Protein AF-A0A0F9HJ48-F1 (afdb_monomer_lite)

Sequence (693 aa):
NMAGTEALFKRLNDGIEGVWGQSADIGGVGNEAVFKAYLGDASGRIAEARLMADGVAQAARDFTLLAYPAKKNMDLAFAYVYPYQFWYSRTYAHWLQRMVHQPYLVSGYSRYRSTLEKIHAGAPEWWKYNVNSGETLGLFKDNPLFFNLESVINPLNGLTGVDFNDQDKVTGWATNMLQELGKFGPSTFTGFSLAAAVASKLRGEELAASKWGGRLIPQTATLRSVAALFGADVEVDPAIHFFSGGLGPYERRRVGRTLAGMGDNGLYSEADIIDAGFRQSGPIWDEAVLRQSQTRAPGQLTSATLGVGFRPRTQTDLAIDAFDQSHRRFWAMSDAMTPAEIRNGLNALRQKYPFMDTVLLSRKGGLDRDRAFAYNVLSRIPPAQSNDFAKLVGVDPRLLNKFYDTKGHIDEWPESDREKFMAGMLDLSMVLDMPPQVTRDEWVNARNAYSSMLDEQKRLFGPDVRDQIDAYFASFDDTQEGRDRSNQMLKLNPTLEAAMDWQDQTVINSPVLASYYANLQKVQKYYDGLMYDAIEKELGEDIWDKWAIYWALEGVSKKAQRDFWKANPELDRYGDLKDAWKPIATQHAIRVGRLLPEGTGASQRQMEDELGLGAQDVAANFPDVSRGQISIEQWQQAMGGPSFNLVMDFLLNDEDMPLSVEKKLDEMAQRMGLGDASDLIAAISTSLPATGQ

Organism: NCBI:txid412755

Radius of gyration: 41.32 Å; chains: 1; bounding box: 90×48×155 Å

Foldseek 3Di:
DVVVVVVVVCCVVCVCVVCPPDDDDPPDPPCPPVVVVVVVVVVVVVVVVVVVVVVVVVVVCCLVVNDPVPQDVVNVVCCLWFVCSSVLVSVVVVVVVVCVVPVVVVVVVVVLLVVLCVVPVVFPPQQSQWDWCCVPVVPPVVKIWTFNVCVPPPSCCLVVHDDPDDCLLDDDDLSVVQVVSCSNGGRTDLVSLQVSLVVCVVVVSLLNNLVSLPFPDLCQLLVQLVVLLVVDRDRDGPSCCVRPVRAGQLLLLQLLVLLLVCCVVVVDAPLVSLVCLQVCDDDSNRVSSSVSSPVQSVLSNQCVVVHDRSRIDIVSSRLSVVLVVLVVVLVVCVVVDALLRLLVSVLVSCVVPVSNSSSLSSGSDDLSNLLSLLSQLVLLAAPPCLCVLCVLLVHDVVLVVVCSRVSSPCVPPDPVNSVSSSSSSVLSSQWFGRDDPVLSVLRSVLVVLLVVLVVVLCVVLHVCLVVLLVVLVVLDDPDPRSVVVSVVSCVVCVSNVVSLLSSLVSQLPDLSSLQHPDALVSLLVNLVVVLVVVLCVVLHVCLVVLVVVLVVCVVPDPVVSVVSCVVRVSPVVSVVSCVVCSLVSLLVSLVSNLVRHHRDGTDTDPDPDDRDPSSVSCNVPPPDVPPPAPALVSVCVVLPPVLSVLLVCSNPVVDDRPPVSQVVLQVVCVVVVHHGSSRSSSSSSVNDPSDDD

pLDDT: mean 79.99, std 12.27, range [27.23, 96.06]

Secondary structure (DSSP, 8-state):
-HHHHHHHHHHHHHHHHHHTT-------TT-HHHHHHHHHHHHHHHHHHHHHHHHHHHHHHHHHHT-GGG--HHHHHHHTT-TTHHHHHHHHHHHHHHHHH-HHHHHHHHHHHHHHHHHTTTS-GGGGGSEEHHHHS---TTS--EE--HHHH-TTHHHHS-----GGG-SSHHHHHHHHHTTSSSPPPHHHHHHHHHHHHHTT-HHHHHHHH--SSTTHHHHHHHHHHTT------HHHHHHHTTS-HHHHHHHHHHHHHHHHTTSS-HHHHHHHHHH--SHHHHHHHHHHHHHHHHHHHHHHHH-GGG-PBPHHHHHHHHHHHHHHHHHHTGGGS-HHHHHHHHHHHHHH-TTHHHHHHTSSSSHHHHHHHHHHHHTTSPTT-HHHHHHHTT--HHHHHHHHHTTT--TTS-HHHHHHHHHHHHHHHHHBPPPPHHHHHHHHHHHHHHHHHHHHHHHHH-TTHHHHHHHHHHH--SSHHHHHHHHHHHHH-HHHHHHHHHHHHHHHH-HHHHHHH--HHHHHHHHHHHHHHHHHHHH-TTHHHHHHHHHHGGGT-HHHHHHHHHH-THHHHHHHHHHHHHHHHHHHHHHHHHTSPPPP-PPBP---SPPPHHHHHHHHT---TTTT---HHHHHHHH-HHHHHHHHHHHHS-PPPPHHHHHHHHHHHHHTT-SSHHHHHHHHHHTS-----

Structure (mmCIF, N/CA/C/O backbone):
data_AF-A0A0F9HJ48-F1
#
_entry.id   AF-A0A0F9HJ48-F1
#
loop_
_atom_site.group_PDB
_atom_site.id
_atom_site.type_symbol
_atom_site.label_atom_id
_atom_site.label_alt_id
_atom_site.label_comp_id
_atom_site.label_asym_id
_atom_site.label_entity_id
_atom_site.label_seq_id
_atom_site.pdbx_PDB_ins_code
_atom_site.Cartn_x
_atom_site.Cartn_y
_atom_site.Cartn_z
_atom_site.occupancy
_atom_site.B_iso_or_equiv
_atom_site.auth_seq_id
_atom_site.auth_comp_id
_atom_site.auth_asym_id
_atom_site.auth_atom_id
_atom_site.pdbx_PDB_model_num
ATOM 1 N N . ASN A 1 1 ? 20.654 20.345 -55.809 1.00 48.84 1 ASN A N 1
ATOM 2 C CA . ASN A 1 1 ? 20.730 21.064 -57.096 1.00 48.84 1 ASN A CA 1
ATOM 3 C C . ASN A 1 1 ? 20.367 20.109 -58.241 1.00 48.84 1 ASN A C 1
ATOM 5 O O . ASN A 1 1 ? 21.171 19.895 -59.137 1.00 48.84 1 ASN A O 1
ATOM 9 N N . MET A 1 2 ? 19.175 19.487 -58.173 1.00 35.94 2 MET A N 1
ATOM 10 C CA . MET A 1 2 ? 18.768 18.406 -59.093 1.00 35.94 2 MET A CA 1
ATOM 11 C C . MET A 1 2 ? 18.650 18.881 -60.543 1.00 35.94 2 MET A C 1
ATOM 13 O O . MET A 1 2 ? 19.034 18.144 -61.434 1.00 35.94 2 MET A O 1
ATOM 17 N N . ALA A 1 3 ? 18.263 20.140 -60.768 1.00 44.81 3 ALA A N 1
ATOM 18 C CA . ALA A 1 3 ? 18.204 20.724 -62.107 1.00 44.81 3 ALA A CA 1
ATOM 19 C C . ALA A 1 3 ? 19.571 20.742 -62.819 1.00 44.81 3 ALA A C 1
ATOM 21 O O . ALA A 1 3 ? 19.636 20.549 -64.027 1.00 44.81 3 ALA A O 1
ATOM 22 N N . GLY A 1 4 ? 20.672 20.926 -62.078 1.00 57.88 4 GLY A N 1
ATOM 23 C CA . GLY A 1 4 ? 22.023 20.856 -62.640 1.00 57.88 4 GLY A CA 1
ATOM 24 C C . GLY A 1 4 ? 22.437 19.425 -62.983 1.00 57.88 4 GLY A C 1
ATOM 25 O O . GLY A 1 4 ? 23.006 19.190 -64.045 1.00 57.88 4 GLY A O 1
ATOM 26 N N . THR A 1 5 ? 22.107 18.462 -62.119 1.00 47.06 5 THR A N 1
ATOM 27 C CA . THR A 1 5 ? 22.403 17.040 -62.341 1.00 47.06 5 THR A CA 1
ATOM 28 C C . THR A 1 5 ? 21.563 16.449 -63.469 1.00 47.06 5 THR A C 1
ATOM 30 O O . THR A 1 5 ? 22.072 15.663 -64.253 1.00 47.06 5 THR A O 1
ATOM 33 N N . GLU A 1 6 ? 20.301 16.857 -63.581 1.00 54.09 6 GLU A N 1
ATOM 34 C CA . GLU A 1 6 ? 19.353 16.421 -64.607 1.00 54.09 6 GLU A CA 1
ATOM 35 C C . GLU A 1 6 ? 19.675 17.061 -65.965 1.00 54.09 6 GLU A C 1
ATOM 37 O O . GLU A 1 6 ? 19.660 16.377 -66.983 1.00 54.09 6 GLU A O 1
ATOM 42 N N . ALA A 1 7 ? 20.102 18.331 -65.987 1.00 61.03 7 ALA A N 1
ATOM 43 C CA . ALA A 1 7 ? 20.643 18.962 -67.191 1.00 61.03 7 ALA A CA 1
ATOM 44 C C . ALA A 1 7 ? 21.965 18.321 -67.647 1.00 61.03 7 ALA A C 1
ATOM 46 O O . ALA A 1 7 ? 22.195 18.197 -68.849 1.00 61.03 7 ALA A O 1
ATOM 47 N N . LEU A 1 8 ? 22.819 17.893 -66.709 1.00 55.62 8 LEU A N 1
ATOM 48 C CA . LEU A 1 8 ? 24.054 17.167 -67.014 1.00 55.62 8 LEU A CA 1
ATOM 49 C C . LEU A 1 8 ? 23.757 15.758 -67.544 1.00 55.62 8 LEU A C 1
ATOM 51 O O . LEU A 1 8 ? 24.318 15.373 -68.564 1.00 55.62 8 LEU A O 1
ATOM 55 N N . PHE A 1 9 ? 22.847 15.019 -66.898 1.00 60.53 9 PHE A N 1
ATOM 56 C CA . PHE A 1 9 ? 22.419 13.690 -67.343 1.00 60.53 9 PHE A CA 1
ATOM 57 C C . PHE A 1 9 ? 21.778 13.753 -68.720 1.00 60.53 9 PHE A C 1
ATOM 59 O O . PHE A 1 9 ? 22.105 12.942 -69.576 1.00 60.53 9 PHE A O 1
ATOM 66 N N . LYS A 1 10 ? 20.926 14.754 -68.956 1.00 71.31 10 LYS A N 1
ATOM 67 C CA . LYS A 1 10 ? 20.318 14.996 -70.258 1.00 71.31 10 LYS A CA 1
ATOM 68 C C . LYS A 1 10 ? 21.369 15.355 -71.308 1.00 71.31 10 LYS A C 1
ATOM 70 O O . LYS A 1 10 ? 21.371 14.751 -72.364 1.00 71.31 10 LYS A O 1
ATOM 75 N N . ARG A 1 11 ? 22.337 16.230 -71.008 1.00 68.31 11 ARG A N 1
ATOM 76 C CA . ARG A 1 11 ? 23.459 16.509 -71.927 1.00 68.31 11 ARG A CA 1
ATOM 77 C C . ARG A 1 11 ? 24.305 15.276 -72.241 1.00 68.31 11 ARG A C 1
ATOM 79 O O . ARG A 1 11 ? 24.757 15.140 -73.372 1.00 68.31 11 ARG A O 1
ATOM 86 N N . LEU A 1 12 ? 24.545 14.414 -71.253 1.00 58.62 12 LEU A N 1
ATOM 87 C CA . LEU A 1 12 ? 25.284 13.166 -71.440 1.00 58.62 12 LEU A CA 1
ATOM 88 C C . LEU A 1 12 ? 24.483 12.168 -72.274 1.00 58.62 12 LEU A C 1
ATOM 90 O O . LEU A 1 12 ? 25.047 11.600 -73.199 1.00 58.62 12 LEU A O 1
ATOM 94 N N . ASN A 1 13 ? 23.188 11.994 -72.002 1.00 68.75 13 ASN A N 1
ATOM 95 C CA . ASN A 1 13 ? 22.324 11.108 -72.782 1.00 68.75 13 ASN A CA 1
ATOM 96 C C . ASN A 1 13 ? 22.143 11.619 -74.211 1.00 68.75 13 ASN A C 1
ATOM 98 O O . ASN A 1 13 ? 22.381 10.862 -75.138 1.00 68.75 13 ASN A O 1
ATOM 102 N N . ASP A 1 14 ? 21.826 12.902 -74.388 1.00 74.94 14 ASP A N 1
ATOM 103 C CA . ASP A 1 14 ? 21.669 13.533 -75.702 1.00 74.94 14 ASP A CA 1
ATOM 104 C C . ASP A 1 14 ? 22.996 13.489 -76.486 1.00 74.94 14 ASP A C 1
ATOM 106 O O . ASP A 1 14 ? 23.011 13.300 -77.701 1.00 74.94 14 ASP A O 1
ATOM 110 N N . GLY A 1 15 ? 24.133 13.628 -75.793 1.00 68.25 15 GLY A N 1
ATOM 111 C CA . GLY A 1 15 ? 25.463 13.484 -76.379 1.00 68.25 15 GLY A CA 1
ATOM 112 C C . GLY A 1 15 ? 25.771 12.044 -76.784 1.00 68.25 15 GLY A C 1
ATOM 113 O O . GLY A 1 15 ? 26.255 11.815 -77.884 1.00 68.25 15 GLY A O 1
ATOM 114 N N . ILE A 1 16 ? 25.473 11.067 -75.927 1.00 62.12 16 ILE A N 1
ATOM 115 C CA . ILE A 1 16 ? 25.684 9.648 -76.217 1.00 62.12 16 ILE A CA 1
ATOM 116 C C . ILE A 1 16 ? 24.748 9.209 -77.343 1.00 62.12 16 ILE A C 1
ATOM 118 O O . ILE A 1 16 ? 25.256 8.737 -78.347 1.00 62.12 16 ILE A O 1
ATOM 122 N N . GLU A 1 17 ? 23.434 9.431 -77.258 1.00 65.25 17 GLU A N 1
ATOM 123 C CA . GLU A 1 17 ? 22.474 9.117 -78.332 1.00 65.25 17 GLU A CA 1
ATOM 124 C C . GLU A 1 17 ? 22.814 9.827 -79.647 1.00 65.25 17 GLU A C 1
ATOM 126 O O . GLU A 1 17 ? 22.669 9.239 -80.716 1.00 65.25 17 GLU A O 1
ATOM 131 N N . GLY A 1 18 ? 23.322 11.060 -79.581 1.00 66.75 18 GLY A N 1
ATOM 132 C CA . GLY A 1 18 ? 23.718 11.825 -80.759 1.00 66.75 18 GLY A CA 1
ATOM 133 C C . GLY A 1 18 ? 24.938 11.269 -81.498 1.00 66.75 18 GLY A C 1
ATOM 134 O O . GLY A 1 18 ? 25.058 11.512 -82.696 1.00 66.75 18 GLY A O 1
ATOM 135 N N . VAL A 1 19 ? 25.834 10.531 -80.826 1.00 61.00 19 VAL A N 1
ATOM 136 C CA . VAL A 1 19 ? 27.059 9.966 -81.439 1.00 61.00 19 VAL A CA 1
ATOM 137 C C . VAL A 1 19 ? 27.052 8.426 -81.458 1.00 61.00 19 VAL A C 1
ATOM 139 O O . VAL A 1 19 ? 27.885 7.800 -82.117 1.00 61.00 19 VAL A O 1
ATOM 142 N N . TRP A 1 20 ? 26.108 7.781 -80.768 1.00 50.00 20 TRP A N 1
ATOM 143 C CA . TRP A 1 20 ? 25.999 6.326 -80.685 1.00 50.00 20 TRP A CA 1
ATOM 144 C C . TRP A 1 20 ? 25.618 5.742 -82.045 1.00 50.00 20 TRP A C 1
ATOM 146 O O . TRP A 1 20 ? 24.571 6.047 -82.610 1.00 50.00 20 TRP A O 1
ATOM 156 N N . GLY A 1 21 ? 26.487 4.890 -82.585 1.00 56.59 21 GLY A N 1
ATOM 157 C CA . GLY A 1 21 ? 26.308 4.302 -83.913 1.00 56.59 21 GLY A CA 1
ATOM 158 C C . GLY A 1 21 ? 26.746 5.197 -85.078 1.00 56.59 21 GLY A C 1
ATOM 159 O O . GLY A 1 21 ? 26.657 4.755 -86.221 1.00 56.59 21 GLY A O 1
ATOM 160 N N . GLN A 1 22 ? 27.268 6.406 -84.828 1.00 59.88 22 GLN A N 1
ATOM 161 C CA . GLN A 1 22 ? 27.919 7.202 -85.870 1.00 59.88 22 GLN A CA 1
ATOM 162 C C . GLN A 1 22 ? 29.361 6.727 -86.074 1.00 59.88 22 GLN A C 1
ATOM 164 O O . GLN A 1 22 ? 30.224 6.882 -85.211 1.00 59.88 22 GLN A O 1
ATOM 169 N N . SER A 1 23 ? 29.643 6.158 -87.242 1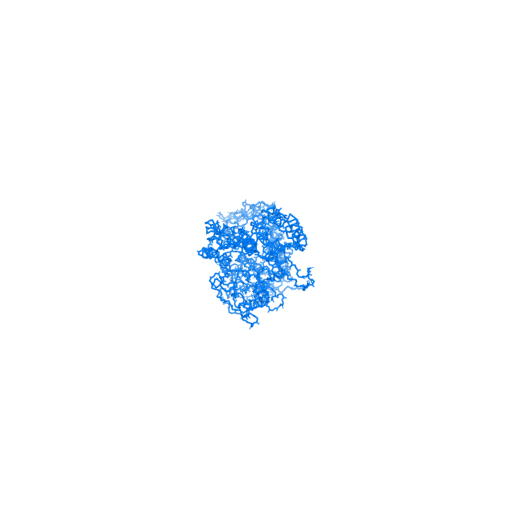.00 53.81 23 SER A N 1
ATOM 170 C CA . SER A 1 23 ? 31.009 5.948 -87.714 1.00 53.81 23 SER A CA 1
ATOM 171 C C . SER A 1 23 ? 31.562 7.274 -88.238 1.00 53.81 23 SER A C 1
ATOM 173 O O . SER A 1 23 ? 31.099 7.772 -89.264 1.00 53.81 23 SER A O 1
ATOM 175 N N . ALA A 1 24 ? 32.545 7.849 -87.545 1.00 54.56 24 ALA A N 1
ATOM 176 C CA . ALA A 1 24 ? 33.329 8.946 -88.096 1.00 54.56 24 ALA A CA 1
ATOM 177 C C . ALA A 1 24 ? 34.219 8.392 -89.214 1.00 54.56 24 ALA A C 1
ATOM 179 O O . ALA A 1 24 ? 35.034 7.500 -88.975 1.00 54.56 24 ALA A O 1
ATOM 180 N N . ASP A 1 25 ? 34.049 8.904 -90.430 1.00 47.97 25 ASP A N 1
ATOM 181 C CA . ASP A 1 25 ? 34.917 8.561 -91.547 1.00 47.97 25 ASP A CA 1
ATOM 182 C C . ASP A 1 25 ? 36.299 9.166 -91.272 1.00 47.97 25 ASP A C 1
ATOM 184 O O . ASP A 1 25 ? 36.492 10.385 -91.332 1.00 47.97 25 ASP A O 1
ATOM 188 N N . ILE A 1 26 ? 37.259 8.327 -90.876 1.00 49.41 26 ILE A N 1
ATOM 189 C CA . ILE A 1 26 ? 38.650 8.743 -90.687 1.00 49.41 26 ILE A CA 1
ATOM 190 C C . ILE A 1 26 ? 39.259 8.841 -92.087 1.00 49.41 26 ILE A C 1
ATOM 192 O O . ILE A 1 26 ? 40.009 7.972 -92.532 1.00 49.41 26 ILE A O 1
ATOM 196 N N . GLY A 1 27 ? 38.866 9.887 -92.812 1.00 42.94 27 GLY A N 1
ATOM 197 C CA . GLY A 1 27 ? 39.382 10.193 -94.133 1.00 42.94 27 GLY A CA 1
ATOM 198 C C . GLY A 1 27 ? 40.904 10.312 -94.085 1.00 42.94 27 GLY A C 1
ATOM 199 O O . GLY A 1 27 ? 41.448 11.244 -93.495 1.00 42.94 27 GLY A O 1
ATOM 200 N N . GLY A 1 28 ? 41.580 9.361 -94.728 1.00 49.16 28 GLY A N 1
ATOM 201 C CA . GLY A 1 28 ? 43.023 9.373 -94.945 1.00 49.16 28 GLY A CA 1
ATOM 202 C C . GLY A 1 28 ? 43.812 8.553 -93.927 1.00 49.16 28 GLY A C 1
ATOM 203 O O . GLY A 1 28 ? 44.256 9.054 -92.894 1.00 49.16 28 GLY A O 1
ATOM 204 N N . VAL A 1 29 ? 44.097 7.302 -94.297 1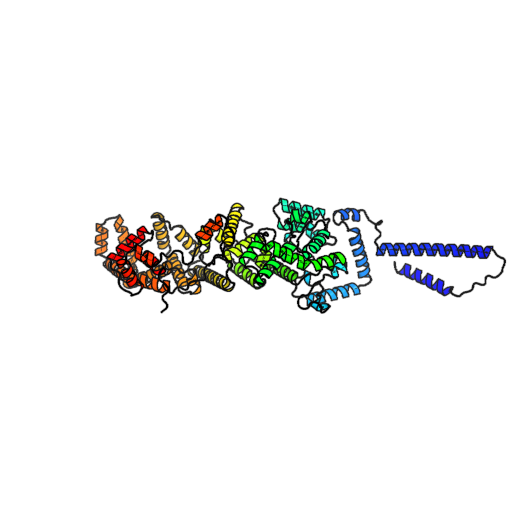.00 50.62 29 VAL A N 1
ATOM 205 C CA . VAL A 1 29 ? 45.239 6.537 -93.781 1.00 50.62 29 VAL A CA 1
ATOM 206 C C . VAL A 1 29 ? 46.500 7.372 -94.043 1.00 50.62 29 VAL A C 1
ATOM 208 O O . VAL A 1 29 ? 46.984 7.420 -95.171 1.00 50.62 29 VAL A O 1
ATOM 211 N N . GLY A 1 30 ? 46.987 8.095 -93.028 1.00 54.06 30 GLY A N 1
ATOM 212 C CA . GLY A 1 30 ? 48.225 8.875 -93.143 1.00 54.06 30 GLY A CA 1
ATOM 213 C C . GLY A 1 30 ? 48.434 10.061 -92.196 1.00 54.06 30 GLY A C 1
ATOM 214 O O . GLY A 1 30 ? 49.558 10.542 -92.131 1.00 54.06 30 GLY A O 1
ATOM 215 N N . ASN A 1 31 ? 47.436 10.538 -91.438 1.00 57.91 31 ASN A N 1
ATOM 216 C CA . ASN A 1 31 ? 47.640 11.674 -90.521 1.00 57.91 31 ASN A CA 1
ATOM 217 C C . ASN A 1 31 ? 47.616 11.253 -89.046 1.00 57.91 31 ASN A C 1
ATOM 219 O O . ASN A 1 31 ? 46.633 11.438 -88.327 1.00 57.91 31 ASN A O 1
ATOM 223 N N . GLU A 1 32 ? 48.760 10.745 -88.578 1.00 57.12 32 GLU A N 1
ATOM 224 C CA . GLU A 1 32 ? 49.060 10.463 -87.165 1.00 57.12 32 GLU A CA 1
ATOM 225 C C . GLU A 1 32 ? 48.684 11.640 -86.242 1.00 57.12 32 GLU A C 1
ATOM 227 O O . GLU A 1 32 ? 48.265 11.431 -85.107 1.00 57.12 32 GLU A O 1
ATOM 232 N N . ALA A 1 33 ? 48.758 12.877 -86.747 1.00 58.41 33 ALA A N 1
ATOM 233 C CA . ALA A 1 33 ? 48.373 14.090 -86.031 1.00 58.41 33 ALA A CA 1
ATOM 234 C C . ALA A 1 33 ? 46.876 14.153 -85.675 1.00 58.41 33 ALA A C 1
ATOM 236 O O . ALA A 1 33 ? 46.540 14.545 -84.560 1.00 58.41 33 ALA A O 1
ATOM 237 N N . VAL A 1 34 ? 45.977 13.743 -86.577 1.00 57.66 34 VAL A N 1
ATOM 238 C CA . VAL A 1 34 ? 44.521 13.782 -86.337 1.00 57.66 34 VAL A CA 1
ATOM 239 C C . VAL A 1 34 ? 44.113 12.671 -85.373 1.00 57.66 34 VAL A C 1
ATOM 241 O O . VAL A 1 34 ? 43.334 12.907 -84.452 1.00 57.66 34 VAL A O 1
ATOM 244 N N . PHE A 1 35 ? 44.704 11.482 -85.513 1.00 58.88 35 PHE A N 1
ATOM 245 C CA . PHE A 1 35 ? 44.481 10.383 -84.575 1.00 58.88 35 PHE A CA 1
ATOM 246 C C . PHE A 1 35 ? 45.052 10.692 -83.181 1.00 58.88 35 PHE A C 1
ATOM 248 O O . PHE A 1 35 ? 44.382 10.449 -82.181 1.00 58.88 35 PHE A O 1
ATOM 255 N N . LYS A 1 36 ? 46.240 11.310 -83.092 1.00 64.44 36 LYS A N 1
ATOM 256 C CA . LYS A 1 36 ? 46.793 11.816 -81.822 1.00 64.44 36 LYS A CA 1
ATOM 257 C C . LYS A 1 36 ? 45.930 12.917 -81.210 1.00 64.44 36 LYS A C 1
ATOM 259 O O . LYS A 1 36 ? 45.750 12.915 -79.997 1.00 64.44 36 LYS A O 1
ATOM 264 N N . ALA A 1 37 ? 45.378 13.826 -82.015 1.00 67.38 37 ALA A N 1
ATOM 265 C CA . ALA A 1 37 ? 44.474 14.868 -81.532 1.00 67.38 37 ALA A CA 1
ATOM 266 C C . ALA A 1 37 ? 43.160 14.278 -80.993 1.00 67.38 37 ALA A C 1
ATOM 268 O O . ALA A 1 37 ? 42.722 14.661 -79.911 1.00 67.38 37 ALA A O 1
ATOM 269 N N . TYR A 1 38 ? 42.580 13.296 -81.690 1.00 63.97 38 TYR A N 1
ATOM 270 C CA . TYR A 1 38 ? 41.393 12.577 -81.226 1.00 63.97 38 TYR A CA 1
ATOM 271 C C . TYR A 1 38 ? 41.666 11.760 -79.957 1.00 63.97 38 TYR A C 1
ATOM 273 O O . TYR A 1 38 ? 40.888 11.834 -79.015 1.00 63.97 38 TYR A O 1
ATOM 281 N N . LEU A 1 39 ? 42.784 11.025 -79.884 1.00 65.62 39 LEU A N 1
ATOM 282 C CA . LEU A 1 39 ? 43.187 10.317 -78.663 1.00 65.62 39 LEU A CA 1
ATOM 283 C C . LEU A 1 39 ? 43.436 11.284 -77.499 1.00 65.62 39 LEU A C 1
ATOM 285 O O . LEU A 1 39 ? 43.073 10.974 -76.368 1.00 65.62 39 LEU A O 1
ATOM 289 N N . GLY A 1 40 ? 44.012 12.458 -77.773 1.00 69.94 40 GLY A N 1
ATOM 290 C CA . GLY A 1 40 ? 44.171 13.538 -76.804 1.00 69.94 40 GLY A CA 1
ATOM 291 C C . GLY A 1 40 ? 42.827 14.011 -76.249 1.00 69.94 40 GLY A C 1
ATOM 292 O O . GLY A 1 40 ? 42.627 13.962 -75.036 1.00 69.94 40 GLY A O 1
ATOM 293 N N . ASP A 1 41 ? 41.889 14.381 -77.127 1.00 68.38 41 ASP A N 1
ATOM 294 C CA . ASP A 1 41 ? 40.541 14.840 -76.754 1.00 68.38 41 ASP A CA 1
ATOM 295 C C . ASP A 1 41 ? 39.726 13.742 -76.048 1.00 68.38 41 ASP A C 1
ATOM 297 O O . ASP A 1 41 ? 39.163 13.967 -74.979 1.00 68.38 41 ASP A O 1
ATOM 301 N N . ALA A 1 42 ? 39.736 12.510 -76.565 1.00 59.56 42 ALA A N 1
ATOM 302 C CA . ALA A 1 42 ? 39.078 11.364 -75.943 1.00 59.56 42 ALA A CA 1
ATOM 303 C C . ALA A 1 42 ? 39.669 11.049 -74.558 1.00 59.56 42 ALA A C 1
ATOM 305 O O . ALA A 1 42 ? 38.917 10.784 -73.620 1.00 59.56 42 ALA A O 1
ATOM 306 N N . SER A 1 43 ? 40.997 11.131 -74.392 1.00 60.53 43 SER A N 1
ATOM 307 C CA . SER A 1 43 ? 41.633 10.969 -73.076 1.00 60.53 43 SER A CA 1
ATOM 308 C C . SER A 1 43 ? 41.215 12.077 -72.102 1.00 60.53 43 SER A C 1
ATOM 310 O O . SER A 1 43 ? 40.941 11.784 -70.938 1.00 60.53 43 SER A O 1
ATOM 312 N N . GLY A 1 44 ? 41.084 13.320 -72.585 1.00 67.56 44 GLY A N 1
ATOM 313 C CA . GLY A 1 44 ? 40.607 14.467 -71.812 1.00 67.56 44 GLY A CA 1
ATOM 314 C C . GLY A 1 44 ? 39.158 14.297 -71.357 1.00 67.56 44 GLY A C 1
ATOM 315 O O . GLY A 1 44 ? 38.866 14.440 -70.171 1.00 67.56 44 GLY A O 1
ATOM 316 N N . ARG A 1 45 ? 38.265 13.882 -72.262 1.00 53.53 45 ARG A N 1
ATOM 317 C CA . ARG A 1 45 ? 36.851 13.607 -71.952 1.00 53.53 45 ARG A CA 1
ATOM 318 C C . ARG A 1 45 ? 36.673 12.421 -71.006 1.00 53.53 45 ARG A C 1
ATOM 320 O O . ARG A 1 45 ? 35.834 12.472 -70.114 1.00 53.53 45 ARG A O 1
ATOM 327 N N . ILE A 1 46 ? 37.470 11.359 -71.155 1.00 57.38 46 ILE A N 1
ATOM 328 C CA . ILE A 1 46 ? 37.463 10.222 -70.219 1.00 57.38 46 ILE A CA 1
ATOM 329 C C . ILE A 1 46 ? 37.968 10.658 -68.838 1.00 57.38 46 ILE A C 1
ATOM 331 O O . ILE A 1 46 ? 37.418 10.222 -67.826 1.00 57.38 46 ILE A O 1
ATOM 335 N N . ALA A 1 47 ? 38.988 11.517 -68.768 1.00 58.28 47 ALA A N 1
ATOM 336 C CA . ALA A 1 47 ? 39.471 12.068 -67.504 1.00 58.28 47 ALA A CA 1
ATOM 337 C C . ALA A 1 47 ? 38.411 12.956 -66.828 1.00 58.28 47 ALA A C 1
ATOM 339 O O . ALA A 1 47 ? 38.172 12.810 -65.631 1.00 58.28 47 ALA A O 1
ATOM 340 N N . GLU A 1 48 ? 37.720 13.804 -67.591 1.00 52.28 48 GLU A N 1
ATOM 341 C CA . GLU A 1 48 ? 36.613 14.632 -67.100 1.00 52.28 48 GLU A CA 1
ATOM 342 C C . GLU A 1 48 ? 35.437 13.777 -66.598 1.00 52.28 48 GLU A C 1
ATOM 344 O O . GLU A 1 48 ? 34.965 13.970 -65.477 1.00 52.28 48 GLU A O 1
ATOM 349 N N . ALA A 1 49 ? 35.019 12.764 -67.364 1.00 45.19 49 ALA A N 1
ATOM 350 C CA . ALA A 1 49 ? 33.969 11.834 -66.955 1.00 45.19 49 ALA A CA 1
ATOM 351 C C . ALA A 1 49 ? 34.347 11.052 -65.684 1.00 45.19 49 ALA A C 1
ATOM 353 O O . ALA A 1 49 ? 33.502 10.854 -64.811 1.00 45.19 49 ALA A O 1
ATOM 354 N N . ARG A 1 50 ? 35.618 10.645 -65.537 1.00 50.38 50 ARG A N 1
ATOM 355 C CA . ARG A 1 50 ? 36.128 10.010 -64.310 1.00 50.38 50 ARG A CA 1
ATOM 356 C C . ARG A 1 50 ? 36.085 10.957 -63.112 1.00 50.38 50 ARG A C 1
ATOM 358 O O . ARG A 1 50 ? 35.670 10.525 -62.044 1.00 50.38 50 ARG A O 1
ATOM 365 N N . LEU A 1 51 ? 36.460 12.226 -63.284 1.00 54.72 51 LEU A N 1
ATOM 366 C CA . LEU A 1 51 ? 36.385 13.238 -62.222 1.00 54.72 51 LEU A CA 1
ATOM 367 C C . LEU A 1 51 ? 34.937 13.520 -61.803 1.00 54.72 51 LEU A C 1
ATOM 369 O O . LEU A 1 51 ? 34.648 13.627 -60.613 1.00 54.72 51 LEU A O 1
ATOM 373 N N . MET A 1 52 ? 34.007 13.590 -62.759 1.00 49.09 52 MET A N 1
ATOM 374 C CA . MET A 1 52 ? 32.581 13.743 -62.459 1.00 49.09 52 MET A CA 1
ATOM 375 C C . MET A 1 52 ? 32.011 12.508 -61.753 1.00 49.09 52 MET A C 1
ATOM 377 O O . MET A 1 52 ? 31.293 12.651 -60.765 1.00 49.09 52 MET A O 1
ATOM 381 N N . ALA A 1 53 ? 32.346 11.301 -62.219 1.00 44.75 53 ALA A N 1
ATOM 382 C CA . ALA A 1 53 ? 31.921 10.053 -61.590 1.00 44.75 53 ALA A CA 1
ATOM 383 C C . ALA A 1 53 ? 32.483 9.904 -60.168 1.00 44.75 53 ALA A C 1
ATOM 385 O O . ALA A 1 53 ? 31.744 9.496 -59.276 1.00 44.75 53 ALA A O 1
ATOM 386 N N . ASP A 1 54 ? 33.742 10.286 -59.935 1.00 55.03 54 ASP A N 1
ATOM 387 C CA . ASP A 1 54 ? 34.346 10.337 -58.599 1.00 55.03 54 ASP A CA 1
ATOM 388 C C . ASP A 1 54 ? 33.627 11.358 -57.704 1.00 55.03 54 ASP A C 1
ATOM 390 O O . ASP A 1 54 ? 33.233 11.026 -56.590 1.00 55.03 54 ASP A O 1
ATOM 394 N N . GLY A 1 55 ? 33.319 12.557 -58.210 1.00 56.34 55 GLY A N 1
ATOM 395 C CA . GLY A 1 55 ? 32.525 13.552 -57.480 1.00 56.34 55 GLY A CA 1
ATOM 396 C C . GLY A 1 55 ? 31.111 13.069 -57.123 1.00 56.34 55 GLY A C 1
ATOM 397 O O . GLY A 1 55 ? 30.650 13.274 -55.999 1.00 56.34 55 GLY A O 1
ATOM 398 N N . VAL A 1 56 ? 30.425 12.380 -58.043 1.00 56.19 56 VAL A N 1
ATOM 399 C CA . VAL A 1 56 ? 29.105 11.772 -57.794 1.00 56.19 56 VAL A CA 1
ATOM 400 C C . VAL A 1 56 ? 29.211 10.613 -56.803 1.00 56.19 56 VAL A C 1
ATOM 402 O O . VAL A 1 56 ? 28.383 10.520 -55.900 1.00 56.19 56 VAL A O 1
ATOM 405 N N . ALA A 1 57 ? 30.228 9.758 -56.923 1.00 51.31 57 ALA A N 1
ATOM 406 C CA . ALA A 1 57 ? 30.470 8.651 -56.004 1.00 51.31 57 ALA A CA 1
ATOM 407 C C . ALA A 1 57 ? 30.802 9.152 -54.593 1.00 51.31 57 ALA A C 1
ATOM 409 O O . ALA A 1 57 ? 30.266 8.624 -53.622 1.00 51.31 57 ALA A O 1
ATOM 410 N N . GLN A 1 58 ? 31.615 10.204 -54.466 1.00 63.34 58 GLN A N 1
ATOM 411 C CA . GLN A 1 58 ? 31.902 10.865 -53.193 1.00 63.34 58 GLN A CA 1
ATOM 412 C C . GLN A 1 58 ? 30.644 11.503 -52.607 1.00 63.34 58 GLN A C 1
ATOM 414 O O . GLN A 1 58 ? 30.356 11.277 -51.439 1.00 63.34 58 GLN A O 1
ATOM 419 N N . ALA A 1 59 ? 29.836 12.208 -53.404 1.00 64.75 59 ALA A N 1
ATOM 420 C CA . ALA A 1 59 ? 28.576 12.784 -52.935 1.00 64.75 59 ALA A CA 1
ATOM 421 C C . ALA A 1 59 ? 27.558 11.710 -52.510 1.00 64.75 59 ALA A C 1
ATOM 423 O O . ALA A 1 59 ? 26.900 11.858 -51.482 1.00 64.75 59 ALA A O 1
ATOM 424 N N . ALA A 1 60 ? 27.444 10.611 -53.260 1.00 50.62 60 ALA A N 1
ATOM 425 C CA . ALA A 1 60 ? 26.585 9.478 -52.925 1.00 50.62 60 ALA A CA 1
ATOM 426 C C . ALA A 1 60 ? 27.075 8.752 -51.664 1.00 50.62 60 ALA A C 1
ATOM 428 O O . ALA A 1 60 ? 26.272 8.443 -50.780 1.00 50.62 60 ALA A O 1
ATOM 429 N N . ARG A 1 61 ? 28.390 8.531 -51.539 1.00 65.94 61 ARG A N 1
ATOM 430 C CA . ARG A 1 61 ? 29.031 7.986 -50.337 1.00 65.94 61 ARG A CA 1
ATOM 431 C C . ARG A 1 61 ? 28.778 8.888 -49.138 1.00 65.94 61 ARG A C 1
ATOM 433 O O . ARG A 1 61 ? 28.348 8.397 -48.105 1.00 65.94 61 ARG A O 1
ATOM 440 N N . ASP A 1 62 ? 29.000 10.187 -49.269 1.00 68.69 62 ASP A N 1
ATOM 441 C CA . ASP A 1 62 ? 28.875 11.157 -48.183 1.00 68.69 62 ASP A CA 1
ATOM 442 C C . ASP A 1 62 ? 27.413 11.379 -47.776 1.00 68.69 62 ASP A C 1
ATOM 444 O O . ASP A 1 62 ? 27.132 11.594 -46.601 1.00 68.69 62 ASP A O 1
ATOM 448 N N . PHE A 1 63 ? 26.469 11.263 -48.711 1.00 59.69 63 PHE A N 1
ATOM 449 C CA . PHE A 1 63 ? 25.037 11.241 -48.414 1.00 59.69 63 PHE A CA 1
ATOM 450 C C . PHE A 1 63 ? 24.608 9.953 -47.694 1.00 59.69 63 PHE A C 1
ATOM 452 O O . PHE A 1 63 ? 23.759 9.999 -46.807 1.00 59.69 63 PHE A O 1
ATOM 459 N N . THR A 1 64 ? 25.187 8.806 -48.063 1.00 56.28 64 THR A N 1
ATOM 460 C CA . THR A 1 64 ? 24.790 7.488 -47.533 1.00 56.28 64 THR A CA 1
ATOM 461 C C . THR A 1 64 ? 25.467 7.157 -46.201 1.00 56.28 64 THR A C 1
ATOM 463 O O . THR A 1 64 ? 24.825 6.628 -45.299 1.00 56.28 64 THR A O 1
ATOM 466 N N . LEU A 1 65 ? 26.757 7.468 -46.063 1.00 65.38 65 LEU A N 1
ATOM 467 C CA . LEU A 1 65 ? 27.598 7.118 -44.913 1.00 65.38 65 LEU A CA 1
ATOM 468 C C . LEU A 1 65 ? 27.904 8.307 -43.992 1.00 65.38 65 LEU A C 1
ATOM 470 O O . LEU A 1 65 ? 28.509 8.102 -42.942 1.00 65.38 65 LEU A O 1
ATOM 474 N N . LEU A 1 66 ? 27.457 9.517 -44.355 1.00 72.56 66 LEU A N 1
ATOM 475 C CA . LEU A 1 66 ? 27.781 10.791 -43.706 1.00 72.56 66 LEU A CA 1
ATOM 476 C C . LEU A 1 66 ? 29.287 11.117 -43.758 1.00 72.56 66 LEU A C 1
ATOM 478 O O . LEU A 1 66 ? 30.144 10.350 -43.327 1.00 72.56 66 LEU A O 1
ATOM 482 N N . ALA A 1 67 ? 29.648 12.304 -44.246 1.00 74.12 67 ALA A N 1
ATOM 483 C CA . ALA A 1 67 ? 31.051 12.723 -44.315 1.00 74.12 67 ALA A CA 1
ATOM 484 C C . ALA A 1 67 ? 31.616 13.093 -42.927 1.00 74.12 67 ALA A C 1
ATOM 486 O O . ALA A 1 67 ? 31.566 14.253 -42.523 1.00 74.12 67 ALA A O 1
ATOM 487 N N . TYR A 1 68 ? 32.200 12.139 -42.195 1.00 64.56 68 TYR A N 1
ATOM 488 C CA . TYR A 1 68 ? 32.837 12.375 -40.883 1.00 64.56 68 TYR A CA 1
ATOM 489 C C . TYR A 1 68 ? 33.884 13.514 -40.839 1.00 64.56 68 TYR A C 1
ATOM 491 O O . TYR A 1 68 ? 33.974 14.171 -39.799 1.00 64.56 68 TYR A O 1
ATOM 499 N N . PRO A 1 69 ? 34.642 13.812 -41.916 1.00 70.31 69 PRO A N 1
ATOM 500 C CA . PRO A 1 69 ? 35.514 14.990 -41.970 1.00 70.31 69 PRO A CA 1
ATOM 501 C C . PRO A 1 69 ? 34.772 16.340 -41.963 1.00 70.31 69 PRO A C 1
ATOM 503 O O . PRO A 1 69 ? 35.380 17.364 -41.678 1.00 70.31 69 PRO A O 1
ATOM 506 N N . ALA A 1 70 ? 33.461 16.367 -42.231 1.00 72.06 70 ALA A N 1
ATOM 507 C CA . ALA A 1 70 ? 32.631 17.577 -42.245 1.00 72.06 70 ALA A CA 1
ATOM 508 C C . ALA A 1 70 ? 32.045 17.948 -40.862 1.00 72.06 70 ALA A C 1
ATOM 510 O O . ALA A 1 70 ? 31.058 18.692 -40.774 1.00 72.06 70 ALA A O 1
ATOM 511 N N . LYS A 1 71 ? 32.615 17.408 -39.775 1.00 75.56 71 LYS A N 1
ATOM 512 C CA . LYS A 1 71 ? 32.283 17.804 -38.399 1.00 75.56 71 LYS A CA 1
ATOM 513 C C . LYS A 1 71 ? 32.672 19.265 -38.175 1.00 75.56 71 LYS A C 1
ATOM 515 O O . LYS A 1 71 ? 33.803 19.661 -38.435 1.00 75.56 71 LYS A O 1
ATOM 520 N N . LYS A 1 72 ? 31.735 20.067 -37.674 1.00 81.94 72 LYS A N 1
ATOM 521 C CA . LYS A 1 72 ? 31.970 21.467 -37.292 1.00 81.94 72 LYS A CA 1
ATOM 522 C C . LYS A 1 72 ? 32.290 21.571 -35.797 1.00 81.94 72 LYS A C 1
ATOM 524 O O . LYS A 1 72 ? 31.955 20.676 -35.028 1.00 81.94 72 LYS A O 1
ATOM 529 N N . ASN A 1 73 ? 32.829 22.709 -35.353 1.00 80.88 73 ASN A N 1
ATOM 530 C CA . ASN A 1 73 ? 33.080 22.970 -33.923 1.00 80.88 73 ASN A CA 1
ATOM 531 C C . ASN A 1 73 ? 31.810 22.845 -33.060 1.00 80.88 73 ASN A C 1
ATOM 533 O O . ASN A 1 73 ? 31.883 22.416 -31.914 1.00 80.88 73 ASN A O 1
ATOM 537 N N . MET A 1 74 ? 30.634 23.152 -33.619 1.00 76.62 74 MET A N 1
ATOM 538 C CA . MET A 1 74 ? 29.355 22.907 -32.943 1.00 76.62 74 MET A CA 1
ATOM 539 C C . MET A 1 74 ? 29.061 21.412 -32.771 1.00 76.62 74 MET A C 1
ATOM 541 O O . MET A 1 74 ? 28.570 21.017 -31.720 1.00 76.62 74 MET A O 1
ATOM 545 N N . ASP A 1 75 ? 29.391 20.572 -33.760 1.00 79.50 75 ASP A N 1
ATOM 546 C CA . ASP A 1 75 ? 29.232 19.117 -33.643 1.00 79.50 75 ASP A CA 1
ATOM 547 C C . ASP A 1 75 ? 30.147 18.563 -32.534 1.00 79.50 75 ASP A C 1
ATOM 549 O O . ASP A 1 75 ? 29.747 17.648 -31.822 1.00 79.50 75 ASP A O 1
ATOM 553 N N . LEU A 1 76 ? 31.337 19.150 -32.340 1.00 79.12 76 LEU A N 1
ATOM 554 C CA . LEU A 1 76 ? 32.243 18.818 -31.234 1.00 79.12 76 LEU A CA 1
ATOM 555 C C . LEU A 1 76 ? 31.693 19.271 -29.872 1.00 79.12 76 LEU A C 1
ATOM 557 O O . LEU A 1 76 ? 31.705 18.490 -28.926 1.00 79.12 76 LEU A O 1
ATOM 561 N N . ALA A 1 77 ? 31.175 20.499 -29.769 1.00 79.25 77 ALA A N 1
ATOM 562 C CA . ALA A 1 77 ? 30.585 21.008 -28.530 1.00 79.25 77 ALA A CA 1
ATOM 563 C C . ALA A 1 77 ? 29.378 20.164 -28.086 1.00 79.25 77 ALA A C 1
ATOM 565 O O . ALA A 1 77 ? 29.288 19.755 -26.931 1.00 79.25 77 ALA A O 1
ATOM 566 N N . PHE A 1 78 ? 28.484 19.830 -29.020 1.00 80.38 78 PHE A N 1
ATOM 567 C CA . PHE A 1 78 ? 27.345 18.964 -28.727 1.00 80.38 78 PHE A CA 1
ATOM 568 C C . PHE A 1 78 ? 27.738 17.500 -28.507 1.00 80.38 78 PHE A C 1
ATOM 570 O O . PHE A 1 78 ? 27.000 16.803 -27.819 1.00 80.38 78 PHE A O 1
ATOM 577 N N . ALA A 1 79 ? 28.884 17.031 -29.017 1.00 80.06 79 ALA A N 1
ATOM 578 C CA . ALA A 1 79 ? 29.357 15.666 -28.771 1.00 80.06 79 ALA A CA 1
ATOM 579 C C . ALA A 1 79 ? 29.641 15.380 -27.287 1.00 80.06 79 ALA A C 1
ATOM 581 O O . ALA A 1 79 ? 29.529 14.231 -26.865 1.00 80.06 79 ALA A O 1
ATOM 582 N N . TYR A 1 80 ? 29.945 16.410 -26.485 1.00 79.62 80 TYR A N 1
ATOM 583 C CA . TYR A 1 80 ? 30.079 16.267 -25.032 1.00 79.62 80 TYR A CA 1
ATOM 584 C C . TYR A 1 80 ? 28.759 15.907 -24.345 1.00 79.62 80 TYR A C 1
ATOM 586 O O . TYR A 1 80 ? 28.782 15.218 -23.332 1.00 79.62 80 TYR A O 1
ATOM 594 N N . VAL A 1 81 ? 27.621 16.345 -24.894 1.00 78.94 81 VAL A N 1
ATOM 595 C CA . VAL A 1 81 ? 26.277 16.040 -24.371 1.00 78.94 81 VAL A CA 1
ATOM 596 C C . VAL A 1 81 ? 25.696 14.796 -25.041 1.00 78.94 81 VAL A C 1
ATOM 598 O O . VAL A 1 81 ? 25.173 13.910 -24.367 1.00 78.94 81 VAL A O 1
ATOM 601 N N . TYR A 1 82 ? 25.846 14.709 -26.360 1.00 81.81 82 TYR A N 1
ATOM 602 C CA . TYR A 1 82 ? 25.292 13.682 -27.229 1.00 81.81 82 TYR A CA 1
ATOM 603 C C . TYR A 1 82 ? 26.422 13.025 -28.036 1.00 81.81 82 TYR A C 1
ATOM 605 O O . TYR A 1 82 ? 26.792 13.536 -29.097 1.00 81.81 82 TYR A O 1
ATOM 613 N N . PRO A 1 83 ? 26.953 11.868 -27.603 1.00 77.38 83 PRO A N 1
ATOM 614 C CA . PRO A 1 83 ? 28.165 11.265 -28.180 1.00 77.38 83 PRO A CA 1
ATOM 615 C C . PRO A 1 83 ? 28.105 11.031 -29.695 1.00 77.38 83 PRO A C 1
ATOM 617 O O . PRO A 1 83 ? 29.120 11.041 -30.389 1.00 77.38 83 PRO A O 1
ATOM 620 N N . TYR A 1 84 ? 26.895 10.850 -30.221 1.00 74.88 84 TYR A N 1
ATOM 621 C CA . TYR A 1 84 ? 26.626 10.557 -31.625 1.00 74.88 84 TYR A CA 1
ATOM 622 C C . TYR A 1 84 ? 25.933 11.712 -32.362 1.00 74.88 84 TYR A C 1
ATOM 624 O O . TYR A 1 84 ? 25.361 11.490 -33.430 1.00 74.88 84 TYR A O 1
ATOM 632 N N . GLN A 1 85 ? 25.987 12.946 -31.840 1.00 79.44 85 GLN A N 1
ATOM 633 C CA . GLN A 1 85 ? 25.256 14.099 -32.388 1.00 79.44 85 GLN A CA 1
ATOM 634 C C . GLN A 1 85 ? 25.425 14.277 -33.896 1.00 79.44 85 GLN A C 1
ATOM 636 O O . GLN A 1 85 ? 24.469 14.603 -34.592 1.00 79.44 85 GLN A O 1
ATOM 641 N N . PHE A 1 86 ? 26.640 14.077 -34.408 1.00 80.75 86 PHE A N 1
ATOM 642 C CA . PHE A 1 86 ? 26.930 14.227 -35.832 1.00 80.75 86 PHE A CA 1
ATOM 643 C C . PHE A 1 86 ? 26.040 13.329 -36.705 1.00 80.75 86 PHE A C 1
ATOM 645 O O . PHE A 1 86 ? 25.550 13.763 -37.746 1.00 80.75 86 PHE A O 1
ATOM 652 N N . TRP A 1 87 ? 25.802 12.092 -36.266 1.00 75.62 87 TRP A N 1
ATOM 653 C CA . TRP A 1 87 ? 24.967 11.147 -36.997 1.00 75.62 87 TRP A CA 1
ATOM 654 C C . TRP A 1 87 ? 23.499 11.570 -36.957 1.00 75.62 87 TRP A C 1
ATOM 656 O O . TRP A 1 87 ? 22.857 11.665 -38.002 1.00 75.62 87 TRP A O 1
ATOM 666 N N . TYR A 1 88 ? 22.988 11.916 -35.774 1.00 75.12 88 TYR A N 1
ATOM 667 C CA . TYR A 1 88 ? 21.598 12.340 -35.603 1.00 75.12 88 TYR A CA 1
ATOM 668 C C . TYR A 1 88 ? 21.292 13.649 -36.333 1.00 75.12 88 TYR A C 1
ATOM 670 O O . TYR A 1 88 ? 20.317 13.721 -37.077 1.00 75.12 88 TYR A O 1
ATOM 678 N N . SER A 1 89 ? 22.144 14.669 -36.199 1.00 78.19 89 SER A N 1
ATOM 679 C CA . SER A 1 89 ? 21.911 15.985 -36.803 1.00 78.19 89 SER A CA 1
ATOM 680 C C . SER A 1 89 ? 21.843 15.913 -38.329 1.00 78.19 89 SER A C 1
ATOM 682 O O . SER A 1 89 ? 20.966 16.522 -38.945 1.00 78.19 89 SER A O 1
ATOM 684 N N . ARG A 1 90 ? 22.729 15.131 -38.957 1.00 82.19 90 ARG A N 1
ATOM 685 C CA . ARG A 1 90 ? 22.727 14.933 -40.411 1.00 82.19 90 ARG A CA 1
ATOM 686 C C . ARG A 1 90 ? 21.597 14.007 -40.854 1.00 82.19 90 ARG A C 1
ATOM 688 O O . ARG A 1 90 ? 20.936 14.315 -41.841 1.00 82.19 90 ARG A O 1
ATOM 695 N N . THR A 1 91 ? 21.307 12.944 -40.102 1.00 78.06 91 THR A N 1
ATOM 696 C CA . THR A 1 91 ? 20.170 12.049 -40.380 1.00 78.06 91 THR A CA 1
ATOM 697 C C . THR A 1 91 ? 18.848 12.815 -40.367 1.00 78.06 91 THR A C 1
ATOM 699 O O . THR A 1 91 ? 18.075 12.704 -41.318 1.00 78.06 91 THR A O 1
ATOM 702 N N . TYR A 1 92 ? 18.612 13.659 -39.358 1.00 78.25 92 TYR A N 1
ATOM 703 C CA . TYR A 1 92 ? 17.414 14.496 -39.280 1.00 78.25 92 TYR A CA 1
ATOM 704 C C . TYR A 1 92 ? 17.373 15.567 -40.372 1.00 78.25 92 TYR A C 1
ATOM 706 O O . TYR A 1 92 ? 16.320 15.769 -40.973 1.00 78.25 92 TYR A O 1
ATOM 714 N N . ALA A 1 93 ? 18.501 16.206 -40.702 1.00 81.81 93 ALA A N 1
ATOM 715 C CA . ALA A 1 93 ? 18.559 17.167 -41.806 1.00 81.81 93 ALA A CA 1
ATOM 716 C C . ALA A 1 93 ? 18.217 16.520 -43.161 1.00 81.81 93 ALA A C 1
ATOM 718 O O . ALA A 1 93 ? 17.441 17.077 -43.939 1.00 81.81 93 ALA A O 1
ATOM 719 N N . HIS A 1 94 ? 18.741 15.323 -43.434 1.00 81.00 94 HIS A N 1
ATOM 720 C CA . HIS A 1 94 ? 18.412 14.576 -44.647 1.00 81.00 94 HIS A CA 1
ATOM 721 C C . HIS A 1 94 ? 16.960 14.097 -44.654 1.00 81.00 94 HIS A C 1
ATOM 723 O O . HIS A 1 94 ? 16.316 14.125 -45.702 1.00 81.00 94 HIS A O 1
ATOM 729 N N . TRP A 1 95 ? 16.409 13.711 -43.503 1.00 77.12 95 TRP A N 1
ATOM 730 C CA . TRP A 1 95 ? 14.990 13.381 -43.398 1.00 77.12 95 TRP A CA 1
ATOM 731 C C . TRP A 1 95 ? 14.085 14.585 -43.628 1.00 77.12 95 TRP A C 1
ATOM 733 O O . TRP A 1 95 ? 13.117 14.460 -44.367 1.00 77.12 95 TRP A O 1
ATOM 743 N N . LEU A 1 96 ? 14.422 15.760 -43.097 1.00 80.00 96 LEU A N 1
ATOM 744 C CA . LEU A 1 96 ? 13.707 17.006 -43.386 1.00 80.00 96 LEU A CA 1
ATOM 745 C C . LEU A 1 96 ? 13.728 17.331 -44.883 1.00 80.00 96 LEU A C 1
ATOM 747 O O . LEU A 1 96 ? 12.678 17.607 -45.459 1.00 80.00 96 LEU A O 1
ATOM 751 N N . GLN A 1 97 ? 14.888 17.214 -45.538 1.00 81.94 97 GLN A N 1
ATOM 752 C CA . GLN A 1 97 ? 14.989 17.366 -46.995 1.00 81.94 97 GLN A CA 1
ATOM 753 C C . GLN A 1 97 ? 14.082 16.368 -47.730 1.00 81.94 97 GLN A C 1
ATOM 755 O O . GLN A 1 97 ? 13.343 16.756 -48.633 1.00 81.94 97 GLN A O 1
ATOM 760 N N . ARG A 1 98 ? 14.080 15.091 -47.321 1.00 77.81 98 ARG A N 1
ATOM 761 C CA . ARG A 1 98 ? 13.197 14.066 -47.901 1.00 77.81 98 ARG A CA 1
ATOM 762 C C . ARG A 1 98 ? 11.720 14.379 -47.674 1.00 77.81 98 ARG A C 1
ATOM 764 O O . ARG A 1 98 ? 10.949 14.232 -48.609 1.00 77.81 98 ARG A O 1
ATOM 771 N N . MET A 1 99 ? 11.327 14.847 -46.491 1.00 79.06 99 MET A N 1
ATOM 772 C CA . MET A 1 99 ? 9.938 15.213 -46.189 1.00 79.06 99 MET A CA 1
ATOM 773 C C . MET A 1 99 ? 9.455 16.391 -47.041 1.00 79.06 99 MET A C 1
ATOM 775 O O . MET A 1 99 ? 8.334 16.353 -47.540 1.00 79.06 99 MET A O 1
ATOM 779 N N . VAL A 1 100 ? 10.307 17.398 -47.264 1.00 82.88 100 VAL A N 1
ATOM 780 C CA . VAL A 1 100 ? 9.996 18.539 -48.144 1.00 82.88 100 VAL A CA 1
ATOM 781 C C . VAL A 1 100 ? 9.846 18.091 -49.601 1.00 82.88 100 VAL A C 1
ATOM 783 O O . VAL A 1 100 ? 8.939 18.545 -50.294 1.00 82.88 100 VAL A O 1
ATOM 786 N N . HIS A 1 101 ? 10.704 17.183 -50.072 1.00 82.88 101 HIS A N 1
ATOM 787 C CA . HIS A 1 101 ? 10.657 16.689 -51.452 1.00 82.88 101 HIS A CA 1
ATOM 788 C C . HIS A 1 101 ? 9.626 15.570 -51.683 1.00 82.88 101 HIS A C 1
ATOM 790 O O . HIS A 1 101 ? 9.229 15.338 -52.822 1.00 82.88 101 HIS A O 1
ATOM 796 N N . GLN A 1 102 ? 9.185 14.879 -50.630 1.00 83.88 102 GLN A N 1
ATOM 797 C CA . GLN A 1 102 ? 8.234 13.766 -50.683 1.00 83.88 102 GLN A CA 1
ATOM 798 C C . GLN A 1 102 ? 7.187 13.872 -49.555 1.00 83.88 102 GLN A C 1
ATOM 800 O O . GLN A 1 102 ? 7.193 13.066 -48.618 1.00 83.88 102 GLN A O 1
ATOM 805 N N . PRO A 1 103 ? 6.235 14.822 -49.642 1.00 80.31 103 PRO A N 1
ATOM 806 C CA . PRO A 1 103 ? 5.234 15.049 -48.592 1.00 80.31 103 PRO A CA 1
ATOM 807 C C . PRO A 1 103 ? 4.310 13.843 -48.356 1.00 80.31 103 PRO A C 1
ATOM 809 O O . PRO A 1 103 ? 3.767 13.676 -47.262 1.00 80.31 103 PRO A O 1
ATOM 812 N N . TYR A 1 104 ? 4.162 12.956 -49.350 1.00 79.69 104 TYR A N 1
ATOM 813 C CA . TYR A 1 104 ? 3.361 11.742 -49.200 1.00 79.69 104 TYR A CA 1
ATOM 814 C C . TYR A 1 104 ? 3.900 10.824 -48.088 1.00 79.69 104 TYR A C 1
ATOM 816 O O . TYR A 1 104 ? 3.090 10.212 -47.394 1.00 79.69 104 TYR A O 1
ATOM 824 N N . LEU A 1 105 ? 5.223 10.779 -47.857 1.00 74.38 105 LEU A N 1
ATOM 825 C CA . LEU A 1 105 ? 5.839 9.976 -46.791 1.00 74.38 105 LEU A CA 1
ATOM 826 C C . LEU A 1 105 ? 5.340 10.405 -45.409 1.00 74.38 105 LEU A C 1
ATOM 828 O O . LEU A 1 105 ? 4.988 9.562 -44.588 1.00 74.38 105 LEU A O 1
ATOM 832 N N . VAL A 1 106 ? 5.244 11.717 -45.177 1.00 77.12 106 VAL A N 1
ATOM 833 C CA . VAL A 1 106 ? 4.736 12.281 -43.918 1.00 77.12 106 VAL A CA 1
ATOM 834 C C . VAL A 1 106 ? 3.256 11.957 -43.748 1.00 77.12 106 VAL A C 1
ATOM 836 O O . VAL A 1 106 ? 2.840 11.508 -42.684 1.00 77.12 106 VAL A O 1
ATOM 839 N N . SER A 1 107 ? 2.461 12.126 -44.808 1.00 79.44 107 SER A N 1
ATOM 840 C CA . SER A 1 107 ? 1.026 11.824 -44.760 1.00 79.44 107 SER A CA 1
ATOM 841 C C . SER A 1 107 ? 0.740 10.331 -44.543 1.00 79.44 107 SER A C 1
ATOM 843 O O . SER A 1 107 ? -0.159 9.981 -43.781 1.00 79.44 107 SER A O 1
ATOM 845 N N . GLY A 1 108 ? 1.525 9.446 -45.166 1.00 79.06 108 GLY A N 1
ATOM 846 C CA . GLY A 1 108 ? 1.419 7.999 -45.002 1.00 79.06 108 GLY A CA 1
ATOM 847 C C . GLY A 1 108 ? 1.817 7.566 -43.596 1.00 79.06 108 GLY A C 1
ATOM 848 O O . GLY A 1 108 ? 1.081 6.819 -42.957 1.00 79.06 108 GLY A O 1
ATOM 849 N N . TYR A 1 109 ? 2.922 8.106 -43.078 1.00 76.81 109 TYR A N 1
ATOM 850 C CA . TYR A 1 109 ? 3.367 7.851 -41.710 1.00 76.81 109 TYR A CA 1
ATOM 851 C C . TYR A 1 109 ? 2.369 8.367 -40.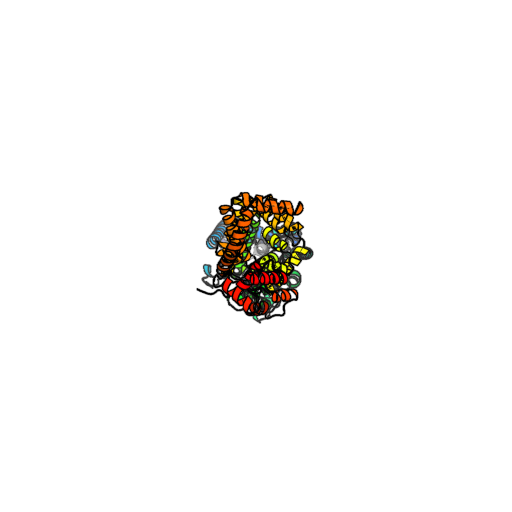662 1.00 76.81 109 TYR A C 1
ATOM 853 O O . TYR A 1 109 ? 2.038 7.649 -39.722 1.00 76.81 109 TYR A O 1
ATOM 861 N N . SER A 1 110 ? 1.818 9.570 -40.850 1.00 80.56 110 SER A N 1
ATOM 862 C CA . SER A 1 110 ? 0.770 10.113 -39.977 1.00 80.56 110 SER A CA 1
ATOM 863 C C . SER A 1 110 ? -0.481 9.229 -39.978 1.00 80.56 110 SER A C 1
ATOM 865 O O . SER A 1 110 ? -0.970 8.878 -38.907 1.00 80.56 110 SER A O 1
ATOM 867 N N . ARG A 1 111 ? -0.959 8.785 -41.151 1.00 80.19 111 ARG A N 1
ATOM 868 C CA . ARG A 1 111 ? -2.095 7.850 -41.250 1.00 80.19 111 ARG A CA 1
ATOM 869 C C . ARG A 1 111 ? -1.806 6.513 -40.577 1.00 80.19 111 ARG A C 1
ATOM 871 O O . ARG A 1 111 ? -2.684 5.992 -39.894 1.00 80.19 111 ARG A O 1
ATOM 878 N N . TYR A 1 112 ? -0.604 5.969 -40.758 1.00 80.00 112 TYR A N 1
ATOM 879 C CA . TYR A 1 112 ? -0.167 4.743 -40.095 1.00 80.00 112 TYR A CA 1
ATOM 880 C C . TYR A 1 112 ? -0.233 4.889 -38.570 1.00 80.00 112 TYR A C 1
ATOM 882 O O . TYR A 1 112 ? -0.921 4.105 -37.918 1.00 80.00 112 TYR A O 1
ATOM 890 N N . ARG A 1 113 ? 0.357 5.953 -38.009 1.00 78.88 113 ARG A N 1
ATOM 891 C CA . ARG A 1 113 ? 0.307 6.210 -36.563 1.00 78.88 113 ARG A CA 1
ATOM 892 C C . ARG A 1 113 ? -1.104 6.430 -36.040 1.00 78.88 113 ARG A C 1
ATOM 894 O O . ARG A 1 113 ? -1.468 5.807 -35.053 1.00 78.88 113 ARG A O 1
ATOM 901 N N . SER A 1 114 ? -1.925 7.228 -36.723 1.00 79.62 114 SER A N 1
ATOM 902 C CA . SER A 1 114 ? -3.330 7.413 -36.338 1.00 79.62 114 SER A CA 1
ATOM 903 C C . SER A 1 114 ? -4.148 6.123 -36.437 1.00 79.62 114 SER A C 1
ATOM 905 O O . SER A 1 114 ? -5.149 5.978 -35.743 1.00 79.62 114 SER A O 1
ATOM 907 N N . THR A 1 115 ? -3.763 5.185 -37.305 1.00 77.19 115 THR A N 1
ATOM 908 C CA . THR A 1 115 ? -4.418 3.873 -37.403 1.00 77.19 115 THR A CA 1
ATOM 909 C C . THR A 1 115 ? -4.024 2.989 -36.227 1.00 77.19 115 THR A C 1
ATOM 911 O O . THR A 1 115 ? -4.905 2.439 -35.574 1.00 77.19 115 THR A O 1
ATOM 914 N N . LEU A 1 116 ? -2.730 2.912 -35.905 1.00 73.88 116 LEU A N 1
ATOM 915 C CA . LEU A 1 116 ? -2.251 2.185 -34.729 1.00 73.88 116 LEU A CA 1
ATOM 916 C C . LEU A 1 116 ? -2.831 2.743 -33.424 1.00 73.88 116 LEU A C 1
ATOM 918 O O . LEU A 1 116 ? -3.275 1.977 -32.575 1.00 73.88 116 LEU A O 1
ATOM 922 N N . GLU A 1 117 ? -2.919 4.067 -33.294 1.00 77.62 117 GLU A N 1
ATOM 923 C CA . GLU A 1 117 ? -3.524 4.725 -32.133 1.00 77.62 117 GLU A CA 1
ATOM 924 C C . GLU A 1 117 ? -5.002 4.347 -31.955 1.00 77.62 117 GLU A C 1
ATOM 926 O O . GLU A 1 117 ? -5.452 4.116 -30.834 1.00 77.62 117 GLU A O 1
ATOM 931 N N . LYS A 1 118 ? -5.752 4.236 -33.060 1.00 75.75 118 LYS A N 1
ATOM 932 C CA . LYS A 1 118 ? -7.154 3.795 -33.041 1.00 75.75 118 LYS A CA 1
ATOM 933 C C . LYS A 1 118 ? -7.294 2.319 -32.680 1.00 75.75 118 LYS A C 1
ATOM 935 O O . LYS A 1 118 ? -8.188 1.983 -31.911 1.00 75.75 118 LYS A O 1
ATOM 940 N N . ILE A 1 119 ? -6.437 1.456 -33.228 1.00 71.50 119 ILE A N 1
ATOM 941 C CA . ILE A 1 119 ? -6.450 0.013 -32.940 1.00 71.50 119 ILE A CA 1
ATOM 942 C C . ILE A 1 119 ? -6.117 -0.230 -31.461 1.00 71.50 119 ILE A C 1
ATOM 944 O O . ILE A 1 119 ? -6.819 -0.971 -30.780 1.00 71.50 119 ILE A O 1
ATOM 948 N N . HIS A 1 120 ? -5.108 0.463 -30.932 1.00 75.44 120 HIS A N 1
ATOM 949 C CA . HIS A 1 120 ? -4.624 0.301 -29.560 1.00 75.44 120 HIS A CA 1
ATOM 950 C C . HIS A 1 120 ? -5.152 1.371 -28.587 1.00 75.44 120 HIS A C 1
ATOM 952 O O . HIS A 1 120 ? -4.476 1.702 -27.613 1.00 75.44 120 HIS A O 1
ATOM 958 N N . ALA A 1 121 ? -6.348 1.926 -28.806 1.00 72.56 121 ALA A N 1
ATOM 959 C CA . ALA A 1 121 ? -6.844 3.083 -28.048 1.00 72.56 121 ALA A CA 1
ATOM 960 C C . ALA A 1 121 ? -6.881 2.881 -26.514 1.00 72.56 121 ALA A C 1
ATOM 962 O O . ALA A 1 121 ? -6.729 3.847 -25.765 1.00 72.56 121 ALA A O 1
ATOM 963 N N . GLY A 1 122 ? -7.049 1.638 -26.045 1.00 68.19 122 GLY A N 1
ATOM 964 C CA . GLY A 1 122 ? -7.048 1.277 -24.621 1.00 68.19 122 GLY A CA 1
ATOM 965 C C . GLY A 1 122 ? -5.667 1.016 -24.001 1.00 68.19 122 GLY A C 1
ATOM 966 O O . GLY A 1 122 ? -5.581 0.827 -22.789 1.00 68.19 122 GLY A O 1
ATOM 967 N N . ALA A 1 123 ? -4.592 0.990 -24.795 1.00 74.56 123 ALA A N 1
ATOM 968 C CA . ALA A 1 123 ? -3.235 0.760 -24.305 1.00 74.56 123 ALA A CA 1
ATOM 969 C C . ALA A 1 123 ? -2.589 2.066 -23.789 1.00 74.56 123 ALA A C 1
ATOM 971 O O . ALA A 1 123 ? -2.946 3.158 -24.248 1.00 74.56 123 ALA A O 1
ATOM 972 N N . PRO A 1 124 ? -1.608 1.994 -22.865 1.00 73.38 124 PRO A N 1
ATOM 973 C CA . PRO A 1 124 ? -0.845 3.168 -22.461 1.00 73.38 124 PRO A CA 1
ATOM 974 C C . PRO A 1 124 ? -0.145 3.803 -23.667 1.00 73.38 124 PRO A C 1
ATOM 976 O O . PRO A 1 124 ? 0.243 3.115 -24.608 1.00 73.38 124 PRO A O 1
ATOM 979 N N . GLU A 1 125 ? 0.050 5.120 -23.621 1.00 74.44 125 GLU A N 1
ATOM 980 C CA . GLU A 1 125 ? 0.418 5.934 -24.790 1.00 74.44 125 GLU A CA 1
ATOM 981 C C . GLU A 1 125 ? 1.641 5.413 -25.561 1.00 74.44 125 GLU A C 1
ATOM 983 O O . GLU A 1 125 ? 1.629 5.347 -26.787 1.00 74.44 125 GLU A O 1
ATOM 988 N N . TRP A 1 126 ? 2.679 4.962 -24.855 1.00 72.56 126 TRP A N 1
ATOM 989 C CA . TRP A 1 126 ? 3.890 4.455 -25.498 1.00 72.56 126 TRP A CA 1
ATOM 990 C C . TRP A 1 126 ? 3.671 3.116 -26.232 1.00 72.56 126 TRP A C 1
ATOM 992 O O . TRP A 1 126 ? 4.370 2.825 -27.201 1.00 72.56 126 TRP A O 1
ATOM 1002 N N . TRP A 1 127 ? 2.696 2.304 -25.807 1.00 75.81 127 TRP A N 1
ATOM 1003 C CA . TRP A 1 127 ? 2.377 1.010 -26.419 1.00 75.81 127 TRP A CA 1
ATOM 1004 C C . TRP A 1 127 ? 1.568 1.134 -27.702 1.00 75.81 127 TRP A C 1
ATOM 1006 O O . TRP A 1 127 ? 1.598 0.214 -28.520 1.00 75.81 127 TRP A O 1
ATOM 1016 N N . LYS A 1 128 ? 0.863 2.255 -27.892 1.00 77.88 128 LYS A N 1
ATOM 1017 C CA . LYS A 1 128 ? -0.079 2.431 -29.002 1.00 77.88 128 LYS A CA 1
ATOM 1018 C C . LYS A 1 128 ? 0.563 2.287 -30.378 1.00 77.88 128 LYS A C 1
ATOM 1020 O O . LYS A 1 128 ? -0.122 1.924 -31.325 1.00 77.88 128 LYS A O 1
ATOM 1025 N N . TYR A 1 129 ? 1.868 2.527 -30.485 1.00 76.44 129 TYR A N 1
ATOM 1026 C CA . TYR A 1 129 ? 2.616 2.485 -31.745 1.00 76.44 129 TYR A CA 1
ATOM 1027 C C . TYR A 1 129 ? 3.408 1.179 -31.946 1.00 76.44 129 TYR A C 1
ATOM 1029 O O . TYR A 1 129 ? 4.166 1.059 -32.909 1.00 76.44 129 TYR A O 1
ATOM 1037 N N . ASN A 1 130 ? 3.251 0.190 -31.059 1.00 75.94 130 ASN A N 1
ATOM 1038 C CA . ASN A 1 130 ? 3.903 -1.110 -31.212 1.00 75.94 130 ASN A CA 1
ATOM 1039 C C . ASN A 1 130 ? 3.116 -2.016 -32.157 1.00 75.94 130 ASN A C 1
ATOM 1041 O O . ASN A 1 130 ? 1.891 -2.029 -32.149 1.00 75.94 130 ASN A O 1
ATOM 1045 N N . VAL A 1 131 ? 3.827 -2.843 -32.918 1.00 75.44 131 VAL A N 1
ATOM 1046 C CA . VAL A 1 131 ? 3.223 -3.895 -33.739 1.00 75.44 131 VAL A CA 1
ATOM 1047 C C . VAL A 1 131 ? 2.998 -5.135 -32.880 1.00 75.44 131 VAL A C 1
ATOM 1049 O O . VAL A 1 131 ? 3.921 -5.603 -32.210 1.00 75.44 131 VAL A O 1
ATOM 1052 N N . ASN A 1 132 ? 1.778 -5.668 -32.916 1.00 73.69 132 ASN A N 1
ATOM 1053 C CA . ASN A 1 132 ? 1.359 -6.856 -32.179 1.00 73.69 132 ASN A CA 1
ATOM 1054 C C . ASN A 1 132 ? 1.422 -8.110 -33.081 1.00 73.69 132 ASN A C 1
ATOM 1056 O O . ASN A 1 132 ? 0.806 -8.144 -34.151 1.00 73.69 132 ASN A O 1
ATOM 1060 N N . SER A 1 133 ? 2.137 -9.160 -32.647 1.00 66.38 133 SER A N 1
ATOM 1061 C CA . SER A 1 133 ? 2.274 -10.426 -33.388 1.00 66.38 133 SER A CA 1
ATOM 1062 C C . SER A 1 133 ? 0.947 -11.154 -33.627 1.00 66.38 133 SER A C 1
ATOM 1064 O O . SER A 1 133 ? 0.779 -11.780 -34.674 1.00 66.38 133 SER A O 1
ATOM 1066 N N . GLY A 1 134 ? 0.003 -11.063 -32.689 1.00 59.38 134 GLY A N 1
ATOM 1067 C CA . GLY A 1 134 ? -1.298 -11.725 -32.775 1.00 59.38 134 GLY A CA 1
ATOM 1068 C C . GLY A 1 134 ? -2.230 -11.058 -33.783 1.00 59.38 134 GLY A C 1
ATOM 1069 O O . GLY A 1 134 ? -2.883 -11.746 -34.563 1.00 59.38 134 GLY A O 1
ATOM 1070 N N . GLU A 1 135 ? -2.242 -9.726 -33.810 1.00 59.91 135 GLU A N 1
ATOM 1071 C CA . GLU A 1 135 ? -3.106 -8.929 -34.693 1.00 59.91 135 GLU A CA 1
ATOM 1072 C C . GLU A 1 135 ? -2.540 -8.811 -36.112 1.00 59.91 135 GLU A C 1
ATOM 1074 O O . GLU A 1 135 ? -3.281 -8.895 -37.087 1.00 59.91 135 GLU A O 1
ATOM 1079 N N . THR A 1 136 ? -1.220 -8.636 -36.237 1.00 60.00 136 THR A N 1
ATOM 1080 C CA . THR A 1 136 ? -0.578 -8.329 -37.527 1.00 60.00 136 THR A CA 1
ATOM 1081 C C . THR A 1 136 ? -0.094 -9.581 -38.259 1.00 60.00 136 THR A C 1
ATOM 1083 O O . THR A 1 136 ? -0.135 -9.627 -39.485 1.00 60.00 136 THR A O 1
ATOM 1086 N N . LEU A 1 137 ? 0.370 -10.602 -37.526 1.00 61.00 137 LEU A N 1
ATOM 1087 C CA . LEU A 1 137 ? 0.957 -11.822 -38.103 1.00 61.00 137 LEU A CA 1
ATOM 1088 C C . LEU A 1 137 ? 0.126 -13.084 -37.822 1.00 61.00 137 LEU A C 1
ATOM 1090 O O . LEU A 1 137 ? 0.442 -14.148 -38.347 1.00 61.00 137 LEU A O 1
ATOM 1094 N N . GLY A 1 138 ? -0.919 -12.994 -36.988 1.00 55.19 138 GLY A N 1
ATOM 1095 C CA . GLY A 1 138 ? -1.716 -14.148 -36.561 1.00 55.19 138 GLY A CA 1
ATOM 1096 C C . GLY A 1 138 ? -0.964 -15.132 -35.655 1.00 55.19 138 GLY A C 1
ATOM 1097 O O . GLY A 1 138 ? -1.461 -16.234 -35.419 1.00 55.19 138 GLY A O 1
ATOM 1098 N N . LEU A 1 139 ? 0.216 -14.753 -35.154 1.00 56.81 139 LEU A N 1
ATOM 1099 C CA . LEU A 1 139 ? 1.105 -15.596 -34.355 1.00 56.81 139 LEU A CA 1
ATOM 1100 C C . LEU A 1 139 ? 0.945 -15.299 -32.862 1.00 56.81 139 LEU A C 1
ATOM 1102 O O . LEU A 1 139 ? 0.892 -14.138 -32.456 1.00 56.81 139 LEU A O 1
ATOM 1106 N N . PHE A 1 140 ? 0.954 -16.356 -32.044 1.00 64.25 140 PHE A N 1
ATOM 1107 C CA . PHE A 1 140 ? 0.858 -16.266 -30.581 1.00 64.25 140 PHE A CA 1
ATOM 1108 C C . PHE A 1 140 ? -0.404 -15.523 -30.110 1.00 64.25 140 PHE A C 1
ATOM 1110 O O . PHE A 1 140 ? -0.322 -14.618 -29.287 1.00 64.25 140 PHE A O 1
ATOM 1117 N N . LYS A 1 141 ? -1.581 -15.885 -30.642 1.00 61.97 141 LYS A N 1
ATOM 1118 C CA . LYS A 1 141 ? -2.853 -15.196 -30.341 1.00 61.97 141 LYS A CA 1
ATOM 1119 C C . LYS A 1 141 ? -3.158 -15.101 -28.843 1.00 61.97 141 LYS A C 1
ATOM 1121 O O . LYS A 1 141 ? -3.612 -14.054 -28.398 1.00 61.97 141 LYS A O 1
ATOM 1126 N N . ASP A 1 142 ? -2.843 -16.147 -28.083 1.00 63.78 142 ASP A N 1
ATOM 1127 C CA . ASP A 1 142 ? -3.098 -16.188 -26.638 1.00 63.78 142 ASP 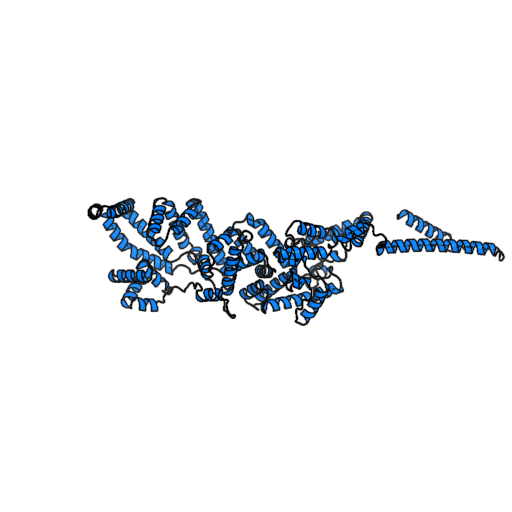A CA 1
ATOM 1128 C C . ASP A 1 142 ? -2.040 -15.421 -25.826 1.00 63.78 142 ASP A C 1
ATOM 1130 O O . ASP A 1 142 ? -2.291 -15.006 -24.701 1.00 63.78 142 ASP A O 1
ATOM 1134 N N . ASN A 1 143 ? -0.848 -15.210 -26.398 1.00 69.75 143 ASN A N 1
ATOM 1135 C CA . ASN A 1 143 ? 0.285 -14.547 -25.749 1.00 69.75 143 ASN A CA 1
ATOM 1136 C C . ASN A 1 143 ? 1.020 -13.637 -26.746 1.00 69.75 143 ASN A C 1
ATOM 1138 O O . ASN A 1 143 ? 2.151 -13.937 -27.145 1.00 69.75 143 ASN A O 1
ATOM 1142 N N . PRO A 1 144 ? 0.386 -12.538 -27.188 1.00 72.00 144 PRO A N 1
ATOM 1143 C CA . PRO A 1 144 ? 0.953 -11.692 -28.222 1.00 72.00 144 PRO A CA 1
ATOM 1144 C C . PRO A 1 144 ? 2.247 -11.021 -27.760 1.00 72.00 144 PRO A C 1
ATOM 1146 O O . PRO A 1 144 ? 2.387 -10.584 -26.612 1.00 72.00 144 PRO A O 1
ATOM 1149 N N . LEU A 1 145 ? 3.185 -10.912 -28.697 1.00 77.31 145 LEU A N 1
ATOM 1150 C CA . LEU A 1 145 ? 4.432 -10.185 -28.527 1.00 77.31 145 LEU A CA 1
ATOM 1151 C C . LEU A 1 145 ? 4.334 -8.831 -29.220 1.00 77.31 145 LEU A C 1
ATOM 1153 O O . LEU A 1 145 ? 3.866 -8.723 -30.355 1.00 77.31 145 LEU A O 1
ATOM 1157 N N . PHE A 1 146 ? 4.826 -7.806 -28.539 1.00 77.75 146 PHE A N 1
ATOM 1158 C CA . PHE A 1 146 ? 4.821 -6.437 -29.030 1.00 77.75 146 PHE A CA 1
ATOM 1159 C C . PHE A 1 146 ? 6.225 -6.004 -29.436 1.00 77.75 146 PHE A C 1
ATOM 1161 O O . PHE A 1 146 ? 7.186 -6.174 -28.676 1.00 77.75 146 PHE A O 1
ATOM 1168 N N . PHE A 1 147 ? 6.320 -5.384 -30.608 1.00 76.56 147 PHE A N 1
ATOM 1169 C CA . PHE A 1 147 ? 7.569 -4.913 -31.195 1.00 76.56 147 PHE A CA 1
ATOM 1170 C C . PHE A 1 147 ? 7.475 -3.425 -31.521 1.00 76.56 147 PHE A C 1
ATOM 1172 O O . PHE A 1 147 ? 6.581 -2.996 -32.249 1.00 76.56 147 PHE A O 1
ATOM 1179 N N . ASN A 1 148 ? 8.431 -2.632 -31.038 1.00 75.69 148 ASN A N 1
ATOM 1180 C CA . ASN A 1 148 ? 8.567 -1.242 -31.468 1.00 75.69 148 ASN A CA 1
ATOM 1181 C C . ASN A 1 148 ? 9.432 -1.196 -32.734 1.00 75.69 148 ASN A C 1
ATOM 1183 O O . ASN A 1 148 ? 10.594 -0.790 -32.704 1.00 75.69 148 ASN A O 1
ATOM 1187 N N . LEU A 1 149 ? 8.873 -1.664 -33.851 1.00 70.19 149 LEU A N 1
ATOM 1188 C CA . LEU A 1 149 ? 9.598 -1.667 -35.120 1.00 70.19 149 LEU A CA 1
ATOM 1189 C C . LEU A 1 149 ? 9.964 -0.244 -35.546 1.00 70.19 149 LEU A C 1
ATOM 1191 O O . LEU A 1 149 ? 11.075 -0.041 -36.029 1.00 70.19 149 LEU A O 1
ATOM 1195 N N . GLU A 1 150 ? 9.092 0.743 -35.294 1.00 72.56 150 GLU A N 1
ATOM 1196 C CA . GLU A 1 150 ? 9.343 2.152 -35.625 1.00 72.56 150 GLU A CA 1
ATOM 1197 C C . GLU A 1 150 ? 10.673 2.660 -35.065 1.00 72.56 150 GLU A C 1
ATOM 1199 O O . GLU A 1 150 ? 11.414 3.318 -35.790 1.00 72.56 150 GLU A O 1
ATOM 1204 N N . SER A 1 151 ? 11.014 2.301 -33.824 1.00 68.94 151 SER A N 1
ATOM 1205 C CA . SER A 1 151 ? 12.280 2.696 -33.193 1.00 68.94 151 SER A CA 1
ATOM 1206 C C . SER A 1 151 ? 13.538 2.140 -33.877 1.00 68.94 151 SER A C 1
ATOM 1208 O O . SER A 1 151 ? 14.633 2.632 -33.618 1.00 68.94 151 SER A O 1
ATOM 1210 N N . VAL A 1 152 ? 13.404 1.131 -34.749 1.00 65.62 152 VAL A N 1
ATOM 1211 C CA . VAL A 1 152 ? 14.513 0.550 -35.530 1.00 65.62 152 VAL A CA 1
ATOM 1212 C C . VAL A 1 152 ? 14.511 1.057 -36.963 1.00 65.62 152 VAL A C 1
ATOM 1214 O O . VAL A 1 152 ? 15.558 1.422 -37.491 1.00 65.62 152 VAL A O 1
ATOM 1217 N N . ILE A 1 153 ? 13.345 1.037 -37.613 1.00 68.88 153 ILE A N 1
ATOM 1218 C CA . ILE A 1 153 ? 13.251 1.252 -39.063 1.00 68.88 153 ILE A CA 1
ATOM 1219 C C . ILE A 1 153 ? 12.983 2.706 -39.438 1.00 68.88 153 ILE A C 1
ATOM 1221 O O . ILE A 1 153 ? 13.248 3.094 -40.576 1.00 68.88 153 ILE A O 1
ATOM 1225 N N . ASN A 1 154 ? 12.450 3.510 -38.514 1.00 72.25 154 ASN A N 1
ATOM 1226 C CA . ASN A 1 154 ? 12.046 4.874 -38.802 1.00 72.25 154 ASN A CA 1
ATOM 1227 C C . ASN A 1 154 ? 12.776 5.881 -37.904 1.00 72.25 154 ASN A C 1
ATOM 1229 O O . ASN A 1 154 ? 12.369 6.110 -36.766 1.00 72.25 154 ASN A O 1
ATOM 1233 N N . PRO A 1 155 ? 13.799 6.581 -38.415 1.00 68.12 155 PRO A N 1
ATOM 1234 C CA . PRO A 1 155 ? 14.494 7.599 -37.635 1.00 68.12 155 PRO A CA 1
ATOM 1235 C C . PRO A 1 155 ? 13.598 8.799 -37.284 1.00 68.12 155 PRO A C 1
ATOM 1237 O O . PRO A 1 155 ? 13.928 9.522 -36.353 1.00 68.12 155 PRO A O 1
ATOM 1240 N N . LEU A 1 156 ? 12.438 9.001 -37.932 1.00 68.62 156 LEU A N 1
ATOM 1241 C CA . LEU A 1 156 ? 11.454 9.994 -37.473 1.00 68.62 156 LEU A CA 1
ATOM 1242 C C . LEU A 1 156 ? 10.833 9.638 -36.114 1.00 68.62 156 LEU A C 1
ATOM 1244 O O . LEU A 1 156 ? 10.276 10.523 -35.463 1.00 68.62 156 LEU A O 1
ATOM 1248 N N . ASN A 1 157 ? 10.924 8.385 -35.657 1.00 70.69 157 ASN A N 1
ATOM 1249 C CA . ASN A 1 157 ? 10.489 8.002 -34.315 1.00 70.69 157 ASN A CA 1
ATOM 1250 C C . ASN A 1 157 ? 11.278 8.770 -33.235 1.00 70.69 157 ASN A C 1
ATOM 1252 O O . ASN A 1 157 ? 10.686 9.178 -32.251 1.00 70.69 157 ASN A O 1
ATOM 1256 N N . GLY A 1 158 ? 12.546 9.129 -33.470 1.00 66.19 158 GLY A N 1
ATOM 1257 C CA . GLY A 1 158 ? 13.316 9.971 -32.540 1.00 66.19 158 GLY A CA 1
ATOM 1258 C C . GLY A 1 158 ? 12.860 11.438 -32.439 1.00 66.19 158 GLY A C 1
ATOM 1259 O O . GLY A 1 158 ? 13.371 12.170 -31.602 1.00 66.19 158 GLY A O 1
ATOM 1260 N N . LEU A 1 159 ? 11.932 11.884 -33.298 1.00 66.50 159 LEU A N 1
ATOM 1261 C CA . LEU A 1 159 ? 11.336 13.233 -33.270 1.00 66.50 159 LEU A CA 1
ATOM 1262 C C . LEU A 1 159 ? 9.830 13.221 -32.990 1.00 66.50 159 LEU A C 1
ATOM 1264 O O . LEU A 1 159 ? 9.265 14.225 -32.571 1.00 66.50 159 LEU A O 1
ATOM 1268 N N . THR A 1 160 ? 9.165 12.115 -33.316 1.00 65.44 160 THR A N 1
ATOM 1269 C CA . THR A 1 160 ? 7.703 11.994 -33.266 1.00 65.44 160 THR A CA 1
ATOM 1270 C C . THR A 1 160 ? 7.241 10.946 -32.261 1.00 65.44 160 THR A C 1
ATOM 1272 O O . THR A 1 160 ? 6.065 10.935 -31.901 1.00 65.44 160 THR A O 1
ATOM 1275 N N . GLY A 1 161 ? 8.129 10.052 -31.833 1.00 60.25 161 GLY A N 1
ATOM 1276 C CA . GLY A 1 161 ? 7.843 8.995 -30.878 1.00 60.25 161 GLY A CA 1
ATOM 1277 C C . GLY A 1 161 ? 7.341 9.561 -29.557 1.00 60.25 161 GLY A C 1
ATOM 1278 O O . GLY A 1 161 ? 7.600 10.708 -29.201 1.00 60.25 161 GLY A O 1
ATOM 1279 N N . VAL A 1 162 ? 6.567 8.750 -28.846 1.00 58.22 162 VAL A N 1
ATOM 1280 C CA . VAL A 1 162 ? 6.169 9.088 -27.482 1.00 58.22 162 VAL A CA 1
ATOM 1281 C C . VAL A 1 162 ? 7.298 8.662 -26.563 1.00 58.22 162 VAL A C 1
ATOM 1283 O O . VAL A 1 162 ? 7.584 7.469 -26.438 1.00 58.22 162 VAL A O 1
ATOM 1286 N N . ASP A 1 163 ? 7.930 9.642 -25.926 1.00 60.06 163 ASP A N 1
ATOM 1287 C CA . ASP A 1 163 ? 9.024 9.382 -25.004 1.00 60.06 163 ASP A CA 1
ATOM 1288 C C . ASP A 1 163 ? 8.539 8.660 -23.751 1.00 60.06 163 ASP A C 1
ATOM 1290 O O . ASP A 1 163 ? 7.530 9.009 -23.129 1.00 60.06 163 ASP A O 1
ATOM 1294 N N . PHE A 1 164 ? 9.309 7.654 -23.341 1.00 63.66 164 PHE A N 1
ATOM 1295 C CA . PHE A 1 164 ? 9.117 7.000 -22.058 1.00 63.66 164 PHE A CA 1
ATOM 1296 C C . PHE A 1 164 ? 9.570 7.952 -20.945 1.00 63.66 164 PHE A C 1
ATOM 1298 O O . PHE A 1 164 ? 10.741 7.977 -20.561 1.00 63.66 164 PHE A O 1
ATOM 1305 N N . ASN A 1 165 ? 8.641 8.767 -20.443 1.00 69.12 165 ASN A N 1
ATOM 1306 C CA . ASN A 1 165 ? 8.905 9.628 -19.300 1.00 69.12 165 ASN A CA 1
ATOM 1307 C C . ASN A 1 165 ? 8.820 8.816 -18.002 1.00 69.12 165 ASN A C 1
ATOM 1309 O O . ASN A 1 165 ? 7.775 8.256 -17.665 1.00 69.12 165 ASN A O 1
ATOM 1313 N N . ASP A 1 166 ? 9.927 8.764 -17.267 1.00 75.38 166 ASP A N 1
ATOM 1314 C CA . ASP A 1 166 ? 10.015 8.054 -15.996 1.00 75.38 166 ASP A CA 1
ATOM 1315 C C . ASP A 1 166 ? 10.190 9.064 -14.864 1.00 75.38 166 ASP A C 1
ATOM 1317 O O . ASP A 1 166 ? 11.309 9.484 -14.572 1.00 75.38 166 ASP A O 1
ATOM 1321 N N . GLN A 1 167 ? 9.080 9.477 -14.252 1.00 76.69 167 GLN A N 1
ATOM 1322 C CA . GLN A 1 167 ? 9.091 10.464 -13.169 1.00 76.69 167 GLN A CA 1
ATOM 1323 C C . GLN A 1 167 ? 9.955 10.031 -11.981 1.00 76.69 167 GLN A C 1
ATOM 1325 O O . GLN A 1 167 ? 10.554 10.885 -11.342 1.00 76.69 167 GLN A O 1
ATOM 1330 N N . ASP A 1 168 ? 10.132 8.727 -11.747 1.00 81.75 168 ASP A N 1
ATOM 1331 C CA . ASP A 1 168 ? 10.950 8.241 -10.631 1.00 81.75 168 ASP A CA 1
ATOM 1332 C C . ASP A 1 168 ? 12.467 8.452 -10.878 1.00 81.75 168 ASP A C 1
ATOM 1334 O O . ASP A 1 168 ? 13.289 8.098 -10.035 1.00 81.75 168 ASP A O 1
ATOM 1338 N N . LYS A 1 169 ? 12.869 8.981 -12.048 1.00 85.12 169 LYS A N 1
ATOM 1339 C CA . LYS A 1 169 ? 14.231 9.489 -12.303 1.00 85.12 169 LYS A CA 1
ATOM 1340 C C . LYS A 1 169 ? 14.406 10.949 -11.879 1.00 85.12 169 LYS A C 1
ATOM 1342 O O . LYS A 1 169 ? 15.544 11.405 -11.753 1.00 85.12 169 LYS A O 1
ATOM 1347 N N . VAL A 1 170 ? 13.316 11.692 -11.713 1.00 85.44 170 VAL A N 1
ATOM 1348 C CA . VAL A 1 170 ? 13.349 13.120 -11.402 1.00 85.44 170 VAL A CA 1
ATOM 1349 C C . VAL A 1 170 ? 13.383 13.299 -9.899 1.00 85.44 170 VAL A C 1
ATOM 1351 O O . VAL A 1 170 ? 12.445 12.959 -9.193 1.00 85.44 170 VAL A O 1
ATOM 1354 N N . THR A 1 171 ? 14.475 13.875 -9.423 1.00 85.19 171 THR A N 1
ATOM 1355 C CA . THR A 1 171 ? 14.690 14.154 -7.997 1.00 85.19 171 THR A CA 1
ATOM 1356 C C . THR A 1 171 ? 15.136 15.588 -7.740 1.00 85.19 171 THR A C 1
ATOM 1358 O O . THR A 1 171 ? 15.592 15.952 -6.660 1.00 85.19 171 THR A O 1
ATOM 1361 N N . GLY A 1 172 ? 15.066 16.421 -8.774 1.00 86.88 172 GLY A N 1
ATOM 1362 C CA . GLY A 1 172 ? 15.448 17.818 -8.730 1.00 86.88 172 GLY A CA 1
ATOM 1363 C C . GLY A 1 172 ? 15.582 18.395 -10.130 1.00 86.88 172 GLY A C 1
ATOM 1364 O O . GLY A 1 172 ? 15.425 17.706 -11.139 1.00 86.88 172 GLY A O 1
ATOM 1365 N N . TRP A 1 173 ? 15.917 19.680 -10.190 1.00 87.38 173 TRP A N 1
ATOM 1366 C CA . TRP A 1 173 ? 16.043 20.405 -11.452 1.00 87.38 173 TRP A CA 1
ATOM 1367 C C . TRP A 1 173 ? 17.079 19.782 -12.405 1.00 87.38 173 TRP A C 1
ATOM 1369 O O . TRP A 1 173 ? 16.809 19.653 -13.595 1.00 87.38 173 TRP A O 1
ATOM 1379 N N . ALA A 1 174 ? 18.237 19.344 -11.900 1.00 85.62 174 ALA A N 1
ATOM 1380 C CA . ALA A 1 174 ? 19.311 18.810 -12.742 1.00 85.62 174 ALA A CA 1
ATOM 1381 C C . ALA A 1 174 ? 18.957 17.452 -13.375 1.00 85.62 174 ALA A C 1
ATOM 1383 O O . ALA A 1 174 ? 19.233 17.230 -14.553 1.00 85.62 174 ALA A O 1
ATOM 1384 N N . THR A 1 175 ? 18.321 16.552 -12.618 1.00 88.44 175 THR A N 1
ATOM 1385 C CA . THR A 1 175 ? 17.857 15.257 -13.141 1.00 88.44 175 THR A CA 1
ATOM 1386 C C . THR A 1 175 ? 16.652 15.428 -14.061 1.00 88.44 175 THR A C 1
ATOM 1388 O O . THR A 1 175 ? 16.582 14.735 -15.073 1.00 88.44 175 THR A O 1
ATOM 1391 N N . ASN A 1 176 ? 15.778 16.407 -13.790 1.00 88.12 176 ASN A N 1
ATOM 1392 C CA . ASN A 1 176 ? 14.726 16.809 -14.723 1.00 88.12 176 ASN A CA 1
ATOM 1393 C C . ASN A 1 176 ? 15.325 17.301 -16.047 1.00 88.12 176 ASN A C 1
ATOM 1395 O O . ASN A 1 176 ? 15.016 16.760 -17.100 1.00 88.12 176 ASN A O 1
ATOM 1399 N N . MET A 1 177 ? 16.262 18.256 -16.001 1.00 85.62 177 MET A N 1
ATOM 1400 C CA . MET A 1 177 ? 16.949 18.764 -17.192 1.00 85.62 177 MET A CA 1
ATOM 1401 C C . MET A 1 177 ? 17.633 17.636 -17.970 1.00 85.62 177 MET A C 1
ATOM 1403 O O . MET A 1 177 ? 17.504 17.573 -19.188 1.00 85.62 177 MET A O 1
ATOM 1407 N N . LEU A 1 178 ? 18.340 16.726 -17.292 1.00 85.69 178 LEU A N 1
ATOM 1408 C CA . LEU A 1 178 ? 19.007 15.604 -17.953 1.00 85.69 178 LEU A CA 1
ATOM 1409 C C . LEU A 1 178 ? 18.008 14.643 -18.614 1.00 85.69 178 LEU A C 1
ATOM 1411 O O . LEU A 1 178 ? 18.286 14.127 -19.698 1.00 85.69 178 LEU A O 1
ATOM 1415 N N . GLN A 1 179 ? 16.851 14.412 -17.989 1.00 84.75 179 GLN A N 1
ATOM 1416 C CA . GLN A 1 179 ? 15.776 13.624 -18.581 1.00 84.75 179 GLN A CA 1
ATOM 1417 C C . GLN A 1 179 ? 15.166 14.332 -19.792 1.00 84.75 179 GLN A C 1
ATOM 1419 O O . GLN A 1 179 ? 15.015 13.688 -20.823 1.00 84.75 179 GLN A O 1
ATOM 1424 N N . GLU A 1 180 ? 14.872 15.633 -19.699 1.00 82.62 180 GLU A N 1
ATOM 1425 C CA . GLU A 1 180 ? 14.377 16.449 -20.816 1.00 82.62 180 GLU A CA 1
ATOM 1426 C C . GLU A 1 180 ? 15.370 16.466 -21.986 1.00 82.62 180 GLU A C 1
ATOM 1428 O O . GLU A 1 180 ? 14.976 16.283 -23.132 1.00 82.62 180 GLU A O 1
ATOM 1433 N N . LEU A 1 181 ? 16.674 16.598 -21.725 1.00 78.50 181 LEU A N 1
ATOM 1434 C CA . LEU A 1 181 ? 17.703 16.493 -22.766 1.00 78.50 181 LEU A CA 1
ATOM 1435 C C . LEU A 1 181 ? 17.690 15.110 -23.435 1.00 78.50 181 LEU A C 1
ATOM 1437 O O . LEU A 1 181 ? 17.838 15.008 -24.648 1.00 78.50 181 LEU A O 1
ATOM 1441 N N . GLY A 1 182 ? 17.443 14.048 -22.667 1.00 73.75 182 GLY A N 1
ATOM 1442 C CA . GLY A 1 182 ? 17.279 12.695 -23.199 1.00 73.75 182 GLY A CA 1
ATOM 1443 C C . GLY A 1 182 ? 16.031 12.481 -24.067 1.00 73.75 182 GLY A C 1
ATOM 1444 O O . GLY A 1 182 ? 15.967 11.454 -24.736 1.00 73.75 182 GLY A O 1
ATOM 1445 N N . LYS A 1 183 ? 15.066 13.413 -24.070 1.00 71.19 183 LYS A N 1
ATOM 1446 C CA . LYS A 1 183 ? 13.857 13.362 -24.916 1.00 71.19 183 LYS A CA 1
ATOM 1447 C C . LYS A 1 183 ? 14.111 13.877 -26.332 1.00 71.19 183 LYS A C 1
ATOM 1449 O O . LYS A 1 183 ? 13.564 13.373 -27.304 1.00 71.19 183 LYS A O 1
ATOM 1454 N N . PHE A 1 184 ? 14.985 14.871 -26.488 1.00 60.16 184 PHE A N 1
ATOM 1455 C CA . PHE A 1 184 ? 15.213 15.538 -27.775 1.00 60.16 184 PHE A CA 1
ATOM 1456 C C . PHE A 1 184 ? 16.311 14.867 -28.620 1.00 60.16 184 PHE A C 1
ATOM 1458 O O . PHE A 1 184 ? 17.259 15.517 -29.069 1.00 60.16 184 PHE A O 1
ATOM 1465 N N . GLY A 1 185 ? 16.164 13.567 -28.891 1.00 60.09 185 GLY A N 1
ATOM 1466 C CA . GLY A 1 185 ? 17.001 12.827 -29.841 1.00 60.09 185 GLY A CA 1
ATOM 1467 C C . GLY A 1 185 ? 18.022 11.876 -29.190 1.00 60.09 185 GLY A C 1
ATOM 1468 O O . GLY A 1 185 ? 17.603 10.985 -28.457 1.00 60.09 185 GLY A O 1
ATOM 1469 N N . PRO A 1 186 ? 19.333 11.938 -29.527 1.00 61.22 186 PRO A N 1
ATOM 1470 C CA . PRO A 1 186 ? 20.330 10.984 -29.034 1.00 61.22 186 PRO A CA 1
ATOM 1471 C C . PRO A 1 186 ? 20.291 10.797 -27.519 1.00 61.22 186 PRO A C 1
ATOM 1473 O O . PRO A 1 186 ? 20.178 11.764 -26.771 1.00 61.22 186 PRO A O 1
ATOM 1476 N N . SER A 1 187 ? 20.537 9.568 -27.060 1.00 68.50 187 SER A N 1
ATOM 1477 C CA . SER A 1 187 ? 20.825 9.317 -25.648 1.00 68.50 187 SER A CA 1
ATOM 1478 C C . SER A 1 187 ? 21.962 10.227 -25.175 1.00 68.50 187 SER A C 1
ATOM 1480 O O . SER A 1 187 ? 23.019 10.291 -25.820 1.00 68.50 187 SER A O 1
ATOM 1482 N N . THR A 1 188 ? 21.755 10.908 -24.048 1.00 77.25 188 THR A N 1
ATOM 1483 C CA . THR A 1 188 ? 22.801 11.699 -23.395 1.00 77.25 188 THR A CA 1
ATOM 1484 C C . THR A 1 188 ? 23.995 10.813 -23.045 1.00 77.25 188 THR A C 1
ATOM 1486 O O . THR A 1 188 ? 23.875 9.592 -22.906 1.00 77.25 188 THR A O 1
ATOM 1489 N N . PHE A 1 189 ? 25.180 11.413 -22.933 1.00 82.12 189 PHE A N 1
ATOM 1490 C CA . PHE A 1 189 ? 26.383 10.670 -22.578 1.00 82.12 189 PHE A CA 1
ATOM 1491 C C . PHE A 1 189 ? 26.190 9.899 -21.262 1.00 82.12 189 PHE A C 1
ATOM 1493 O O . PHE A 1 189 ? 25.782 10.469 -20.247 1.00 82.12 189 PHE A O 1
ATOM 1500 N N . THR A 1 190 ? 26.531 8.606 -21.267 1.00 82.56 190 THR A N 1
ATOM 1501 C CA . THR A 1 190 ? 26.350 7.695 -20.124 1.00 82.56 190 THR A CA 1
ATOM 1502 C C . THR A 1 190 ? 26.993 8.225 -18.842 1.00 82.56 190 THR A C 1
ATOM 1504 O O . THR A 1 190 ? 26.460 8.006 -17.758 1.00 82.56 190 THR A O 1
ATOM 1507 N N . GLY A 1 191 ? 28.087 8.990 -18.948 1.00 85.38 191 GLY A N 1
ATOM 1508 C CA . GLY A 1 191 ? 28.726 9.638 -17.801 1.00 85.38 191 GLY A CA 1
ATOM 1509 C C . GLY A 1 191 ? 27.795 10.571 -17.019 1.00 85.38 191 GLY A C 1
ATOM 1510 O O . GLY A 1 191 ? 27.852 10.579 -15.794 1.00 85.38 191 GLY A O 1
ATOM 1511 N N . PHE A 1 192 ? 26.882 11.292 -17.682 1.00 88.00 192 PHE A N 1
ATOM 1512 C CA . PHE A 1 192 ? 25.891 12.120 -16.983 1.00 88.00 192 PHE A CA 1
ATOM 1513 C C . PHE A 1 192 ? 24.838 11.280 -16.270 1.00 88.00 192 PHE A C 1
ATOM 1515 O O . PHE A 1 192 ? 24.447 11.617 -15.157 1.00 88.00 192 PHE A O 1
ATOM 1522 N N . SER A 1 193 ? 24.416 10.170 -16.880 1.00 87.44 193 SER A N 1
ATOM 1523 C CA . SER A 1 193 ? 23.492 9.231 -16.236 1.00 87.44 193 SER A CA 1
ATOM 1524 C C . SER A 1 193 ? 24.129 8.605 -14.990 1.00 87.44 193 SER A C 1
ATOM 1526 O O . SER A 1 193 ? 23.509 8.573 -13.934 1.00 87.44 193 SER A O 1
ATOM 1528 N N . LEU A 1 194 ? 25.406 8.213 -15.055 1.00 89.50 194 LEU A N 1
ATOM 1529 C CA . LEU A 1 194 ? 26.146 7.718 -13.889 1.00 89.50 194 LEU A CA 1
ATOM 1530 C C . LEU A 1 194 ? 26.351 8.800 -12.823 1.00 89.50 194 LEU A C 1
ATOM 1532 O O . LEU A 1 194 ? 26.192 8.520 -11.639 1.00 89.50 194 LEU A O 1
ATOM 1536 N N . ALA A 1 195 ? 26.659 10.037 -13.217 1.00 90.81 195 ALA A N 1
ATOM 1537 C CA . ALA A 1 195 ? 26.777 11.151 -12.279 1.00 90.81 195 ALA A CA 1
ATOM 1538 C C . ALA A 1 195 ? 25.445 11.420 -11.558 1.00 90.81 195 ALA A C 1
ATOM 1540 O O . ALA A 1 195 ? 25.429 11.564 -10.336 1.00 90.81 195 ALA A O 1
ATOM 1541 N N . ALA A 1 196 ? 24.324 11.405 -12.287 1.00 92.06 196 ALA A N 1
ATOM 1542 C CA . ALA A 1 196 ? 22.986 11.489 -11.710 1.00 92.06 196 ALA A CA 1
ATOM 1543 C C . ALA A 1 196 ? 22.692 10.306 -10.773 1.00 92.06 196 ALA A C 1
ATOM 1545 O O . ALA A 1 196 ? 22.115 10.505 -9.704 1.00 92.06 196 ALA A O 1
ATOM 1546 N N . ALA A 1 197 ? 23.136 9.095 -11.122 1.00 91.56 197 ALA A N 1
ATOM 1547 C CA . ALA A 1 197 ? 22.988 7.911 -10.282 1.00 91.56 197 ALA A CA 1
ATOM 1548 C C . ALA A 1 197 ? 23.749 8.042 -8.956 1.00 91.56 197 ALA A C 1
ATOM 1550 O O . ALA A 1 197 ? 23.175 7.811 -7.893 1.00 91.56 197 ALA A O 1
ATOM 1551 N N . VAL A 1 198 ? 25.017 8.466 -9.003 1.00 92.62 198 VAL A N 1
ATOM 1552 C CA . VAL A 1 198 ? 25.842 8.716 -7.810 1.00 92.62 198 VAL A CA 1
ATOM 1553 C C . VAL A 1 198 ? 25.238 9.828 -6.959 1.00 92.62 198 VAL A C 1
ATOM 1555 O O . VAL A 1 198 ? 25.069 9.643 -5.759 1.00 92.62 198 VAL A O 1
ATOM 1558 N N . ALA A 1 199 ? 24.856 10.953 -7.567 1.00 92.81 199 ALA A N 1
ATOM 1559 C CA . ALA A 1 199 ? 24.254 12.075 -6.851 1.00 92.81 199 ALA A CA 1
ATOM 1560 C C . ALA A 1 199 ? 22.918 11.705 -6.186 1.00 92.81 199 ALA A C 1
ATOM 1562 O O . ALA A 1 199 ? 22.618 12.189 -5.099 1.00 92.81 199 ALA A O 1
ATOM 1563 N N . SER A 1 200 ? 22.116 10.847 -6.821 1.00 91.44 200 SER A N 1
ATOM 1564 C CA . SER A 1 200 ? 20.876 10.322 -6.233 1.00 91.44 200 SER A CA 1
ATOM 1565 C C . SER A 1 200 ? 21.186 9.366 -5.076 1.00 91.44 200 SER A C 1
ATOM 1567 O O . SER A 1 200 ? 20.610 9.493 -4.001 1.00 91.44 200 SER A O 1
ATOM 1569 N N . LYS A 1 201 ? 22.174 8.473 -5.238 1.00 89.88 201 LYS A N 1
ATOM 1570 C CA . LYS A 1 201 ? 22.600 7.536 -4.186 1.00 89.88 201 LYS A CA 1
ATOM 1571 C C . LYS A 1 201 ? 23.135 8.257 -2.945 1.00 89.88 201 LYS A C 1
ATOM 1573 O O . LYS A 1 201 ? 22.772 7.903 -1.833 1.00 89.88 201 LYS A O 1
ATOM 1578 N N . LEU A 1 202 ? 23.942 9.306 -3.127 1.00 90.31 202 LEU A N 1
ATOM 1579 C CA . LEU A 1 202 ? 24.457 10.135 -2.027 1.00 90.31 202 LEU A CA 1
ATOM 1580 C C . LEU A 1 202 ? 23.353 10.886 -1.266 1.00 90.31 202 LEU A C 1
ATOM 1582 O O . LEU A 1 202 ? 23.560 11.256 -0.116 1.00 90.31 202 LEU A O 1
ATOM 1586 N N . ARG A 1 203 ? 22.191 11.102 -1.894 1.00 88.12 203 ARG A N 1
ATOM 1587 C CA . ARG A 1 203 ? 21.001 11.707 -1.276 1.00 88.12 203 ARG A CA 1
ATOM 1588 C C . ARG A 1 203 ? 20.024 10.676 -0.696 1.00 88.12 203 ARG A C 1
ATOM 1590 O O . ARG A 1 203 ? 18.952 11.059 -0.249 1.00 88.12 203 ARG A O 1
ATOM 1597 N N . GLY A 1 204 ? 20.358 9.383 -0.729 1.00 85.00 204 GLY A N 1
ATOM 1598 C CA . GLY A 1 204 ? 19.467 8.305 -0.282 1.00 85.00 204 GLY A CA 1
ATOM 1599 C C . GLY A 1 204 ? 18.327 7.974 -1.257 1.00 85.00 204 GLY A C 1
ATOM 1600 O O . GLY A 1 204 ? 17.451 7.172 -0.947 1.00 85.00 204 GLY A O 1
ATOM 1601 N N . GLU A 1 205 ? 18.328 8.540 -2.467 1.00 86.94 205 GLU A N 1
ATOM 1602 C CA . GLU A 1 205 ? 17.300 8.323 -3.494 1.00 86.94 205 GLU A CA 1
ATOM 1603 C C . GLU A 1 205 ? 17.580 7.024 -4.276 1.00 86.94 205 GLU A C 1
ATOM 1605 O O . GLU A 1 205 ? 17.855 7.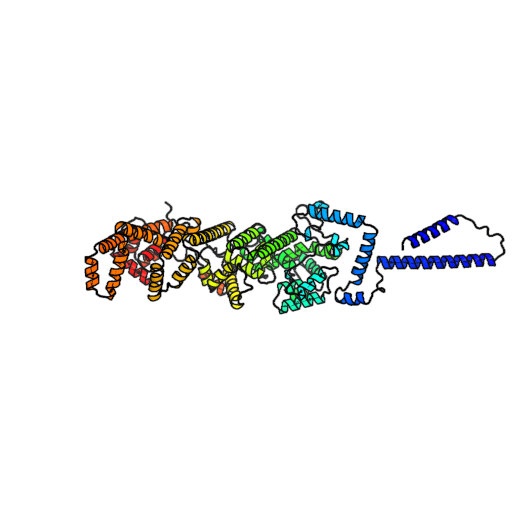025 -5.480 1.00 86.94 205 GLU A O 1
ATOM 1610 N N . GLU A 1 206 ? 17.537 5.885 -3.583 1.00 87.25 206 GLU A N 1
ATOM 1611 C CA . GLU A 1 206 ? 17.970 4.576 -4.099 1.00 87.25 206 GLU A CA 1
ATOM 1612 C C . GLU A 1 206 ? 17.237 4.134 -5.379 1.00 87.25 206 GLU A C 1
ATOM 1614 O O . GLU A 1 206 ? 17.842 3.553 -6.289 1.00 87.25 206 GLU A O 1
ATOM 1619 N N . LEU A 1 207 ? 15.936 4.433 -5.491 1.00 85.62 207 LEU A N 1
ATOM 1620 C CA . LEU A 1 207 ? 15.153 4.119 -6.688 1.00 85.62 207 LEU A CA 1
ATOM 1621 C C . LEU A 1 207 ? 15.647 4.926 -7.897 1.00 85.62 207 LEU A C 1
ATOM 1623 O O . LEU A 1 207 ? 15.930 4.339 -8.945 1.00 85.62 207 LEU A O 1
ATOM 1627 N N . ALA A 1 208 ? 15.814 6.241 -7.748 1.00 88.44 208 ALA A N 1
ATOM 1628 C CA . ALA A 1 208 ? 16.315 7.106 -8.812 1.00 88.44 208 ALA A CA 1
ATOM 1629 C C . ALA A 1 208 ? 17.751 6.734 -9.202 1.00 88.44 208 ALA A C 1
ATOM 1631 O O . ALA A 1 208 ? 18.059 6.619 -10.392 1.00 88.44 208 ALA A O 1
ATOM 1632 N N . ALA A 1 209 ? 18.603 6.442 -8.213 1.00 89.56 209 ALA A N 1
ATOM 1633 C CA . ALA A 1 209 ? 19.967 5.972 -8.430 1.00 89.56 209 ALA A CA 1
ATOM 1634 C C . ALA A 1 209 ? 20.006 4.706 -9.299 1.00 89.56 209 ALA A C 1
ATOM 1636 O O . ALA A 1 209 ? 20.744 4.654 -10.282 1.00 89.56 209 ALA A O 1
ATOM 1637 N N . SER A 1 210 ? 19.164 3.713 -8.996 1.00 89.88 210 SER A N 1
ATOM 1638 C CA . SER A 1 210 ? 19.081 2.471 -9.780 1.00 89.88 210 SER A CA 1
ATOM 1639 C C . SER A 1 210 ? 18.627 2.703 -11.229 1.00 89.88 210 SER A C 1
ATOM 1641 O O . SER A 1 210 ? 19.141 2.080 -12.162 1.00 89.88 210 SER A O 1
ATOM 1643 N N . LYS A 1 211 ? 17.698 3.644 -11.448 1.00 88.94 211 LYS A N 1
ATOM 1644 C CA . LYS A 1 211 ? 17.158 3.979 -12.775 1.00 88.94 211 LYS A CA 1
ATOM 1645 C C . LYS A 1 211 ? 18.116 4.795 -13.634 1.00 88.94 211 LYS A C 1
ATOM 1647 O O . LYS A 1 211 ? 18.100 4.639 -14.858 1.00 88.94 211 LYS A O 1
ATOM 1652 N N . TRP A 1 212 ? 18.920 5.658 -13.019 1.00 89.12 212 TRP A N 1
ATOM 1653 C CA . TRP A 1 212 ? 19.980 6.400 -13.699 1.00 89.12 212 TRP A CA 1
ATOM 1654 C C . TRP A 1 212 ? 21.222 5.544 -13.956 1.00 89.12 212 TRP A C 1
ATOM 1656 O O . TRP A 1 212 ? 21.833 5.679 -15.013 1.00 89.12 212 TRP A O 1
ATOM 1666 N N . GLY A 1 213 ? 21.564 4.643 -13.030 1.00 87.94 213 GLY A N 1
ATOM 1667 C CA . GLY A 1 213 ? 22.761 3.807 -13.118 1.00 87.94 213 GLY A CA 1
ATOM 1668 C C . GLY A 1 213 ? 22.733 2.855 -14.309 1.00 87.94 213 GLY A C 1
ATOM 1669 O O . GLY A 1 213 ? 23.723 2.753 -15.029 1.00 87.94 213 GLY A O 1
ATOM 1670 N N . GLY A 1 214 ? 21.584 2.214 -14.557 1.00 85.06 214 GLY A N 1
ATOM 1671 C CA . GLY A 1 214 ? 21.395 1.324 -15.703 1.00 85.06 214 GLY A CA 1
ATOM 1672 C C . GLY A 1 214 ? 22.461 0.223 -15.817 1.00 85.06 214 GLY A C 1
ATOM 1673 O O . GLY A 1 214 ? 23.170 -0.085 -14.862 1.00 85.06 214 GLY A O 1
ATOM 1674 N N . ARG A 1 215 ? 22.557 -0.393 -17.001 1.00 86.44 215 ARG A N 1
ATOM 1675 C CA . ARG A 1 215 ? 23.665 -1.299 -17.341 1.00 86.44 215 ARG A CA 1
ATOM 1676 C C . ARG A 1 215 ? 24.793 -0.490 -17.963 1.00 86.44 215 ARG A C 1
ATOM 1678 O O . ARG A 1 215 ? 24.549 0.227 -18.935 1.00 86.44 215 ARG A O 1
ATOM 1685 N N . LEU A 1 216 ? 26.010 -0.646 -17.449 1.00 86.06 216 LEU A N 1
ATOM 1686 C CA . LEU A 1 216 ? 27.198 -0.044 -18.052 1.00 86.06 216 LEU A CA 1
ATOM 1687 C C . LEU A 1 216 ? 27.597 -0.775 -19.338 1.00 86.06 216 LEU A C 1
ATOM 1689 O O . LEU A 1 216 ? 28.023 -0.150 -20.306 1.00 86.06 216 LEU A O 1
ATOM 1693 N N . ILE A 1 217 ? 27.446 -2.100 -19.343 1.00 86.25 217 ILE A N 1
ATOM 1694 C CA . ILE A 1 217 ? 27.827 -2.983 -20.442 1.00 86.25 217 ILE A CA 1
ATOM 1695 C C . ILE A 1 217 ? 26.568 -3.750 -20.862 1.00 86.25 217 ILE A C 1
ATOM 1697 O O . ILE A 1 217 ? 26.271 -4.800 -20.293 1.00 86.25 217 ILE A O 1
ATOM 1701 N N . PRO A 1 218 ? 25.796 -3.271 -21.855 1.00 82.00 218 PRO A N 1
ATOM 1702 C CA . PRO A 1 218 ? 24.523 -3.887 -22.245 1.00 82.00 218 PRO A CA 1
ATOM 1703 C C . PRO A 1 218 ? 24.608 -5.387 -22.579 1.00 82.00 218 PRO A C 1
ATOM 1705 O O . PRO A 1 218 ? 23.652 -6.128 -22.349 1.00 82.00 218 PRO A O 1
ATOM 1708 N N . GLN A 1 219 ? 25.756 -5.855 -23.077 1.00 83.38 219 GLN A N 1
ATOM 1709 C CA . GLN A 1 219 ? 26.015 -7.253 -23.438 1.00 83.38 219 GLN A CA 1
ATOM 1710 C C . GLN A 1 219 ? 25.948 -8.205 -22.232 1.00 83.38 219 GLN A C 1
ATOM 1712 O O . GLN A 1 219 ? 25.634 -9.382 -22.404 1.00 83.38 219 GLN A O 1
ATOM 1717 N N . THR A 1 220 ? 26.154 -7.709 -21.009 1.00 88.62 220 THR A N 1
ATOM 1718 C CA . THR A 1 220 ? 26.017 -8.503 -19.772 1.00 88.62 220 THR A CA 1
ATOM 1719 C C . THR A 1 220 ? 24.610 -9.070 -19.597 1.00 88.62 220 THR A C 1
ATOM 1721 O O . THR A 1 220 ? 24.460 -10.190 -19.118 1.00 88.62 220 THR A O 1
ATOM 1724 N N . ALA A 1 221 ? 23.579 -8.373 -20.091 1.00 86.50 221 ALA A N 1
ATOM 1725 C CA . ALA A 1 221 ? 22.206 -8.876 -20.097 1.00 86.50 221 ALA A CA 1
ATOM 1726 C C . ALA A 1 221 ? 22.058 -10.150 -20.944 1.00 86.50 221 ALA A C 1
ATOM 1728 O O . ALA A 1 221 ? 21.225 -11.006 -20.646 1.00 86.50 221 ALA A O 1
ATOM 1729 N N . THR A 1 222 ? 22.867 -10.279 -22.002 1.00 87.12 222 THR A N 1
ATOM 1730 C CA . THR A 1 222 ? 22.890 -11.465 -22.868 1.00 87.12 222 THR A CA 1
ATOM 1731 C C . THR A 1 222 ? 23.553 -12.630 -22.144 1.00 87.12 222 THR A C 1
ATOM 1733 O O . THR A 1 222 ? 22.991 -13.719 -22.129 1.00 87.12 222 THR A O 1
ATOM 1736 N N . LEU A 1 223 ? 24.687 -12.393 -21.472 1.00 88.56 223 LEU A N 1
ATOM 1737 C CA . LEU A 1 223 ? 25.360 -13.410 -20.654 1.00 88.56 223 LEU A CA 1
ATOM 1738 C C . LEU A 1 223 ? 24.443 -13.936 -19.546 1.00 88.56 223 LEU A C 1
ATOM 1740 O O . LEU A 1 223 ? 24.282 -15.147 -19.411 1.00 88.56 223 LEU A O 1
ATOM 1744 N N . ARG A 1 224 ? 23.769 -13.031 -18.829 1.00 90.69 224 ARG A N 1
ATOM 1745 C CA . ARG A 1 224 ? 22.776 -13.391 -17.813 1.00 90.69 224 ARG A CA 1
ATOM 1746 C C . ARG A 1 224 ? 21.623 -14.210 -18.393 1.00 90.69 224 ARG A C 1
ATOM 1748 O O . ARG A 1 224 ? 21.221 -15.205 -17.806 1.00 90.69 224 ARG A O 1
ATOM 1755 N N . SER A 1 225 ? 21.126 -13.832 -19.574 1.00 88.69 225 SER A N 1
ATOM 1756 C CA . SER A 1 225 ? 20.058 -14.569 -20.268 1.00 88.69 225 SER A CA 1
ATOM 1757 C C . SER A 1 225 ? 20.484 -15.987 -20.655 1.00 88.69 225 SER A C 1
ATOM 1759 O O . SER A 1 225 ? 19.695 -16.916 -20.514 1.00 88.69 225 SER A O 1
ATOM 1761 N N . VAL A 1 226 ? 21.725 -16.167 -21.123 1.00 89.38 226 VAL A N 1
ATOM 1762 C CA . VAL A 1 226 ? 22.280 -17.496 -21.420 1.00 89.38 226 VAL A CA 1
ATOM 1763 C C . VAL A 1 226 ? 22.397 -18.319 -20.142 1.00 89.38 226 VAL A C 1
ATOM 1765 O O . VAL A 1 226 ? 21.922 -19.449 -20.120 1.00 89.38 226 VAL A O 1
ATOM 1768 N N . ALA A 1 227 ? 22.965 -17.757 -19.072 1.00 91.06 227 ALA A N 1
ATOM 1769 C CA . ALA A 1 227 ? 23.080 -18.445 -17.787 1.00 91.06 227 ALA A CA 1
ATOM 1770 C C . ALA A 1 227 ? 21.706 -18.892 -17.252 1.00 91.06 227 ALA A C 1
ATOM 1772 O O . ALA A 1 227 ? 21.557 -20.035 -16.817 1.00 91.06 227 ALA A O 1
ATOM 1773 N N . ALA A 1 228 ? 20.681 -18.040 -17.373 1.00 91.56 228 ALA A N 1
ATOM 1774 C CA . ALA A 1 228 ? 19.337 -18.338 -16.883 1.00 91.56 228 ALA A CA 1
ATOM 1775 C C . ALA A 1 228 ? 18.706 -19.548 -17.588 1.00 91.56 228 ALA A C 1
ATOM 1777 O O . ALA A 1 228 ? 18.040 -20.357 -16.939 1.00 91.56 228 ALA A O 1
ATOM 1778 N N . LEU A 1 229 ? 18.960 -19.724 -18.893 1.00 90.06 229 LEU A N 1
ATOM 1779 C CA . LEU A 1 229 ? 18.528 -20.913 -19.644 1.00 90.06 229 LEU A CA 1
ATOM 1780 C C . LEU A 1 229 ? 19.175 -22.210 -19.131 1.00 90.06 229 LEU A C 1
ATOM 1782 O O . LEU A 1 229 ? 18.595 -23.278 -19.302 1.00 90.06 229 LEU A O 1
ATOM 1786 N N . PHE A 1 230 ? 20.332 -22.119 -18.473 1.00 92.50 230 PHE A N 1
ATOM 1787 C CA . PHE A 1 230 ? 20.994 -23.233 -17.788 1.00 92.50 230 PHE A CA 1
ATOM 1788 C C . PHE A 1 230 ? 20.648 -23.318 -16.292 1.00 92.50 230 PHE A C 1
ATOM 1790 O O . PHE A 1 230 ? 21.288 -24.065 -15.558 1.00 92.50 230 PHE A O 1
ATOM 1797 N N . GLY A 1 231 ? 19.636 -22.574 -15.832 1.00 90.06 231 GLY A N 1
ATOM 1798 C CA . GLY A 1 231 ? 19.152 -22.631 -14.451 1.00 90.06 231 GLY A CA 1
ATOM 1799 C C . GLY A 1 231 ? 19.918 -21.755 -13.458 1.00 90.06 231 GLY A C 1
ATOM 1800 O O . GLY A 1 231 ? 19.724 -21.918 -12.259 1.00 90.06 231 GLY A O 1
ATOM 1801 N N . ALA A 1 232 ? 20.764 -20.829 -13.921 1.00 90.75 232 ALA A N 1
ATOM 1802 C CA . ALA A 1 232 ? 21.526 -19.933 -13.051 1.00 90.75 232 ALA A CA 1
ATOM 1803 C C . ALA A 1 232 ? 21.295 -18.458 -13.408 1.00 90.75 232 ALA A C 1
ATOM 1805 O O . ALA A 1 232 ? 21.513 -18.049 -14.544 1.00 90.75 232 ALA A O 1
ATOM 1806 N N . ASP A 1 233 ? 20.914 -17.624 -12.442 1.00 88.81 233 ASP A N 1
ATOM 1807 C CA . ASP A 1 233 ? 20.850 -16.176 -12.652 1.00 88.81 233 ASP A CA 1
ATOM 1808 C C . ASP A 1 233 ? 22.186 -15.525 -12.263 1.00 88.81 233 ASP A C 1
ATOM 1810 O O . ASP A 1 233 ? 22.532 -15.440 -11.088 1.00 88.81 233 ASP A O 1
ATOM 1814 N N . VAL A 1 234 ? 22.971 -15.100 -13.260 1.00 90.06 234 VAL A N 1
ATOM 1815 C CA . VAL A 1 234 ? 24.311 -14.529 -13.044 1.00 90.06 234 VAL A CA 1
ATOM 1816 C C . VAL A 1 234 ? 24.361 -13.100 -13.573 1.00 90.06 234 VAL A C 1
ATOM 1818 O O . VAL A 1 234 ? 24.494 -12.866 -14.776 1.00 90.06 234 VAL A O 1
ATOM 1821 N N . GLU A 1 235 ? 24.267 -12.127 -12.667 1.00 91.19 235 GLU A N 1
ATOM 1822 C CA . GLU A 1 235 ? 24.494 -10.718 -12.982 1.00 91.19 235 GLU A CA 1
ATOM 1823 C C . GLU A 1 235 ? 25.984 -10.376 -12.861 1.00 91.19 235 GLU A C 1
ATOM 1825 O O . GLU A 1 235 ? 26.616 -10.675 -11.851 1.00 91.19 235 GLU A O 1
ATOM 1830 N N . VAL A 1 236 ? 26.552 -9.718 -13.873 1.00 92.38 236 VAL A N 1
ATOM 1831 C CA . VAL A 1 236 ? 27.980 -9.339 -13.903 1.00 92.38 236 VAL A CA 1
ATOM 1832 C C . VAL A 1 236 ? 28.200 -7.857 -14.212 1.00 92.38 236 VAL A C 1
ATOM 1834 O O . VAL A 1 236 ? 29.343 -7.405 -14.250 1.00 92.38 236 VAL A O 1
ATOM 1837 N N . ASP A 1 237 ? 27.137 -7.080 -14.445 1.00 91.62 237 ASP A N 1
ATOM 1838 C CA . ASP A 1 237 ? 27.275 -5.652 -14.719 1.00 91.62 237 ASP A CA 1
ATOM 1839 C C . ASP A 1 237 ? 27.626 -4.871 -13.438 1.00 91.62 237 ASP A C 1
ATOM 1841 O O . ASP A 1 237 ? 26.861 -4.898 -12.465 1.00 91.62 237 ASP A O 1
ATOM 1845 N N . PRO A 1 238 ? 28.749 -4.130 -13.416 1.00 91.75 238 PRO A N 1
ATOM 1846 C CA . PRO A 1 238 ? 29.188 -3.430 -12.214 1.00 91.75 238 PRO A CA 1
ATOM 1847 C C . PRO A 1 238 ? 28.223 -2.312 -11.794 1.00 91.75 238 PRO A C 1
ATOM 1849 O O . PRO A 1 238 ? 28.069 -2.064 -10.598 1.00 91.75 238 PRO A O 1
ATOM 1852 N N . ALA A 1 239 ? 27.539 -1.652 -12.737 1.00 89.44 239 ALA A N 1
ATOM 1853 C CA . ALA A 1 239 ? 26.578 -0.601 -12.411 1.00 89.44 239 ALA A CA 1
ATOM 1854 C C . ALA A 1 239 ? 25.282 -1.188 -11.834 1.00 89.44 239 ALA A C 1
ATOM 1856 O O . ALA A 1 239 ? 24.731 -0.629 -10.883 1.00 89.44 239 ALA A O 1
ATOM 1857 N N . ILE A 1 240 ? 24.829 -2.345 -12.326 1.00 90.69 240 ILE A N 1
ATOM 1858 C CA . ILE A 1 240 ? 23.672 -3.042 -11.743 1.00 90.69 240 ILE A CA 1
ATOM 1859 C C . ILE A 1 240 ? 23.973 -3.522 -10.325 1.00 90.69 240 ILE A C 1
ATOM 1861 O O . ILE A 1 240 ? 23.141 -3.331 -9.439 1.00 90.69 240 ILE A O 1
ATOM 1865 N N . HIS A 1 241 ? 25.159 -4.069 -10.066 1.00 90.75 241 HIS A N 1
ATOM 1866 C CA . HIS A 1 241 ? 25.568 -4.423 -8.704 1.00 90.75 241 HIS A CA 1
ATOM 1867 C C . HIS A 1 241 ? 25.625 -3.201 -7.793 1.00 90.75 241 HIS A C 1
ATOM 1869 O O . HIS A 1 241 ? 24.966 -3.164 -6.754 1.00 90.75 241 HIS A O 1
ATOM 1875 N N . PHE A 1 242 ? 26.331 -2.153 -8.216 1.00 90.75 242 PHE A N 1
ATOM 1876 C CA . PHE A 1 242 ? 26.563 -0.986 -7.374 1.00 90.75 242 PHE A CA 1
ATOM 1877 C C . PHE A 1 242 ? 25.300 -0.147 -7.120 1.00 90.75 242 PHE A C 1
ATOM 1879 O O . PHE A 1 242 ? 25.075 0.304 -5.994 1.00 90.75 242 PHE A O 1
ATOM 1886 N N . PHE A 1 243 ? 24.472 0.087 -8.142 1.00 90.06 243 PHE A N 1
ATOM 1887 C CA . PHE A 1 243 ? 23.292 0.955 -8.041 1.00 90.06 243 PHE A CA 1
ATOM 1888 C C . PHE A 1 243 ? 21.981 0.201 -7.876 1.00 90.06 243 PHE A C 1
ATOM 1890 O O . PHE A 1 243 ? 20.998 0.817 -7.478 1.00 90.06 243 PHE A O 1
ATOM 1897 N N . SER A 1 244 ? 21.925 -1.098 -8.164 1.00 86.56 244 SER A N 1
ATOM 1898 C CA . SER A 1 244 ? 20.672 -1.865 -8.152 1.00 86.56 244 SER A CA 1
ATOM 1899 C C . SER A 1 244 ? 20.755 -3.177 -7.369 1.00 86.56 244 SER A C 1
ATOM 1901 O O . SER A 1 244 ? 19.764 -3.896 -7.331 1.00 86.56 244 SER A O 1
ATOM 1903 N N . GLY A 1 245 ? 21.882 -3.495 -6.722 1.00 86.69 245 GLY A N 1
ATOM 1904 C CA . GLY A 1 245 ? 22.028 -4.710 -5.913 1.00 86.69 245 GLY A CA 1
ATOM 1905 C C . GLY A 1 245 ? 21.837 -6.002 -6.713 1.00 86.69 245 GLY A C 1
ATOM 1906 O O . GLY A 1 245 ? 21.204 -6.924 -6.221 1.00 86.69 245 GLY A O 1
ATOM 1907 N N . GLY A 1 246 ? 22.286 -6.037 -7.972 1.00 87.19 246 GLY A N 1
ATOM 1908 C CA . GLY A 1 246 ? 22.252 -7.246 -8.809 1.00 87.19 246 GLY A CA 1
ATOM 1909 C C . GLY A 1 246 ? 20.982 -7.440 -9.649 1.00 87.19 246 GLY A C 1
ATOM 1910 O O . GLY A 1 246 ? 20.963 -8.287 -10.535 1.00 87.19 246 GLY A O 1
ATOM 1911 N N . LEU A 1 247 ? 19.941 -6.621 -9.458 1.00 89.44 247 LEU A N 1
ATOM 1912 C CA . LEU A 1 247 ? 18.707 -6.698 -10.249 1.00 89.44 247 LEU A CA 1
ATOM 1913 C C . LEU A 1 247 ? 18.245 -5.306 -10.679 1.00 89.44 247 LEU A C 1
ATOM 1915 O O . LEU A 1 247 ? 18.001 -4.440 -9.836 1.00 89.44 247 LEU A O 1
ATOM 1919 N N . GLY A 1 248 ? 18.100 -5.082 -11.987 1.00 87.62 248 GLY A N 1
ATOM 1920 C CA . GLY A 1 248 ? 17.719 -3.778 -12.527 1.00 87.62 248 GLY A CA 1
ATOM 1921 C C . GLY A 1 248 ? 16.307 -3.333 -12.105 1.00 87.62 248 GLY A C 1
ATOM 1922 O O . GLY A 1 248 ? 15.443 -4.164 -11.821 1.00 87.62 248 GLY A O 1
ATOM 1923 N N . PRO A 1 249 ? 16.004 -2.022 -12.120 1.00 84.31 249 PRO A N 1
ATOM 1924 C CA . PRO A 1 249 ? 14.727 -1.489 -11.627 1.00 84.31 249 PRO A CA 1
ATOM 1925 C C . PRO A 1 249 ? 13.499 -1.983 -12.404 1.00 84.31 249 PRO A C 1
ATOM 1927 O O . PRO A 1 249 ? 12.451 -2.232 -11.812 1.00 84.31 249 PRO A O 1
ATOM 1930 N N . TYR A 1 250 ? 13.614 -2.166 -13.722 1.00 84.75 250 TYR A N 1
ATOM 1931 C CA . TYR A 1 250 ? 12.525 -2.724 -14.534 1.00 84.75 250 TYR A CA 1
ATOM 1932 C C . TYR A 1 250 ? 12.449 -4.256 -14.457 1.00 84.75 250 TYR A C 1
ATOM 1934 O O . TYR A 1 250 ? 11.397 -4.823 -14.737 1.00 84.75 250 TYR A O 1
ATOM 1942 N N . GLU A 1 251 ? 13.551 -4.926 -14.104 1.00 89.12 251 GLU A N 1
ATOM 1943 C CA . GLU A 1 251 ? 13.591 -6.379 -13.880 1.00 89.12 251 GLU A CA 1
ATOM 1944 C C . GLU A 1 251 ? 12.878 -6.709 -12.564 1.00 89.12 251 GLU A C 1
ATOM 1946 O O . GLU A 1 251 ? 11.958 -7.517 -12.557 1.00 89.12 251 GLU A O 1
ATOM 1951 N N . ARG A 1 252 ? 13.174 -5.960 -11.494 1.00 91.19 252 ARG A N 1
ATOM 1952 C CA . ARG A 1 252 ? 12.496 -6.023 -10.186 1.00 91.19 252 ARG A CA 1
ATOM 1953 C C . ARG A 1 252 ? 10.970 -6.048 -10.279 1.00 91.19 252 ARG A C 1
ATOM 1955 O O . ARG A 1 252 ? 10.327 -6.898 -9.678 1.00 91.19 252 ARG A O 1
ATOM 1962 N N . ARG A 1 253 ? 10.374 -5.166 -11.087 1.00 90.50 253 ARG A N 1
ATOM 1963 C CA . ARG A 1 253 ? 8.910 -5.133 -11.285 1.00 90.50 253 ARG A CA 1
ATOM 1964 C C . ARG A 1 253 ? 8.378 -6.411 -11.937 1.00 90.50 253 ARG A C 1
ATOM 1966 O O . ARG A 1 253 ? 7.308 -6.893 -11.583 1.00 90.50 253 ARG A O 1
ATOM 1973 N N . ARG A 1 254 ? 9.132 -6.983 -12.877 1.00 92.06 254 ARG A N 1
ATOM 1974 C CA . ARG A 1 254 ? 8.774 -8.248 -13.536 1.00 92.06 254 ARG A CA 1
ATOM 1975 C C . ARG A 1 254 ? 8.927 -9.429 -12.585 1.00 92.06 254 ARG A C 1
ATOM 1977 O O . ARG A 1 254 ? 8.115 -10.346 -12.655 1.00 92.06 254 ARG A O 1
ATOM 1984 N N . VAL A 1 255 ? 9.921 -9.395 -11.697 1.00 94.69 255 VAL A N 1
ATOM 1985 C CA . VAL A 1 255 ? 10.057 -10.377 -10.613 1.00 94.69 255 VAL A CA 1
ATOM 1986 C C . VAL A 1 255 ? 8.838 -10.300 -9.701 1.00 94.69 255 VAL A C 1
ATOM 1988 O O . VAL A 1 255 ? 8.189 -11.318 -9.515 1.00 94.69 255 VAL A O 1
ATOM 1991 N N . GLY A 1 256 ? 8.410 -9.103 -9.286 1.00 94.88 256 GLY A N 1
ATOM 1992 C CA . GLY A 1 256 ? 7.157 -8.918 -8.540 1.00 94.88 256 GLY A CA 1
ATOM 1993 C C . GLY A 1 256 ? 5.923 -9.489 -9.246 1.00 94.88 256 GLY A C 1
ATOM 1994 O O . GLY A 1 256 ? 5.079 -10.136 -8.627 1.00 94.88 256 GLY A O 1
ATOM 1995 N N . ARG A 1 257 ? 5.824 -9.336 -10.571 1.00 94.56 257 ARG A N 1
ATOM 1996 C CA . ARG A 1 257 ? 4.729 -9.953 -11.336 1.00 94.56 257 ARG A CA 1
ATOM 1997 C C . ARG A 1 257 ? 4.838 -11.478 -11.428 1.00 94.56 257 ARG A C 1
ATOM 1999 O O . ARG A 1 257 ? 3.808 -12.152 -11.450 1.00 94.56 257 ARG A O 1
ATOM 2006 N N . THR A 1 258 ? 6.061 -12.000 -11.500 1.00 95.06 258 THR A N 1
ATOM 2007 C CA . THR A 1 258 ? 6.349 -13.443 -11.506 1.00 95.06 258 THR A CA 1
ATOM 2008 C C . THR A 1 258 ? 5.992 -14.053 -10.155 1.00 95.06 258 THR A C 1
ATOM 2010 O O . THR A 1 258 ? 5.295 -15.058 -10.127 1.00 95.06 258 THR A O 1
ATOM 2013 N N . LEU A 1 259 ? 6.354 -13.376 -9.064 1.00 95.88 259 LEU A N 1
ATOM 2014 C CA . LEU A 1 259 ? 5.947 -13.673 -7.694 1.00 95.88 259 LEU A CA 1
ATOM 2015 C C . LEU A 1 259 ? 4.424 -13.788 -7.564 1.00 95.88 259 LEU A C 1
ATOM 2017 O O . LEU A 1 259 ? 3.933 -14.819 -7.124 1.00 95.88 259 LEU A O 1
ATOM 2021 N N . ALA A 1 260 ? 3.668 -12.792 -8.040 1.00 94.25 260 ALA A N 1
ATOM 2022 C CA . ALA A 1 260 ? 2.203 -12.882 -8.051 1.00 94.25 260 ALA A CA 1
ATOM 2023 C C . ALA A 1 260 ? 1.706 -14.113 -8.827 1.00 94.25 260 ALA A C 1
ATOM 2025 O O . ALA A 1 260 ? 0.850 -14.843 -8.348 1.00 94.25 260 ALA A O 1
ATOM 2026 N N . GLY A 1 261 ? 2.301 -14.398 -9.992 1.00 94.19 261 GLY A N 1
ATOM 2027 C CA . GLY A 1 261 ? 1.962 -15.594 -10.766 1.00 94.19 261 GLY A CA 1
ATOM 2028 C C . GLY A 1 261 ? 2.305 -16.911 -10.059 1.00 94.19 261 GLY A C 1
ATOM 2029 O O . GLY A 1 261 ? 1.661 -17.920 -10.318 1.00 94.19 261 GLY A O 1
ATOM 2030 N N . MET A 1 262 ? 3.301 -16.937 -9.171 1.00 94.81 262 MET A N 1
ATOM 2031 C CA . MET A 1 262 ? 3.605 -18.118 -8.355 1.00 94.81 262 MET A CA 1
ATOM 2032 C C . MET A 1 262 ? 2.513 -18.359 -7.304 1.00 94.81 262 MET A C 1
ATOM 2034 O O . MET A 1 262 ? 2.151 -19.511 -7.075 1.00 94.81 262 MET A O 1
ATOM 2038 N N . GLY A 1 263 ? 1.931 -17.290 -6.754 1.00 91.19 263 GLY A N 1
ATOM 2039 C CA . GLY A 1 263 ? 0.781 -17.356 -5.842 1.00 91.19 263 GLY A CA 1
ATOM 2040 C C . GLY A 1 263 ? -0.502 -17.770 -6.531 1.00 91.19 263 GLY A C 1
ATOM 2041 O O . GLY A 1 263 ? -1.177 -18.678 -6.061 1.00 91.19 263 GLY A O 1
ATOM 2042 N N . ASP A 1 264 ? -0.779 -17.193 -7.703 1.00 90.56 264 ASP A N 1
ATOM 2043 C CA . ASP A 1 264 ? -1.935 -17.563 -8.532 1.00 90.56 264 ASP A CA 1
ATOM 2044 C C . ASP A 1 264 ? -1.928 -19.067 -8.886 1.00 90.56 264 ASP A C 1
ATOM 2046 O O . ASP A 1 264 ? -2.979 -19.688 -9.023 1.00 90.56 264 ASP A O 1
ATOM 2050 N N . ASN A 1 265 ? -0.736 -19.663 -9.018 1.00 91.44 265 ASN A N 1
ATOM 2051 C CA . ASN A 1 265 ? -0.546 -21.091 -9.297 1.00 91.44 265 ASN A CA 1
ATOM 2052 C C . ASN A 1 265 ? -0.518 -21.976 -8.035 1.00 91.44 265 ASN A C 1
ATOM 2054 O O . ASN A 1 265 ? -0.302 -23.182 -8.154 1.00 91.44 265 ASN A O 1
ATOM 2058 N N . GLY A 1 266 ? -0.693 -21.401 -6.842 1.00 90.31 266 GLY A N 1
ATOM 2059 C CA . GLY A 1 266 ? -0.688 -22.124 -5.570 1.00 90.31 266 GLY A CA 1
ATOM 2060 C C . GLY A 1 266 ? 0.674 -22.694 -5.163 1.00 90.31 266 GLY A C 1
ATOM 2061 O O . GLY A 1 266 ? 0.714 -23.655 -4.401 1.00 90.31 266 GLY A O 1
ATOM 2062 N N . LEU A 1 267 ? 1.785 -22.151 -5.680 1.00 92.31 267 LEU A N 1
ATOM 2063 C CA . LEU A 1 267 ? 3.132 -22.613 -5.310 1.00 92.31 267 LEU A CA 1
ATOM 2064 C C . LEU A 1 267 ? 3.551 -22.135 -3.914 1.00 92.31 267 LEU A C 1
ATOM 2066 O O . LEU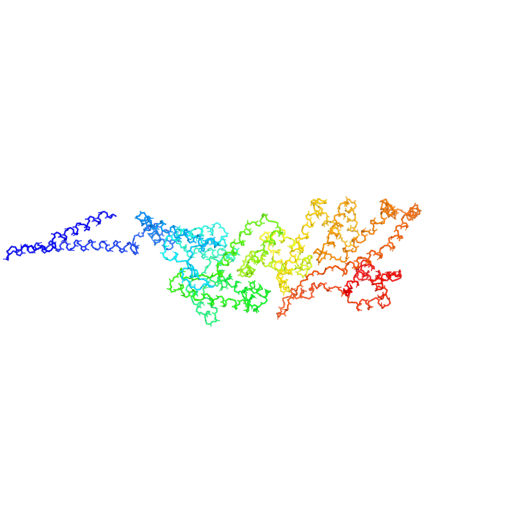 A 1 267 ? 4.283 -22.840 -3.231 1.00 92.31 267 LEU A O 1
ATOM 2070 N N . TYR A 1 268 ? 3.096 -20.945 -3.518 1.00 92.25 268 TYR A N 1
ATOM 2071 C CA . TYR A 1 268 ? 3.399 -20.298 -2.240 1.00 92.25 268 TYR A CA 1
ATOM 2072 C C . TYR A 1 268 ? 2.174 -19.525 -1.746 1.00 92.25 268 TYR A C 1
ATOM 2074 O O . TYR A 1 268 ? 1.317 -19.155 -2.556 1.00 92.25 268 TYR A O 1
ATOM 2082 N N . SER A 1 269 ? 2.095 -19.260 -0.439 1.00 89.81 269 SER A N 1
ATOM 2083 C CA . SER A 1 269 ? 1.014 -18.446 0.127 1.00 89.81 269 SER A CA 1
ATOM 2084 C C . SER A 1 269 ? 1.127 -16.973 -0.306 1.00 89.81 269 SER A C 1
ATOM 2086 O O . SER A 1 269 ? 2.212 -16.485 -0.632 1.00 89.81 269 SER A O 1
ATOM 2088 N N . GLU A 1 270 ? 0.011 -16.228 -0.304 1.00 89.12 270 GLU A N 1
ATOM 2089 C CA . GLU A 1 270 ? 0.021 -14.783 -0.616 1.00 89.12 270 GLU A CA 1
ATOM 2090 C C . GLU A 1 270 ? 0.943 -14.025 0.356 1.00 89.12 270 GLU A C 1
ATOM 2092 O O . GLU A 1 270 ? 1.693 -13.141 -0.057 1.00 89.12 270 GLU A O 1
ATOM 2097 N N . ALA A 1 271 ? 0.947 -14.422 1.630 1.00 88.88 271 ALA A N 1
ATOM 2098 C CA . ALA A 1 271 ? 1.827 -13.896 2.665 1.00 88.88 271 ALA A CA 1
ATOM 2099 C C . ALA A 1 271 ? 3.319 -14.075 2.331 1.00 88.88 271 ALA A C 1
ATOM 2101 O O . ALA A 1 271 ? 4.065 -13.093 2.359 1.00 88.88 271 ALA A O 1
ATOM 2102 N N . ASP A 1 272 ? 3.742 -15.283 1.954 1.00 90.25 272 ASP A N 1
ATOM 2103 C CA . ASP A 1 272 ? 5.150 -15.576 1.651 1.00 90.25 272 ASP A CA 1
ATOM 2104 C C . ASP A 1 272 ? 5.646 -14.807 0.427 1.00 90.25 272 ASP A C 1
ATOM 2106 O O . ASP A 1 272 ? 6.783 -14.339 0.373 1.00 90.25 272 ASP A O 1
ATOM 2110 N N . ILE A 1 273 ? 4.779 -14.638 -0.569 1.00 93.00 273 ILE A N 1
ATOM 2111 C CA . ILE A 1 273 ? 5.098 -13.924 -1.808 1.00 93.00 273 ILE A CA 1
ATOM 2112 C C . ILE A 1 273 ? 5.271 -12.429 -1.547 1.00 93.00 273 ILE A C 1
ATOM 2114 O O . ILE A 1 273 ? 6.166 -11.792 -2.111 1.00 93.00 273 ILE A O 1
ATOM 2118 N N . ILE A 1 274 ? 4.415 -11.860 -0.700 1.00 91.88 274 ILE A N 1
ATOM 2119 C CA . ILE A 1 274 ? 4.497 -10.465 -0.268 1.00 91.88 274 ILE A CA 1
ATOM 2120 C C . ILE A 1 274 ? 5.792 -10.223 0.512 1.00 91.88 274 ILE A C 1
ATOM 2122 O O . ILE A 1 274 ? 6.517 -9.266 0.219 1.00 91.88 274 ILE A O 1
ATOM 2126 N N . ASP A 1 275 ? 6.128 -11.121 1.434 1.00 89.56 275 ASP A N 1
ATOM 2127 C CA . ASP A 1 275 ? 7.354 -11.057 2.224 1.00 89.56 275 ASP A CA 1
ATOM 2128 C C . ASP A 1 275 ? 8.605 -11.218 1.357 1.00 89.56 275 ASP A C 1
ATOM 2130 O O . ASP A 1 275 ? 9.541 -10.422 1.474 1.00 89.56 275 ASP A O 1
ATOM 2134 N N . ALA A 1 276 ? 8.610 -12.183 0.434 1.00 92.44 276 ALA A N 1
ATOM 2135 C CA . ALA A 1 276 ? 9.680 -12.359 -0.543 1.00 92.44 276 ALA A CA 1
ATOM 2136 C C . ALA A 1 276 ? 9.849 -11.102 -1.409 1.00 92.44 276 ALA A C 1
ATOM 2138 O O . ALA A 1 276 ? 10.972 -10.656 -1.651 1.00 92.44 276 ALA A O 1
ATOM 2139 N N . GLY A 1 277 ? 8.740 -10.484 -1.828 1.00 92.69 277 GLY A N 1
ATOM 2140 C CA . GLY A 1 277 ? 8.734 -9.228 -2.574 1.00 92.69 277 GLY A CA 1
ATOM 2141 C C . GLY A 1 277 ? 9.332 -8.052 -1.797 1.00 92.69 277 GLY A C 1
ATOM 2142 O O . GLY A 1 277 ? 10.038 -7.232 -2.386 1.00 92.69 277 GLY A O 1
ATOM 2143 N N . PHE A 1 278 ? 9.085 -7.974 -0.487 1.00 91.50 278 PHE A N 1
ATOM 2144 C CA . PHE A 1 278 ? 9.619 -6.922 0.380 1.00 91.50 278 PHE A CA 1
ATOM 2145 C C . PHE A 1 278 ? 11.094 -7.149 0.752 1.00 91.50 278 PHE A C 1
ATOM 2147 O O . PHE A 1 278 ? 11.911 -6.237 0.594 1.00 91.50 278 PHE A O 1
ATOM 2154 N N . ARG A 1 279 ? 11.453 -8.363 1.199 1.00 89.94 279 ARG A N 1
ATOM 2155 C CA . ARG A 1 279 ? 12.819 -8.744 1.614 1.00 89.94 279 ARG A CA 1
ATOM 2156 C C . ARG A 1 279 ? 13.785 -8.870 0.439 1.00 89.94 279 ARG A C 1
ATOM 2158 O O . ARG A 1 279 ? 14.987 -8.679 0.619 1.00 89.94 279 ARG A O 1
ATOM 2165 N N . GLN A 1 280 ? 13.272 -9.199 -0.747 1.00 91.50 280 GLN A N 1
ATOM 2166 C CA . GLN A 1 280 ? 14.025 -9.313 -2.004 1.00 91.50 280 GLN A CA 1
ATOM 2167 C C . GLN A 1 280 ? 15.234 -10.245 -1.903 1.00 91.50 280 GLN A C 1
ATOM 2169 O O . GLN A 1 280 ? 16.304 -9.983 -2.455 1.00 91.50 280 GLN A O 1
ATOM 2174 N N . SER A 1 281 ? 15.061 -11.302 -1.122 1.00 90.50 281 SER A N 1
ATOM 2175 C CA . SER A 1 281 ? 16.060 -12.311 -0.812 1.00 90.50 281 SER A CA 1
ATOM 2176 C C . SER A 1 281 ? 15.356 -13.579 -0.334 1.00 90.50 281 SER A C 1
ATOM 2178 O O . SER A 1 281 ? 14.196 -13.533 0.083 1.00 90.50 281 SER A O 1
ATOM 2180 N N . GLY A 1 282 ? 16.062 -14.706 -0.404 1.00 91.00 282 GLY A N 1
ATOM 2181 C CA . GLY A 1 282 ? 15.564 -16.011 0.019 1.00 91.00 282 GLY A CA 1
ATOM 2182 C C . GLY A 1 282 ? 15.013 -16.858 -1.134 1.00 91.00 282 GLY A C 1
ATOM 2183 O O . GLY A 1 282 ? 14.841 -16.356 -2.247 1.00 91.00 282 GLY A O 1
ATOM 2184 N N . PRO A 1 283 ? 14.704 -18.145 -0.877 1.00 94.06 283 PRO A N 1
ATOM 2185 C CA . PRO A 1 283 ? 14.434 -19.131 -1.926 1.00 94.06 283 PRO A CA 1
ATOM 2186 C C . PRO A 1 283 ? 13.291 -18.745 -2.873 1.00 94.06 283 PRO A C 1
ATOM 2188 O O . PRO A 1 283 ? 13.424 -18.882 -4.086 1.00 94.06 283 PRO A O 1
ATOM 2191 N N . ILE A 1 284 ? 12.196 -18.200 -2.330 1.00 94.62 284 ILE A N 1
ATOM 2192 C CA . ILE A 1 284 ? 11.018 -17.778 -3.106 1.00 94.62 284 ILE A CA 1
ATOM 2193 C C . ILE A 1 284 ? 11.376 -16.627 -4.055 1.00 94.62 284 ILE A C 1
ATOM 2195 O O . ILE A 1 284 ? 10.978 -16.618 -5.222 1.00 94.62 284 ILE A O 1
ATOM 2199 N N . TRP A 1 285 ? 12.150 -15.655 -3.563 1.00 94.88 285 TRP A N 1
ATOM 2200 C CA . TRP A 1 285 ? 12.613 -14.530 -4.370 1.00 94.88 285 TRP A CA 1
ATOM 2201 C C . TRP A 1 285 ? 13.587 -14.989 -5.456 1.00 94.88 285 TRP A C 1
ATOM 2203 O O . TRP A 1 285 ? 13.420 -14.623 -6.619 1.00 94.88 285 TRP A O 1
ATOM 2213 N N . ASP A 1 286 ? 14.568 -15.818 -5.101 1.00 94.62 286 ASP A N 1
ATOM 2214 C CA . ASP A 1 286 ? 15.589 -16.311 -6.027 1.00 94.62 286 ASP A CA 1
ATOM 2215 C C . ASP A 1 286 ? 14.969 -17.164 -7.144 1.00 94.62 286 ASP A C 1
ATOM 2217 O O . ASP A 1 286 ? 15.315 -17.018 -8.321 1.00 94.62 286 ASP A O 1
ATOM 2221 N N . GLU A 1 287 ? 13.976 -17.990 -6.806 1.00 95.31 287 GLU A N 1
ATOM 2222 C CA . GLU A 1 287 ? 13.195 -18.736 -7.787 1.00 95.31 287 GLU A CA 1
ATOM 2223 C C . GLU A 1 287 ? 12.410 -17.802 -8.719 1.00 95.31 287 GLU A C 1
ATOM 2225 O O . GLU A 1 287 ? 12.418 -17.992 -9.941 1.00 95.31 287 GLU A O 1
ATOM 2230 N N . ALA A 1 288 ? 11.768 -16.762 -8.180 1.00 96.06 288 ALA A N 1
ATOM 2231 C CA . ALA A 1 288 ? 11.054 -15.780 -8.989 1.00 96.06 288 ALA A CA 1
ATOM 2232 C C . ALA A 1 288 ? 11.993 -15.012 -9.933 1.00 96.06 288 ALA A C 1
ATOM 2234 O O . ALA A 1 288 ? 11.645 -14.784 -11.097 1.00 96.06 288 ALA A O 1
ATOM 2235 N N . VAL A 1 289 ? 13.194 -14.647 -9.469 1.00 95.06 289 VAL A N 1
ATOM 2236 C CA . VAL A 1 289 ? 14.245 -14.027 -10.291 1.00 95.06 289 VAL A CA 1
ATOM 2237 C C . VAL A 1 289 ? 14.644 -14.961 -11.431 1.00 95.06 289 VAL A C 1
ATOM 2239 O O . VAL A 1 289 ? 14.630 -14.548 -12.593 1.00 95.06 289 VAL A O 1
ATOM 2242 N N . LEU A 1 290 ? 14.931 -16.230 -11.132 1.00 94.25 290 LEU A N 1
ATOM 2243 C CA . LEU A 1 290 ? 15.334 -17.209 -12.139 1.00 94.25 290 LEU A CA 1
ATOM 2244 C C . LEU A 1 290 ? 14.234 -17.442 -13.185 1.00 94.25 290 LEU A C 1
ATOM 2246 O O . LEU A 1 290 ? 14.500 -17.350 -14.388 1.00 94.25 290 LEU A O 1
ATOM 2250 N N . ARG A 1 291 ? 12.988 -17.672 -12.750 1.00 93.94 291 ARG A N 1
ATOM 2251 C CA . ARG A 1 291 ? 11.820 -17.852 -13.635 1.00 93.94 291 ARG A CA 1
ATOM 2252 C C . ARG A 1 291 ? 11.604 -16.633 -14.531 1.00 93.94 291 ARG A C 1
ATOM 2254 O O . ARG A 1 291 ? 11.343 -16.766 -15.735 1.00 93.94 291 ARG A O 1
ATOM 2261 N N . GLN A 1 292 ? 11.753 -15.432 -13.973 1.00 93.25 292 GLN A N 1
ATOM 2262 C CA . GLN A 1 292 ? 11.661 -14.193 -14.735 1.00 93.25 292 GLN A CA 1
ATOM 2263 C C . GLN A 1 292 ? 12.777 -14.104 -15.783 1.00 93.25 292 GLN A C 1
ATOM 2265 O O . GLN A 1 292 ? 12.499 -13.763 -16.941 1.00 93.25 292 GLN A O 1
ATOM 2270 N N . SER A 1 293 ? 14.028 -14.389 -15.412 1.00 90.94 293 SER A N 1
ATOM 2271 C CA . SER A 1 293 ? 15.178 -14.361 -16.323 1.00 90.94 293 SER A CA 1
ATOM 2272 C C . SER A 1 293 ? 15.028 -15.374 -17.462 1.00 90.94 293 SER A C 1
ATOM 2274 O O . SER A 1 293 ? 15.207 -15.009 -18.626 1.00 90.94 293 SER A O 1
ATOM 2276 N N . GLN A 1 294 ? 14.586 -16.600 -17.164 1.00 90.56 294 GLN A N 1
ATOM 2277 C CA . GLN A 1 294 ? 14.286 -17.638 -18.159 1.00 90.56 294 GLN A CA 1
ATOM 2278 C C . GLN A 1 294 ? 13.215 -17.192 -19.155 1.00 90.56 294 GLN A C 1
ATOM 2280 O O . GLN A 1 294 ? 13.413 -17.277 -20.367 1.00 90.56 294 GLN A O 1
ATOM 2285 N N . THR A 1 295 ? 12.118 -16.618 -18.656 1.00 88.31 295 THR A N 1
ATOM 2286 C CA . THR A 1 295 ? 11.023 -16.108 -19.497 1.00 88.31 295 THR A CA 1
ATOM 2287 C C . THR A 1 295 ? 11.491 -14.995 -20.443 1.00 88.31 295 THR A C 1
ATOM 2289 O O . THR A 1 295 ? 10.971 -14.830 -21.548 1.00 88.31 295 THR A O 1
ATOM 2292 N N . ARG A 1 296 ? 12.494 -14.205 -20.041 1.00 85.31 296 ARG A N 1
ATOM 2293 C CA . ARG A 1 296 ? 13.019 -13.086 -20.839 1.00 85.31 296 ARG A CA 1
ATOM 2294 C C . ARG A 1 296 ? 14.164 -13.458 -21.767 1.00 85.31 296 ARG A C 1
ATOM 2296 O O . ARG A 1 296 ? 14.392 -12.715 -22.729 1.00 85.31 296 ARG A O 1
ATOM 2303 N N . ALA A 1 297 ? 14.857 -14.561 -21.512 1.00 86.88 297 ALA A N 1
ATOM 2304 C CA . ALA A 1 297 ? 16.058 -14.932 -22.244 1.00 86.88 297 ALA A CA 1
ATOM 2305 C C . ALA A 1 297 ? 15.860 -14.987 -23.773 1.00 86.88 297 ALA A C 1
ATOM 2307 O O . ALA A 1 297 ? 16.651 -14.348 -24.474 1.00 86.88 297 ALA A O 1
ATOM 2308 N N . PRO A 1 298 ? 14.788 -15.597 -24.329 1.00 84.69 298 PRO A N 1
ATOM 2309 C CA . PRO A 1 298 ? 14.585 -15.626 -25.781 1.00 84.69 298 PRO A CA 1
ATOM 2310 C C . PRO A 1 298 ? 14.492 -14.226 -26.401 1.00 84.69 298 PRO A C 1
ATOM 2312 O O . PRO A 1 298 ? 15.098 -13.941 -27.437 1.00 84.69 298 PRO A O 1
ATOM 2315 N N . GLY A 1 299 ? 13.781 -13.312 -25.734 1.00 81.06 299 GLY A N 1
ATOM 2316 C CA . GLY A 1 299 ? 13.625 -11.938 -26.203 1.00 81.06 299 GLY A CA 1
ATOM 2317 C C . GLY A 1 299 ? 14.913 -11.119 -26.129 1.00 81.06 299 GLY A C 1
ATOM 2318 O O . GLY A 1 299 ? 15.164 -10.282 -26.995 1.00 81.06 299 GLY A O 1
ATOM 2319 N N . GLN A 1 300 ? 15.748 -11.371 -25.120 1.00 83.62 300 GLN A N 1
ATOM 2320 C CA . GLN A 1 300 ? 17.056 -10.725 -24.992 1.00 83.62 300 GLN A CA 1
ATOM 2321 C C . GLN A 1 300 ? 18.049 -11.228 -26.039 1.00 83.62 300 GLN A C 1
ATOM 2323 O O . GLN A 1 300 ? 18.737 -10.417 -26.651 1.00 83.62 300 GLN A O 1
ATOM 2328 N N . LEU A 1 301 ? 18.075 -12.534 -26.306 1.00 83.06 301 LEU A N 1
ATOM 2329 C CA . LEU A 1 301 ? 18.919 -13.132 -27.346 1.00 83.06 301 LEU A CA 1
ATOM 2330 C C . LEU A 1 301 ? 18.519 -12.653 -28.748 1.00 83.06 301 LEU A C 1
ATOM 2332 O O . LEU A 1 301 ? 19.373 -12.312 -29.569 1.00 83.06 301 LEU A O 1
ATOM 2336 N N . THR A 1 302 ? 17.214 -12.534 -28.999 1.00 80.19 302 THR A N 1
ATOM 2337 C CA . THR A 1 302 ? 16.687 -11.943 -30.239 1.00 80.19 302 THR A CA 1
ATOM 2338 C C . THR A 1 302 ? 17.107 -10.478 -30.367 1.00 80.19 302 THR A C 1
ATOM 2340 O O . THR A 1 302 ? 17.580 -10.050 -31.414 1.00 80.19 302 THR A O 1
ATOM 2343 N N . SER A 1 303 ? 17.013 -9.701 -29.284 1.00 78.69 303 SER A N 1
ATOM 2344 C CA . SER A 1 303 ? 17.449 -8.302 -29.288 1.00 78.69 303 SER A CA 1
ATOM 2345 C C . SER A 1 303 ? 18.959 -8.141 -29.481 1.00 78.69 303 SER A C 1
ATOM 2347 O O . SER A 1 303 ? 19.382 -7.169 -30.105 1.00 78.69 303 SER A O 1
ATOM 2349 N N . ALA A 1 304 ? 19.770 -9.055 -28.947 1.00 81.12 304 ALA A N 1
ATOM 2350 C CA . ALA A 1 304 ? 21.221 -9.029 -29.103 1.00 81.12 304 ALA A CA 1
ATOM 2351 C C . ALA A 1 304 ? 21.651 -9.307 -30.553 1.00 81.12 304 ALA A C 1
ATOM 2353 O O . ALA A 1 304 ? 22.665 -8.780 -31.001 1.00 81.12 304 ALA A O 1
ATOM 2354 N N . THR A 1 305 ? 20.872 -10.109 -31.285 1.00 79.56 305 THR A N 1
ATOM 2355 C CA . THR A 1 305 ? 21.160 -10.500 -32.674 1.00 79.56 305 THR A CA 1
ATOM 2356 C C . THR A 1 305 ? 20.545 -9.555 -33.705 1.00 79.56 305 THR A C 1
ATOM 2358 O O . THR A 1 305 ? 21.209 -9.204 -34.676 1.00 79.56 305 THR A O 1
ATOM 2361 N N . LEU A 1 306 ? 19.298 -9.118 -33.500 1.00 75.38 306 LEU A N 1
ATOM 2362 C CA . LEU A 1 306 ? 18.536 -8.321 -34.471 1.00 75.38 306 LEU A CA 1
ATOM 2363 C C . LEU A 1 306 ? 18.459 -6.824 -34.124 1.00 75.38 306 LEU A C 1
ATOM 2365 O O . LEU A 1 306 ? 18.033 -6.022 -34.951 1.00 75.38 306 LEU A O 1
ATOM 2369 N N . GLY A 1 307 ? 18.880 -6.425 -32.922 1.00 69.00 307 GLY A N 1
ATOM 2370 C CA . GLY A 1 307 ? 18.838 -5.041 -32.443 1.00 69.00 307 GLY A CA 1
ATOM 2371 C C . GLY A 1 307 ? 17.701 -4.752 -31.453 1.00 69.00 307 GLY A C 1
ATOM 2372 O O . GLY A 1 307 ? 16.795 -5.554 -31.231 1.00 69.00 307 GLY A O 1
ATOM 2373 N N . VAL A 1 308 ? 17.754 -3.572 -30.822 1.00 68.00 308 VAL A N 1
ATOM 2374 C CA . VAL A 1 308 ? 16.947 -3.229 -29.629 1.00 68.00 308 VAL A CA 1
ATOM 2375 C C . VAL A 1 308 ? 15.435 -3.213 -29.876 1.00 68.00 308 VAL A C 1
ATOM 2377 O O . VAL A 1 308 ? 14.680 -3.640 -29.003 1.00 68.00 308 VAL A O 1
ATOM 2380 N N . GLY A 1 309 ? 14.953 -2.766 -31.037 1.00 65.00 309 GLY A N 1
ATOM 2381 C CA . GLY A 1 309 ? 13.504 -2.743 -31.291 1.00 65.00 309 GLY A CA 1
ATOM 2382 C C . GLY A 1 309 ? 12.910 -4.078 -31.752 1.00 65.00 309 GLY A C 1
ATOM 2383 O O . GLY A 1 309 ? 11.691 -4.193 -31.843 1.00 65.00 309 GLY A O 1
ATOM 2384 N N . PHE A 1 310 ? 13.741 -5.114 -31.930 1.00 69.81 310 PHE A N 1
ATOM 2385 C CA . PHE A 1 310 ? 13.289 -6.507 -32.037 1.00 69.81 310 PHE A CA 1
ATOM 2386 C C . PHE A 1 310 ? 13.167 -7.197 -30.677 1.00 69.81 310 PHE A C 1
ATOM 2388 O O . PHE A 1 310 ? 12.874 -8.388 -30.622 1.00 69.81 310 PHE A O 1
ATOM 2395 N N . ARG A 1 311 ? 13.372 -6.476 -29.568 1.00 75.44 311 ARG A N 1
ATOM 2396 C CA . ARG A 1 311 ? 13.134 -7.000 -28.223 1.00 75.44 311 ARG A CA 1
ATOM 2397 C C . ARG A 1 311 ? 11.626 -7.189 -28.015 1.00 75.44 311 ARG A C 1
ATOM 2399 O O . ARG A 1 311 ? 10.936 -6.185 -27.815 1.00 75.44 311 ARG A O 1
ATOM 2406 N N . PRO A 1 312 ? 11.103 -8.431 -27.992 1.00 74.38 312 PRO A N 1
ATOM 2407 C CA . PRO A 1 312 ? 9.687 -8.644 -27.764 1.00 74.38 312 PRO A CA 1
ATOM 2408 C C . PRO A 1 312 ? 9.330 -8.187 -26.351 1.00 74.38 312 PRO A C 1
ATOM 2410 O O . PRO A 1 312 ? 10.008 -8.509 -25.359 1.00 74.38 312 PRO A O 1
ATOM 2413 N N . ARG A 1 313 ? 8.258 -7.410 -26.253 1.00 77.88 313 ARG A N 1
ATOM 2414 C CA . ARG A 1 313 ? 7.616 -7.082 -24.982 1.00 77.88 313 ARG A CA 1
ATOM 2415 C C . ARG A 1 313 ? 6.360 -7.928 -24.837 1.00 77.88 313 ARG A C 1
ATOM 2417 O O . ARG A 1 313 ? 5.740 -8.304 -25.826 1.00 77.88 313 ARG A O 1
ATOM 2424 N N . THR A 1 314 ? 6.052 -8.281 -23.600 1.00 81.81 314 THR A N 1
ATOM 2425 C CA . THR A 1 314 ? 5.004 -9.258 -23.274 1.00 81.81 314 THR A CA 1
ATOM 2426 C C . THR A 1 314 ? 3.739 -8.562 -22.781 1.00 81.81 314 THR A C 1
ATOM 2428 O O . THR A 1 314 ? 3.802 -7.407 -22.362 1.00 81.81 314 THR A O 1
ATOM 2431 N N . GLN A 1 315 ? 2.608 -9.270 -22.759 1.00 80.62 315 GLN A N 1
ATOM 2432 C CA . GLN A 1 315 ? 1.383 -8.784 -22.105 1.00 80.62 315 GLN A CA 1
ATOM 2433 C C . GLN A 1 315 ? 1.602 -8.432 -20.625 1.00 80.62 315 GLN A C 1
ATOM 2435 O O . GLN A 1 315 ? 1.069 -7.447 -20.124 1.00 80.62 315 GLN A O 1
ATOM 2440 N N . THR A 1 316 ? 2.471 -9.176 -19.941 1.00 83.62 316 THR A N 1
ATOM 2441 C CA . THR A 1 316 ? 2.929 -8.861 -18.583 1.00 83.62 316 THR A CA 1
ATOM 2442 C C . THR A 1 316 ? 3.532 -7.458 -18.486 1.00 83.62 316 THR A C 1
ATOM 2444 O O . THR A 1 316 ? 3.219 -6.716 -17.559 1.00 83.62 316 THR A O 1
ATOM 2447 N N . ASP A 1 317 ? 4.361 -7.067 -19.455 1.00 83.88 317 ASP A N 1
ATOM 2448 C CA . ASP A 1 317 ? 4.969 -5.734 -19.473 1.00 83.88 317 ASP A CA 1
ATOM 2449 C C . ASP A 1 317 ? 3.907 -4.640 -19.678 1.00 83.88 317 ASP A C 1
ATOM 2451 O O . ASP A 1 317 ? 3.982 -3.584 -19.052 1.00 83.88 317 ASP A O 1
ATOM 2455 N N . LEU A 1 318 ? 2.903 -4.899 -20.524 1.00 84.00 318 LEU A N 1
ATOM 2456 C CA . LEU A 1 318 ? 1.784 -3.982 -20.759 1.00 84.00 318 LEU A CA 1
ATOM 2457 C C . LEU A 1 318 ? 0.951 -3.787 -19.489 1.00 84.00 318 LEU A C 1
ATOM 2459 O O . LEU A 1 318 ? 0.619 -2.656 -19.136 1.00 84.00 318 LEU A O 1
ATOM 2463 N N . ALA A 1 319 ? 0.655 -4.880 -18.786 1.00 88.00 319 ALA A N 1
ATOM 2464 C CA . ALA A 1 319 ? -0.118 -4.856 -17.552 1.00 88.00 319 ALA A CA 1
ATOM 2465 C C . ALA A 1 319 ? 0.599 -4.086 -16.430 1.00 88.00 319 ALA A C 1
ATOM 2467 O O . ALA A 1 319 ? -0.041 -3.283 -15.752 1.00 88.00 319 ALA A O 1
ATOM 2468 N N . ILE A 1 320 ? 1.916 -4.277 -16.264 1.00 89.81 320 ILE A N 1
ATOM 2469 C CA . ILE A 1 320 ? 2.722 -3.531 -15.279 1.00 89.81 320 ILE A CA 1
ATOM 2470 C C . ILE A 1 320 ? 2.671 -2.026 -15.569 1.00 89.81 320 ILE A C 1
ATOM 2472 O O . ILE A 1 320 ? 2.465 -1.229 -14.656 1.00 89.81 320 ILE A O 1
ATOM 2476 N N . ASP A 1 321 ? 2.807 -1.625 -16.832 1.00 86.56 321 ASP A N 1
ATOM 2477 C CA . ASP A 1 321 ? 2.803 -0.206 -17.192 1.00 86.56 321 ASP A CA 1
ATOM 2478 C C . ASP A 1 321 ? 1.414 0.436 -17.083 1.00 86.56 321 ASP A C 1
ATOM 2480 O O . ASP A 1 321 ? 1.293 1.586 -16.649 1.00 86.56 321 ASP A O 1
ATOM 2484 N N . ALA A 1 322 ? 0.358 -0.301 -17.440 1.00 86.81 322 ALA A N 1
ATOM 2485 C CA . ALA A 1 322 ? -1.023 0.127 -17.230 1.00 86.81 322 ALA A CA 1
ATOM 2486 C C . ALA A 1 322 ? -1.331 0.301 -15.734 1.00 86.81 322 ALA A C 1
ATOM 2488 O O . ALA A 1 322 ? -1.967 1.288 -15.338 1.00 86.81 322 ALA A O 1
ATOM 2489 N N . PHE A 1 323 ? -0.831 -0.617 -14.902 1.00 92.56 323 PHE A N 1
ATOM 2490 C CA . PHE A 1 323 ? -0.875 -0.505 -13.451 1.00 92.56 323 PHE A CA 1
ATOM 2491 C C . PHE A 1 323 ? -0.136 0.749 -12.969 1.00 92.56 323 PHE A C 1
ATOM 2493 O O . PHE A 1 323 ? -0.759 1.594 -12.333 1.00 92.56 323 PHE A O 1
ATOM 2500 N N . ASP A 1 324 ? 1.137 0.943 -13.325 1.00 88.44 324 ASP A N 1
ATOM 2501 C CA . ASP A 1 324 ? 1.929 2.096 -12.874 1.00 88.44 324 ASP A CA 1
ATOM 2502 C C . ASP A 1 324 ? 1.305 3.439 -13.288 1.00 88.44 324 ASP A C 1
ATOM 2504 O O . ASP A 1 324 ? 1.383 4.422 -12.549 1.00 88.44 324 ASP A O 1
ATOM 2508 N N . GLN A 1 325 ? 0.693 3.517 -14.474 1.00 86.44 325 GLN A N 1
ATOM 2509 C CA . GLN A 1 325 ? -0.032 4.713 -14.902 1.00 86.44 325 GLN A CA 1
ATOM 2510 C C . GLN A 1 325 ? -1.294 4.937 -14.060 1.00 86.44 325 GLN A C 1
ATOM 2512 O O . GLN A 1 325 ? -1.563 6.068 -13.654 1.00 86.44 325 GLN A O 1
ATOM 2517 N N . SER A 1 326 ? -2.056 3.875 -13.789 1.00 90.81 326 SER A N 1
ATOM 2518 C CA . SER A 1 326 ? -3.265 3.940 -12.957 1.00 90.81 326 SER A CA 1
ATOM 2519 C C . SER A 1 326 ? -2.920 4.339 -11.519 1.00 90.81 326 SER A C 1
ATOM 2521 O O . SER A 1 326 ? -3.535 5.247 -10.973 1.00 90.81 326 SER A O 1
ATOM 2523 N N . HIS A 1 327 ? -1.882 3.725 -10.948 1.00 91.50 327 HIS A N 1
ATOM 2524 C CA . HIS A 1 327 ? -1.376 3.997 -9.607 1.00 91.50 327 HIS A CA 1
ATOM 2525 C C . HIS A 1 327 ? -0.873 5.439 -9.471 1.00 91.50 327 HIS A C 1
ATOM 2527 O O . HIS A 1 327 ? -1.236 6.134 -8.528 1.00 91.50 327 HIS A O 1
ATOM 2533 N N . ARG A 1 328 ? -0.091 5.939 -10.437 1.00 87.88 328 ARG A N 1
ATOM 2534 C CA . ARG A 1 328 ? 0.365 7.340 -10.422 1.00 87.88 328 ARG A CA 1
ATOM 2535 C C . ARG A 1 328 ? -0.782 8.333 -10.552 1.00 87.88 328 ARG A C 1
ATOM 2537 O O . ARG A 1 328 ? -0.788 9.330 -9.845 1.00 87.88 328 ARG A O 1
ATOM 2544 N N . ARG A 1 329 ? -1.762 8.067 -11.421 1.00 88.62 329 ARG A N 1
ATOM 2545 C CA . ARG A 1 329 ? -2.960 8.917 -11.533 1.00 88.62 329 ARG A CA 1
ATOM 2546 C C . ARG A 1 329 ? -3.764 8.932 -10.240 1.00 88.62 329 ARG A C 1
ATOM 2548 O O . ARG A 1 329 ? -4.219 9.993 -9.843 1.00 88.62 329 ARG A O 1
ATOM 2555 N N . PHE A 1 330 ? -3.915 7.776 -9.600 1.00 92.75 330 PHE A N 1
ATOM 2556 C CA . PHE A 1 330 ? -4.589 7.657 -8.314 1.00 92.75 330 PHE A CA 1
ATOM 2557 C C . PHE A 1 330 ? -3.913 8.534 -7.250 1.00 92.75 330 PHE A C 1
ATOM 2559 O O . PHE A 1 330 ? -4.566 9.402 -6.681 1.00 92.75 330 PHE A O 1
ATOM 2566 N N . TRP A 1 331 ? -2.596 8.405 -7.071 1.00 89.31 331 TRP A N 1
ATOM 2567 C CA . TRP A 1 331 ? -1.854 9.222 -6.104 1.00 89.31 331 TRP A CA 1
ATOM 2568 C C . TRP A 1 331 ? -1.706 10.693 -6.505 1.00 89.31 331 TRP A C 1
ATOM 2570 O O . TRP A 1 331 ? -1.574 11.541 -5.640 1.00 89.31 331 TRP A O 1
ATOM 2580 N N . ALA A 1 332 ? -1.793 11.045 -7.788 1.00 89.38 332 ALA A N 1
ATOM 2581 C CA . ALA A 1 332 ? -1.852 12.451 -8.198 1.00 89.38 332 ALA A CA 1
ATOM 2582 C C . ALA A 1 332 ? -3.161 13.146 -7.776 1.00 89.38 332 ALA A C 1
ATOM 2584 O O . ALA A 1 332 ? -3.244 14.369 -7.816 1.00 89.38 332 ALA A O 1
ATOM 2585 N N . MET A 1 333 ? -4.188 12.375 -7.407 1.00 91.62 333 MET A N 1
ATOM 2586 C CA . MET A 1 333 ? -5.478 12.884 -6.941 1.00 91.62 333 MET A CA 1
ATOM 2587 C C . MET A 1 333 ? -5.680 12.682 -5.432 1.00 91.62 333 MET A C 1
ATOM 2589 O O . MET A 1 333 ? -6.735 13.055 -4.922 1.00 91.62 333 MET A O 1
ATOM 2593 N N . SER A 1 334 ? -4.706 12.110 -4.709 1.00 90.62 334 SER A N 1
ATOM 2594 C CA . SER A 1 334 ? -4.893 11.718 -3.305 1.00 90.62 334 SER A CA 1
ATOM 2595 C C . SER A 1 334 ? -5.160 12.896 -2.375 1.00 90.62 334 SER A C 1
ATOM 2597 O O . SER A 1 334 ? -5.909 12.764 -1.406 1.00 90.62 334 SER A O 1
ATOM 2599 N N . ASP A 1 335 ? -4.613 14.070 -2.687 1.00 89.69 335 ASP A N 1
ATOM 2600 C CA . ASP A 1 335 ? -4.808 15.285 -1.891 1.00 89.69 335 ASP A CA 1
ATOM 2601 C C . ASP A 1 335 ? -6.280 15.707 -1.839 1.00 89.69 335 ASP A C 1
ATOM 2603 O O . ASP A 1 335 ? -6.756 16.146 -0.792 1.00 89.69 335 ASP A O 1
ATOM 2607 N N . ALA A 1 336 ? -7.025 15.478 -2.924 1.00 91.94 336 ALA A N 1
ATOM 2608 C CA . ALA A 1 336 ? -8.453 15.775 -3.025 1.00 91.94 336 ALA A CA 1
ATOM 2609 C C . ALA A 1 336 ? -9.364 14.651 -2.491 1.00 91.94 336 ALA A C 1
ATOM 2611 O O . ALA A 1 336 ? -10.576 14.835 -2.443 1.00 91.94 336 ALA A O 1
ATOM 2612 N N . MET A 1 337 ? -8.802 13.501 -2.107 1.00 91.88 337 MET A N 1
ATOM 2613 C CA . MET A 1 337 ? -9.548 12.339 -1.613 1.00 91.88 337 MET A CA 1
ATOM 2614 C C . MET A 1 337 ? -9.543 12.272 -0.085 1.00 91.88 337 MET A C 1
ATOM 2616 O O . MET A 1 337 ? -8.550 12.592 0.566 1.00 91.88 337 MET A O 1
ATOM 2620 N N . THR A 1 338 ? -10.627 11.788 0.502 1.00 89.44 338 THR A N 1
ATOM 2621 C CA . THR A 1 338 ? -10.710 11.404 1.917 1.00 89.44 338 THR A CA 1
ATOM 2622 C C . THR A 1 338 ? -9.924 10.109 2.191 1.00 89.44 338 THR A C 1
ATOM 2624 O O . THR A 1 338 ? -9.711 9.303 1.279 1.00 89.44 338 THR A O 1
ATOM 2627 N N . PRO A 1 339 ? -9.524 9.823 3.446 1.00 85.62 339 PRO A N 1
ATOM 2628 C CA . PRO A 1 339 ? -8.872 8.555 3.790 1.00 85.62 339 PRO A CA 1
ATOM 2629 C C . PRO A 1 339 ? -9.689 7.308 3.402 1.00 85.62 339 PRO A C 1
ATOM 2631 O O . PRO A 1 339 ? -9.125 6.286 3.005 1.00 85.62 339 PRO A O 1
ATOM 2634 N N . ALA A 1 340 ? -11.023 7.384 3.473 1.00 84.62 340 ALA A N 1
ATOM 2635 C CA . ALA A 1 340 ? -11.909 6.300 3.054 1.00 84.62 340 ALA A CA 1
ATOM 2636 C C . ALA A 1 340 ? -11.865 6.074 1.534 1.00 84.62 340 ALA A C 1
ATOM 2638 O O . ALA A 1 340 ? -11.727 4.933 1.089 1.00 84.62 340 ALA A O 1
ATOM 2639 N N . GLU A 1 341 ? -11.901 7.147 0.739 1.00 90.75 341 GLU A N 1
ATOM 2640 C CA . GLU A 1 341 ? -11.751 7.076 -0.720 1.00 90.75 341 GLU A CA 1
ATOM 2641 C C . GLU A 1 341 ? -10.388 6.513 -1.128 1.00 90.75 341 GLU A C 1
ATOM 2643 O O . GLU A 1 341 ? -10.323 5.716 -2.063 1.00 90.75 341 GLU A O 1
ATOM 2648 N N . ILE A 1 342 ? -9.318 6.837 -0.391 1.00 90.69 342 ILE A N 1
ATOM 2649 C CA . ILE A 1 342 ? -7.992 6.251 -0.625 1.00 90.69 342 ILE A CA 1
ATOM 2650 C C . ILE A 1 342 ? -8.018 4.735 -0.413 1.00 90.69 342 ILE A C 1
ATOM 2652 O O . ILE A 1 342 ? -7.587 3.987 -1.290 1.00 90.69 342 ILE A O 1
ATOM 2656 N N . ARG A 1 343 ? -8.563 4.253 0.712 1.00 86.19 343 ARG A N 1
ATOM 2657 C CA . ARG A 1 343 ? -8.668 2.804 0.977 1.00 86.19 343 ARG A CA 1
ATOM 2658 C C . ARG A 1 343 ? -9.495 2.091 -0.093 1.00 86.19 343 ARG A C 1
ATOM 2660 O O . ARG A 1 343 ? -9.058 1.073 -0.627 1.00 86.19 343 ARG A O 1
ATOM 2667 N N . ASN A 1 344 ? -10.656 2.646 -0.440 1.00 88.50 344 ASN A N 1
ATOM 2668 C CA . ASN A 1 344 ? -11.539 2.078 -1.458 1.00 88.50 344 ASN A CA 1
ATOM 2669 C C . ASN A 1 344 ? -10.872 2.074 -2.843 1.00 88.50 344 ASN A C 1
ATOM 2671 O O . ASN A 1 344 ? -10.946 1.079 -3.561 1.00 88.50 344 ASN A O 1
ATOM 2675 N N . GLY A 1 345 ? -10.164 3.147 -3.202 1.00 91.31 345 GLY A N 1
ATOM 2676 C CA . GLY A 1 345 ? -9.430 3.250 -4.460 1.00 91.31 345 GLY A CA 1
ATOM 2677 C C . GLY A 1 345 ? -8.247 2.283 -4.557 1.00 91.31 345 GLY A C 1
ATOM 2678 O O . GLY A 1 345 ? -8.061 1.661 -5.603 1.00 91.31 345 GLY A O 1
ATOM 2679 N N . LEU A 1 346 ? -7.495 2.079 -3.469 1.00 90.12 346 LEU A N 1
ATOM 2680 C CA . LEU A 1 346 ? -6.439 1.061 -3.408 1.00 90.12 346 LEU A CA 1
ATOM 2681 C C . LEU A 1 346 ? -7.008 -0.355 -3.551 1.00 90.12 346 LEU A C 1
ATOM 2683 O O . LEU A 1 346 ? -6.448 -1.161 -4.292 1.00 90.12 346 LEU A O 1
ATOM 2687 N N . ASN A 1 347 ? -8.145 -0.653 -2.918 1.00 88.12 347 ASN A N 1
ATOM 2688 C CA . ASN A 1 347 ? -8.817 -1.943 -3.091 1.00 88.12 347 ASN A CA 1
ATOM 2689 C C . ASN A 1 347 ? -9.319 -2.141 -4.525 1.00 88.12 347 ASN A C 1
ATOM 2691 O O . ASN A 1 347 ? -9.110 -3.207 -5.097 1.00 88.12 347 ASN A O 1
ATOM 2695 N N . ALA A 1 348 ? -9.896 -1.109 -5.147 1.00 90.88 348 ALA A N 1
ATOM 2696 C CA . ALA A 1 348 ? -10.312 -1.165 -6.547 1.00 90.88 348 ALA A CA 1
ATOM 2697 C C . ALA A 1 348 ? -9.114 -1.386 -7.491 1.00 90.88 348 ALA A C 1
ATOM 2699 O O . ALA A 1 348 ? -9.204 -2.149 -8.456 1.00 90.88 348 ALA A O 1
ATOM 2700 N N . LEU A 1 349 ? -7.964 -0.761 -7.204 1.00 92.06 349 LEU A N 1
ATOM 2701 C CA . LEU A 1 349 ? -6.720 -1.015 -7.931 1.00 92.06 349 LEU A CA 1
ATOM 2702 C C . LEU A 1 349 ? -6.221 -2.447 -7.731 1.00 92.06 349 LEU A C 1
ATOM 2704 O O . LEU A 1 349 ? -5.819 -3.060 -8.716 1.00 92.06 349 LEU A O 1
ATOM 2708 N N . ARG A 1 350 ? -6.283 -2.995 -6.512 1.00 89.38 350 ARG A N 1
ATOM 2709 C CA . ARG A 1 350 ? -5.900 -4.385 -6.219 1.00 89.38 350 ARG A CA 1
ATOM 2710 C C . ARG A 1 350 ? -6.804 -5.389 -6.936 1.00 89.38 350 ARG A C 1
ATOM 2712 O O . ARG A 1 350 ? -6.304 -6.333 -7.532 1.00 89.38 350 ARG A O 1
ATOM 2719 N N . GLN A 1 351 ? -8.115 -5.152 -6.958 1.00 89.06 351 GLN A N 1
ATOM 2720 C CA . GLN A 1 351 ? -9.065 -5.981 -7.708 1.00 89.06 351 GLN A CA 1
ATOM 2721 C C . GLN A 1 351 ? -8.781 -5.943 -9.215 1.00 89.06 351 GLN A C 1
ATOM 2723 O O . GLN A 1 351 ? -8.812 -6.971 -9.888 1.00 89.06 351 GLN A O 1
ATOM 2728 N N . LYS A 1 352 ? -8.462 -4.760 -9.756 1.00 93.19 352 LYS A N 1
ATOM 2729 C CA . LYS A 1 352 ? -8.105 -4.601 -11.171 1.00 93.19 352 LYS A CA 1
ATOM 2730 C C . LYS A 1 352 ? -6.734 -5.197 -11.510 1.00 93.19 352 LYS A C 1
ATOM 2732 O O . LYS A 1 352 ? -6.538 -5.695 -12.617 1.00 93.19 352 LYS A O 1
ATOM 2737 N N . TYR A 1 353 ? -5.787 -5.120 -10.580 1.00 94.19 353 TYR A N 1
ATOM 2738 C CA . TYR A 1 353 ? -4.412 -5.582 -10.730 1.00 94.19 353 TYR A CA 1
ATOM 2739 C C . TYR A 1 353 ? -4.010 -6.424 -9.506 1.00 94.19 353 TYR A C 1
ATOM 2741 O O . TYR A 1 353 ? -3.353 -5.902 -8.603 1.00 94.19 353 TYR A O 1
ATOM 2749 N N . PRO A 1 354 ? -4.337 -7.732 -9.478 1.00 91.31 354 PRO A N 1
ATOM 2750 C CA . PRO A 1 354 ? -4.042 -8.602 -8.329 1.00 91.31 354 PRO A CA 1
ATOM 2751 C C . PRO A 1 354 ? -2.553 -8.668 -7.952 1.00 91.31 354 PRO A C 1
ATOM 2753 O O . PRO A 1 354 ? -2.196 -8.898 -6.805 1.00 91.31 354 PRO A O 1
ATOM 2756 N N . PHE A 1 355 ? -1.665 -8.377 -8.907 1.00 93.69 355 PHE A N 1
ATOM 2757 C CA . PHE A 1 355 ? -0.215 -8.302 -8.713 1.00 93.69 355 PHE A CA 1
ATOM 2758 C C . PHE A 1 355 ? 0.290 -6.954 -8.160 1.00 93.69 355 PHE A C 1
ATOM 2760 O O . PHE A 1 355 ? 1.501 -6.743 -8.087 1.00 93.69 355 PHE A O 1
ATOM 2767 N N . MET A 1 356 ? -0.597 -6.002 -7.848 1.00 93.94 356 MET A N 1
ATOM 2768 C CA . MET A 1 356 ? -0.230 -4.645 -7.422 1.00 93.94 356 MET A CA 1
ATOM 2769 C C . MET A 1 356 ? 0.771 -4.662 -6.266 1.00 93.94 356 MET A C 1
ATOM 2771 O O . MET A 1 356 ? 1.837 -4.052 -6.368 1.00 93.94 356 MET A O 1
ATOM 2775 N N . ASP A 1 357 ? 0.434 -5.366 -5.185 1.00 92.56 357 ASP A N 1
ATOM 2776 C CA . ASP A 1 357 ? 1.217 -5.329 -3.952 1.00 92.56 357 ASP A CA 1
ATOM 2777 C C . ASP A 1 357 ? 2.616 -5.915 -4.185 1.00 92.56 357 ASP A C 1
ATOM 2779 O O . ASP A 1 357 ? 3.615 -5.271 -3.874 1.00 92.56 357 ASP A O 1
ATOM 2783 N N . THR A 1 358 ? 2.729 -7.068 -4.849 1.00 94.12 358 THR A N 1
ATOM 2784 C CA . THR A 1 358 ? 4.034 -7.688 -5.128 1.00 94.12 358 THR A CA 1
ATOM 2785 C C . THR A 1 358 ? 4.912 -6.814 -6.028 1.00 94.12 358 THR A C 1
ATOM 2787 O O . THR A 1 358 ? 6.122 -6.722 -5.811 1.00 94.12 358 THR A O 1
ATOM 2790 N N . VAL A 1 359 ? 4.335 -6.125 -7.020 1.00 94.00 359 VAL A N 1
ATOM 2791 C CA . VAL A 1 359 ? 5.074 -5.213 -7.910 1.00 94.00 359 VAL A CA 1
ATOM 2792 C C . VAL A 1 359 ? 5.550 -3.960 -7.175 1.00 94.00 359 VAL A C 1
ATOM 2794 O O . VAL A 1 359 ? 6.680 -3.517 -7.411 1.00 94.00 359 VAL A O 1
ATOM 2797 N N . LEU A 1 360 ? 4.727 -3.386 -6.292 1.00 93.12 360 LEU A N 1
ATOM 2798 C CA . LEU A 1 360 ? 5.113 -2.235 -5.472 1.00 93.12 360 LEU A CA 1
ATOM 2799 C C . LEU A 1 360 ? 6.212 -2.606 -4.473 1.00 93.12 360 LEU A C 1
ATOM 2801 O O . LEU A 1 360 ? 7.204 -1.884 -4.368 1.00 93.12 360 LEU A O 1
ATOM 2805 N N . LEU A 1 361 ? 6.078 -3.751 -3.805 1.00 93.69 361 LEU A N 1
ATOM 2806 C CA . LEU A 1 361 ? 7.030 -4.226 -2.800 1.00 93.69 361 LEU A CA 1
ATOM 2807 C C . LEU A 1 361 ? 8.376 -4.637 -3.402 1.00 93.69 361 LEU A C 1
ATOM 2809 O O . LEU A 1 361 ? 9.421 -4.377 -2.812 1.00 93.69 361 LEU A O 1
ATOM 2813 N N . SER A 1 362 ? 8.377 -5.144 -4.637 1.00 92.81 362 SER A N 1
ATOM 2814 C CA . SER A 1 362 ? 9.605 -5.499 -5.366 1.00 92.81 362 SER A CA 1
ATOM 2815 C C . SER A 1 362 ? 10.463 -4.290 -5.776 1.00 92.81 362 SER A C 1
ATOM 2817 O O . SER A 1 362 ? 11.579 -4.449 -6.284 1.00 92.81 362 SER A O 1
ATOM 2819 N N . ARG A 1 363 ? 9.974 -3.054 -5.602 1.00 89.19 363 ARG A N 1
ATOM 2820 C CA . ARG A 1 363 ? 10.763 -1.839 -5.866 1.00 89.19 363 ARG A CA 1
ATOM 2821 C C . ARG A 1 363 ? 11.987 -1.802 -4.944 1.00 89.19 363 ARG A C 1
ATOM 2823 O O . ARG A 1 363 ? 11.932 -2.243 -3.805 1.00 89.19 363 ARG A O 1
ATOM 2830 N N . LYS A 1 364 ? 13.116 -1.257 -5.413 1.00 80.06 364 LYS A N 1
ATOM 2831 C CA . LYS A 1 364 ? 14.374 -1.254 -4.634 1.00 80.06 364 LYS A CA 1
ATOM 2832 C C . LYS A 1 364 ? 14.245 -0.573 -3.265 1.00 80.06 364 LYS A C 1
ATOM 2834 O O . LYS A 1 364 ? 14.912 -0.968 -2.319 1.00 80.06 364 LYS A O 1
ATOM 2839 N N . GLY A 1 365 ? 13.396 0.439 -3.181 1.00 81.00 365 GLY A N 1
ATOM 2840 C CA . GLY A 1 365 ? 13.132 1.195 -1.970 1.00 81.00 365 GLY A CA 1
ATOM 2841 C C . GLY A 1 365 ? 12.338 2.448 -2.300 1.00 81.00 365 GLY A C 1
ATOM 2842 O O . GLY A 1 365 ? 11.816 2.587 -3.413 1.00 81.00 365 GLY A O 1
ATOM 2843 N N . GLY A 1 366 ? 12.305 3.360 -1.338 1.00 82.50 366 GLY A N 1
ATOM 2844 C CA . GLY A 1 366 ? 11.572 4.612 -1.425 1.00 82.50 366 GLY A CA 1
ATOM 2845 C C . GLY A 1 366 ? 10.216 4.533 -0.737 1.00 82.50 366 GLY A C 1
ATOM 2846 O O . GLY A 1 366 ? 9.666 3.458 -0.503 1.00 82.50 366 GLY A O 1
ATOM 2847 N N . LEU A 1 367 ? 9.675 5.711 -0.454 1.00 84.88 367 LEU A N 1
ATOM 2848 C CA . LEU A 1 367 ? 8.503 5.885 0.401 1.00 84.88 367 LEU A CA 1
ATOM 2849 C C . LEU A 1 367 ? 7.246 5.228 -0.171 1.00 84.88 367 LEU A C 1
ATOM 2851 O O . LEU A 1 367 ? 6.411 4.745 0.581 1.00 84.88 367 LEU A O 1
ATOM 2855 N N . ASP A 1 368 ? 7.149 5.111 -1.496 1.00 84.25 368 ASP A N 1
ATOM 2856 C CA . ASP A 1 368 ? 6.089 4.346 -2.158 1.00 84.25 368 ASP A CA 1
ATOM 2857 C C . ASP A 1 368 ? 6.057 2.878 -1.733 1.00 84.25 368 ASP A C 1
ATOM 2859 O O . ASP A 1 368 ? 4.978 2.315 -1.560 1.00 84.25 368 ASP A O 1
ATOM 2863 N N . ARG A 1 369 ? 7.233 2.249 -1.601 1.00 89.81 369 ARG A N 1
ATOM 2864 C CA . ARG A 1 369 ? 7.345 0.843 -1.207 1.00 89.81 369 ARG A CA 1
ATOM 2865 C C . ARG A 1 369 ? 6.923 0.672 0.244 1.00 89.81 369 ARG A C 1
ATOM 2867 O O . ARG A 1 369 ? 6.138 -0.219 0.545 1.00 89.81 369 ARG A O 1
ATOM 2874 N N . ASP A 1 370 ? 7.428 1.541 1.109 1.00 92.06 370 ASP A N 1
ATOM 2875 C CA . ASP A 1 370 ? 7.179 1.486 2.547 1.00 92.06 370 ASP A CA 1
ATOM 2876 C C . ASP A 1 370 ? 5.704 1.788 2.854 1.00 92.06 370 ASP A C 1
ATOM 2878 O O . ASP A 1 370 ? 5.064 1.059 3.605 1.00 92.06 370 ASP A O 1
ATOM 2882 N N . ARG A 1 371 ? 5.110 2.766 2.160 1.00 92.19 371 ARG A N 1
ATOM 2883 C CA . ARG A 1 371 ? 3.667 3.034 2.179 1.00 92.19 371 ARG A CA 1
ATOM 2884 C C . ARG A 1 371 ? 2.849 1.830 1.716 1.00 92.19 371 ARG A C 1
ATOM 2886 O O . ARG A 1 371 ? 1.871 1.475 2.369 1.00 92.19 371 ARG A O 1
ATOM 2893 N N . ALA A 1 372 ? 3.222 1.206 0.596 1.00 92.38 372 ALA A N 1
ATOM 2894 C CA . ALA A 1 372 ? 2.527 0.022 0.092 1.00 92.38 372 ALA A CA 1
ATOM 2895 C C . ALA A 1 372 ? 2.613 -1.149 1.084 1.00 92.38 372 ALA A C 1
ATOM 2897 O O . ALA A 1 372 ? 1.618 -1.837 1.304 1.00 92.38 372 ALA A O 1
ATOM 2898 N N . PHE A 1 373 ? 3.772 -1.333 1.721 1.00 94.00 373 PHE A N 1
ATOM 2899 C CA . PHE A 1 373 ? 3.972 -2.339 2.759 1.00 94.00 373 PHE A CA 1
ATOM 2900 C C . PHE A 1 373 ? 3.104 -2.068 3.985 1.00 94.00 373 PHE A C 1
ATOM 2902 O O . PHE A 1 373 ? 2.362 -2.951 4.402 1.00 94.00 373 PHE A O 1
ATOM 2909 N N . ALA A 1 374 ? 3.108 -0.837 4.501 1.00 94.44 374 ALA A N 1
ATOM 2910 C CA . ALA A 1 374 ? 2.269 -0.447 5.628 1.00 94.44 374 ALA A CA 1
ATOM 2911 C C . ALA A 1 374 ? 0.775 -0.653 5.332 1.00 94.44 374 ALA A C 1
ATOM 2913 O O . ALA A 1 374 ? 0.076 -1.277 6.125 1.00 94.44 374 ALA A O 1
ATOM 2914 N N . TYR A 1 375 ? 0.278 -0.223 4.164 1.00 92.69 375 TYR A N 1
ATOM 2915 C CA . TYR A 1 375 ? -1.110 -0.494 3.770 1.00 92.69 375 TYR A CA 1
ATOM 2916 C C . TYR A 1 375 ? -1.414 -1.989 3.662 1.00 92.69 375 TYR A C 1
ATOM 2918 O O . TYR A 1 375 ? -2.499 -2.414 4.058 1.00 92.69 375 TYR A O 1
ATOM 2926 N N . ASN A 1 376 ? -0.484 -2.787 3.130 1.00 92.81 376 ASN A N 1
ATOM 2927 C CA . ASN A 1 376 ? -0.658 -4.231 3.042 1.00 92.81 376 ASN A CA 1
ATOM 2928 C C . ASN A 1 376 ? -0.753 -4.857 4.443 1.00 92.81 376 ASN A C 1
ATOM 2930 O O . ASN A 1 376 ? -1.722 -5.562 4.702 1.00 92.81 376 ASN A O 1
ATOM 2934 N N . VAL A 1 377 ? 0.160 -4.536 5.363 1.00 92.88 377 VAL A N 1
ATOM 2935 C CA . VAL A 1 377 ? 0.164 -5.063 6.740 1.00 92.88 377 VAL A CA 1
ATOM 2936 C C . VAL A 1 377 ? -1.071 -4.621 7.519 1.00 92.88 377 VAL A C 1
ATOM 2938 O O . VAL A 1 377 ? -1.769 -5.454 8.090 1.00 92.88 377 VAL A O 1
ATOM 2941 N N . LEU A 1 378 ? -1.409 -3.331 7.493 1.00 91.94 378 LEU A N 1
ATOM 2942 C CA . LEU A 1 378 ? -2.583 -2.814 8.197 1.00 91.94 378 LEU A CA 1
ATOM 2943 C C . LEU A 1 378 ? -3.898 -3.381 7.645 1.00 91.94 378 LEU A C 1
ATOM 2945 O O . LEU A 1 378 ? -4.884 -3.477 8.375 1.00 91.94 378 LEU A O 1
ATOM 2949 N N . SER A 1 379 ? -3.921 -3.800 6.375 1.00 89.69 379 SER A N 1
ATOM 2950 C CA . SER A 1 379 ? -5.077 -4.491 5.795 1.00 89.69 379 SER A CA 1
ATOM 2951 C C . SER A 1 379 ? -5.274 -5.920 6.309 1.00 89.69 379 SER A C 1
ATOM 2953 O O . SER A 1 379 ? -6.325 -6.493 6.038 1.00 89.69 379 SER A O 1
ATOM 2955 N N . ARG A 1 380 ? -4.309 -6.468 7.064 1.00 91.31 380 ARG A N 1
ATOM 2956 C CA . ARG A 1 380 ? -4.380 -7.775 7.745 1.00 91.31 380 ARG A CA 1
ATOM 2957 C C . ARG A 1 380 ? -4.939 -7.685 9.168 1.00 91.31 380 ARG A C 1
ATOM 2959 O O . ARG A 1 380 ? -5.150 -8.711 9.804 1.00 91.31 380 ARG A O 1
ATOM 2966 N N . ILE A 1 381 ? -5.183 -6.470 9.659 1.00 91.19 381 ILE A N 1
ATOM 2967 C CA . ILE A 1 381 ? -5.738 -6.226 10.989 1.00 91.19 381 ILE A CA 1
ATOM 2968 C C . ILE A 1 381 ? -7.262 -6.057 10.872 1.00 91.19 381 ILE A C 1
ATOM 2970 O O . ILE A 1 381 ? -7.706 -5.301 9.998 1.00 91.19 381 ILE A O 1
ATOM 2974 N N . PRO A 1 382 ? -8.075 -6.691 11.733 1.00 90.12 382 PRO A N 1
ATOM 2975 C CA . PRO A 1 382 ? -9.515 -6.470 11.788 1.00 90.12 382 PRO A CA 1
ATOM 2976 C C . PRO A 1 382 ? -9.885 -5.021 12.150 1.00 90.12 382 PRO A C 1
ATOM 2978 O O . PRO A 1 382 ? -9.082 -4.271 12.717 1.00 90.12 382 PRO A O 1
ATOM 2981 N N . PRO A 1 383 ? -11.110 -4.572 11.836 1.00 89.25 383 PRO A N 1
ATOM 2982 C CA . PRO A 1 383 ? -11.647 -3.328 12.378 1.00 89.25 383 PRO A CA 1
ATOM 2983 C C . PRO A 1 383 ? -11.615 -3.322 13.920 1.00 89.25 383 PRO A C 1
ATOM 2985 O O . PRO A 1 383 ? -11.619 -4.373 14.551 1.00 89.25 383 PRO A O 1
ATOM 2988 N N . ALA A 1 384 ? -11.551 -2.128 14.519 1.00 84.19 384 ALA A N 1
ATOM 2989 C CA . ALA A 1 384 ? -11.437 -1.872 15.967 1.00 84.19 384 ALA A CA 1
ATOM 2990 C C . ALA A 1 384 ? -10.150 -2.349 16.680 1.00 84.19 384 ALA A C 1
ATOM 2992 O O . ALA A 1 384 ? -9.792 -1.755 17.691 1.00 84.19 384 ALA A O 1
ATOM 2993 N N . GLN A 1 385 ? -9.404 -3.314 16.137 1.00 84.38 385 GLN A N 1
ATOM 2994 C CA . GLN A 1 385 ? -8.241 -3.918 16.814 1.00 84.38 385 GLN A CA 1
ATOM 2995 C C . GLN A 1 385 ? -6.893 -3.246 16.504 1.00 84.38 385 GLN A C 1
ATOM 2997 O O . GLN A 1 385 ? -5.857 -3.643 17.034 1.00 84.38 385 GLN A O 1
ATOM 3002 N N . SER A 1 386 ? -6.868 -2.211 15.655 1.00 85.88 386 SER A N 1
ATOM 3003 C CA . SER A 1 386 ? -5.627 -1.531 15.249 1.00 85.88 386 SER A CA 1
ATOM 3004 C C . SER A 1 386 ? -4.758 -1.106 16.437 1.00 85.88 386 SER A C 1
ATOM 3006 O O . SER A 1 386 ? -3.545 -1.286 16.397 1.00 85.88 386 SER A O 1
ATOM 3008 N N . ASN A 1 387 ? -5.369 -0.572 17.499 1.00 84.00 387 ASN A N 1
ATOM 3009 C CA . ASN A 1 387 ? -4.645 -0.098 18.679 1.00 84.00 387 ASN A CA 1
ATOM 3010 C C . ASN A 1 387 ? -4.035 -1.242 19.494 1.00 84.00 387 ASN A C 1
ATOM 3012 O O . ASN A 1 387 ? -2.953 -1.069 20.052 1.00 84.00 387 ASN A O 1
ATOM 3016 N N . ASP A 1 388 ? -4.704 -2.392 19.549 1.00 83.56 388 ASP A N 1
ATOM 3017 C CA . ASP A 1 388 ? -4.233 -3.564 20.288 1.00 83.56 388 ASP A CA 1
ATOM 3018 C C . ASP A 1 388 ? -3.002 -4.153 19.599 1.00 83.56 388 ASP A C 1
ATOM 3020 O O . ASP A 1 388 ? -1.967 -4.351 20.235 1.00 83.56 388 ASP A O 1
ATOM 3024 N N . PHE A 1 389 ? -3.056 -4.286 18.270 1.00 86.25 389 PHE A N 1
ATOM 3025 C CA . PHE A 1 389 ? -1.894 -4.675 17.473 1.00 86.25 389 PHE A CA 1
ATOM 3026 C C . PHE A 1 389 ? -0.767 -3.636 17.527 1.00 86.25 389 PHE A C 1
ATOM 3028 O O . PHE A 1 389 ? 0.393 -4.028 17.574 1.00 86.25 389 PHE A O 1
ATOM 3035 N N . ALA A 1 390 ? -1.064 -2.330 17.568 1.00 86.88 390 ALA A N 1
ATOM 3036 C CA . ALA A 1 390 ? -0.030 -1.298 17.732 1.00 86.88 390 ALA A CA 1
ATOM 3037 C C . ALA A 1 390 ? 0.729 -1.461 19.054 1.00 86.88 390 ALA A C 1
ATOM 3039 O O . ALA A 1 390 ? 1.959 -1.487 19.059 1.00 86.88 390 ALA A O 1
ATOM 3040 N N . LYS A 1 391 ? -0.008 -1.609 20.164 1.00 85.88 391 LYS A N 1
ATOM 3041 C CA . LYS A 1 391 ? 0.570 -1.820 21.498 1.00 85.88 391 LYS A CA 1
ATOM 3042 C C . LYS A 1 391 ? 1.433 -3.078 21.536 1.00 85.88 391 LYS A C 1
ATOM 3044 O O . LYS A 1 391 ? 2.511 -3.042 22.120 1.00 85.88 391 LYS A O 1
ATOM 3049 N N . LEU A 1 392 ? 0.985 -4.141 20.870 1.00 84.75 392 LEU A N 1
ATOM 3050 C CA . LEU A 1 392 ? 1.683 -5.421 20.794 1.00 84.75 392 LEU A CA 1
ATOM 3051 C C . LEU A 1 392 ? 3.066 -5.317 20.129 1.00 84.75 392 LEU A C 1
ATOM 3053 O O . LEU A 1 392 ? 3.999 -5.971 20.572 1.00 84.75 392 LEU A O 1
ATOM 3057 N N . VAL A 1 393 ? 3.224 -4.462 19.113 1.00 87.38 393 VAL A N 1
ATOM 3058 C CA . VAL A 1 393 ? 4.535 -4.190 18.482 1.00 87.38 393 VAL A CA 1
ATOM 3059 C C . VAL A 1 393 ? 5.242 -2.949 19.030 1.00 87.38 393 VAL A C 1
ATOM 3061 O O . VAL A 1 393 ? 6.188 -2.449 18.423 1.00 87.38 393 VAL A O 1
ATOM 3064 N N . GLY A 1 394 ? 4.780 -2.398 20.155 1.00 84.62 394 GLY A N 1
ATOM 3065 C CA . GLY A 1 394 ? 5.370 -1.196 20.749 1.00 84.62 394 GLY A CA 1
ATOM 3066 C C . GLY A 1 394 ? 5.284 0.056 19.862 1.00 84.62 394 GLY A C 1
ATOM 3067 O O . GLY A 1 394 ? 6.059 0.998 20.046 1.00 84.62 394 GLY A O 1
ATOM 3068 N N . VAL A 1 395 ? 4.358 0.087 18.899 1.00 90.69 395 VAL A N 1
ATOM 3069 C CA . VAL A 1 395 ? 4.067 1.265 18.074 1.00 90.69 395 VAL A CA 1
ATOM 3070 C C . VAL A 1 395 ? 3.043 2.126 18.802 1.00 90.69 395 VAL A C 1
ATOM 3072 O O . VAL A 1 395 ? 1.975 1.651 19.184 1.00 90.69 395 VAL A O 1
ATOM 3075 N N . ASP A 1 396 ? 3.345 3.416 18.966 1.00 88.25 396 ASP A N 1
ATOM 3076 C CA . ASP A 1 396 ? 2.381 4.377 19.507 1.00 88.25 396 ASP A CA 1
ATOM 3077 C C . ASP A 1 396 ? 1.119 4.383 18.614 1.00 88.25 396 ASP A C 1
ATOM 3079 O O . ASP A 1 396 ? 1.233 4.682 17.418 1.00 88.25 396 ASP A O 1
ATOM 3083 N N . PRO A 1 397 ? -0.084 4.093 19.154 1.00 86.75 397 PRO A N 1
ATOM 3084 C CA . PRO A 1 397 ? -1.337 4.136 18.397 1.00 86.75 397 PRO A CA 1
ATOM 3085 C C . PRO A 1 397 ? -1.560 5.452 17.636 1.00 86.75 397 PRO A C 1
ATOM 3087 O O . PRO A 1 397 ? -2.193 5.467 16.579 1.00 86.75 397 PRO A O 1
ATOM 3090 N N . ARG A 1 398 ? -0.984 6.563 18.114 1.00 87.81 398 ARG A N 1
ATOM 3091 C CA . ARG A 1 398 ? -1.021 7.858 17.421 1.00 87.81 398 ARG A CA 1
ATOM 3092 C C . ARG A 1 398 ? -0.358 7.810 16.048 1.00 87.81 398 ARG A C 1
ATOM 3094 O O . ARG A 1 398 ? -0.817 8.503 15.147 1.00 87.81 398 ARG A O 1
ATOM 3101 N N . LEU A 1 399 ? 0.682 6.996 15.861 1.00 90.44 399 LEU A N 1
ATOM 3102 C CA . LEU A 1 399 ? 1.329 6.824 14.558 1.00 90.44 399 LEU A CA 1
ATOM 3103 C C . LEU A 1 399 ? 0.431 6.058 13.582 1.00 90.44 399 LEU A C 1
ATOM 3105 O O . LEU A 1 399 ? 0.417 6.391 12.401 1.00 90.44 399 LEU A O 1
ATOM 3109 N N . LEU A 1 400 ? -0.373 5.096 14.051 1.00 89.44 400 LEU A N 1
ATOM 3110 C CA . LEU A 1 400 ? -1.369 4.442 13.194 1.00 89.44 400 LEU A CA 1
ATOM 3111 C C . LEU A 1 400 ? -2.421 5.441 12.706 1.00 89.44 400 LEU A C 1
ATOM 3113 O O . LEU A 1 400 ? -2.708 5.490 11.511 1.00 89.44 400 LEU A O 1
ATOM 3117 N N . ASN A 1 401 ? -2.958 6.261 13.612 1.00 86.06 401 ASN A N 1
ATOM 3118 C CA . ASN A 1 401 ? -3.929 7.297 13.252 1.00 86.06 401 ASN A CA 1
ATOM 3119 C C . ASN A 1 401 ? -3.309 8.306 12.284 1.00 86.06 401 ASN A C 1
ATOM 3121 O O . ASN A 1 401 ? -3.844 8.512 11.198 1.00 86.06 401 ASN A O 1
ATOM 3125 N N . LYS A 1 402 ? -2.105 8.803 12.599 1.00 90.44 402 LYS A N 1
ATOM 3126 C CA . LYS A 1 402 ? -1.343 9.698 11.724 1.00 90.44 402 LYS A CA 1
ATOM 3127 C C . LYS A 1 402 ? -1.161 9.108 10.325 1.00 90.44 402 LYS A C 1
ATOM 3129 O O . LYS A 1 402 ? -1.301 9.841 9.358 1.00 90.44 402 LYS A O 1
ATOM 3134 N N . PHE A 1 403 ? -0.884 7.806 10.192 1.00 92.44 403 PHE A N 1
ATOM 3135 C CA . PHE A 1 403 ? -0.741 7.156 8.882 1.00 92.44 403 PHE A CA 1
ATOM 3136 C C . PHE A 1 403 ? -2.020 7.255 8.048 1.00 92.44 403 PHE A C 1
ATOM 3138 O O . PHE A 1 403 ? -1.957 7.549 6.855 1.00 92.44 403 PHE A O 1
ATOM 3145 N N . TYR A 1 404 ? -3.185 7.033 8.655 1.00 87.50 404 TYR A N 1
ATOM 3146 C CA . TYR A 1 404 ? -4.460 7.167 7.954 1.00 87.50 404 TYR A CA 1
ATOM 3147 C C . TYR A 1 404 ? -4.828 8.628 7.682 1.00 87.50 404 TYR A C 1
ATOM 3149 O O . TYR A 1 404 ? -5.270 8.935 6.572 1.00 87.50 404 TYR A O 1
ATOM 3157 N N . ASP A 1 405 ? -4.593 9.518 8.645 1.00 86.12 405 ASP A N 1
ATOM 3158 C CA . ASP A 1 405 ? -4.896 10.947 8.545 1.00 86.12 405 ASP A CA 1
ATOM 3159 C C . ASP A 1 405 ? -4.054 11.623 7.459 1.00 86.12 405 ASP A C 1
ATOM 3161 O O . ASP A 1 405 ? -4.574 12.391 6.649 1.00 86.12 405 ASP A O 1
ATOM 3165 N N . THR A 1 406 ? -2.769 11.266 7.364 1.00 90.00 406 THR A N 1
ATOM 3166 C CA . THR A 1 406 ? -1.885 11.721 6.285 1.00 90.00 406 THR A CA 1
ATOM 3167 C C . THR A 1 406 ? -2.010 10.875 5.021 1.00 90.00 406 THR A C 1
ATOM 3169 O O . THR A 1 406 ? -1.193 11.020 4.120 1.00 90.00 406 THR A O 1
ATOM 3172 N N . LYS A 1 407 ? -3.005 9.983 4.901 1.00 90.56 407 LYS A N 1
ATOM 3173 C CA . LYS A 1 407 ? -3.249 9.164 3.692 1.00 90.56 407 LYS A CA 1
ATOM 3174 C C . LYS A 1 407 ? -2.012 8.358 3.247 1.00 90.56 407 LYS A C 1
ATOM 3176 O O . LYS A 1 407 ? -1.780 8.134 2.057 1.00 90.56 407 LYS A O 1
ATOM 3181 N N . GLY A 1 408 ? -1.188 7.948 4.208 1.00 89.38 408 GLY A N 1
ATOM 3182 C CA . GLY A 1 408 ? 0.058 7.221 3.996 1.00 89.38 408 GLY A CA 1
ATOM 3183 C C . GLY A 1 408 ? 1.248 8.079 3.554 1.00 89.38 408 GLY A C 1
ATOM 3184 O O . GLY A 1 408 ? 2.291 7.510 3.232 1.00 89.38 408 GLY A O 1
ATOM 3185 N N . HIS A 1 409 ? 1.129 9.412 3.533 1.00 89.38 409 HIS A N 1
ATOM 3186 C CA . HIS A 1 409 ? 2.247 10.336 3.313 1.00 89.38 409 HIS A CA 1
ATOM 3187 C C . HIS A 1 409 ? 3.189 10.317 4.524 1.00 89.38 409 HIS A C 1
ATOM 3189 O O . HIS A 1 409 ? 3.031 11.071 5.487 1.00 89.38 409 HIS A O 1
ATOM 3195 N N . ILE A 1 410 ? 4.125 9.364 4.500 1.00 89.25 410 ILE A N 1
ATOM 3196 C CA . ILE A 1 410 ? 5.189 9.173 5.499 1.00 89.25 410 ILE A CA 1
ATOM 3197 C C . ILE A 1 410 ? 6.462 9.970 5.161 1.00 89.25 410 ILE A C 1
ATOM 3199 O O . ILE A 1 410 ? 7.437 9.917 5.906 1.00 89.25 410 ILE A O 1
ATOM 3203 N N . ASP A 1 411 ? 6.471 10.696 4.038 1.00 85.38 411 ASP A N 1
ATOM 3204 C CA . ASP A 1 411 ? 7.526 11.627 3.614 1.00 85.38 411 ASP A CA 1
ATOM 3205 C C . ASP A 1 411 ? 7.703 12.803 4.573 1.00 85.38 411 ASP A C 1
ATOM 3207 O O . ASP A 1 411 ? 8.823 13.265 4.779 1.00 85.38 411 ASP A O 1
ATOM 3211 N N . GLU A 1 412 ? 6.616 13.257 5.187 1.00 85.38 412 GLU A N 1
ATOM 3212 C CA . GLU A 1 412 ? 6.619 14.413 6.089 1.00 85.38 412 GLU A CA 1
ATOM 3213 C C . GLU A 1 412 ? 6.946 14.036 7.541 1.00 85.38 412 GLU A C 1
ATOM 3215 O O . GLU A 1 412 ? 6.911 14.871 8.449 1.00 85.38 412 GLU A O 1
ATOM 3220 N N . TRP A 1 413 ? 7.213 12.756 7.802 1.00 90.19 413 TRP A N 1
ATOM 3221 C CA . TRP A 1 413 ? 7.408 12.262 9.156 1.00 90.19 413 TRP A CA 1
ATOM 3222 C C . TRP A 1 413 ? 8.860 12.422 9.603 1.00 90.19 413 TRP A C 1
ATOM 3224 O O . TRP A 1 413 ? 9.778 12.247 8.797 1.00 90.19 413 TRP A O 1
ATOM 3234 N N . PRO A 1 414 ? 9.098 12.673 10.904 1.00 92.56 414 PRO A N 1
ATOM 3235 C CA . PRO A 1 414 ? 10.422 12.500 11.478 1.00 92.56 414 PRO A CA 1
ATOM 3236 C C . PRO A 1 414 ? 10.947 11.092 11.184 1.00 92.56 414 PRO A C 1
ATOM 3238 O O . PRO A 1 414 ? 10.217 10.108 11.324 1.00 92.56 414 PRO A O 1
ATOM 3241 N N . GLU A 1 415 ? 12.221 10.991 10.807 1.00 89.75 415 GLU A N 1
ATOM 3242 C CA . GLU A 1 415 ? 12.850 9.716 10.446 1.00 89.75 415 GLU A CA 1
ATOM 3243 C C . GLU A 1 415 ? 12.715 8.667 11.558 1.00 89.75 415 GLU A C 1
ATOM 3245 O O . GLU A 1 415 ? 12.350 7.527 11.280 1.00 89.75 415 GLU A O 1
ATOM 3250 N N . SER A 1 416 ? 12.865 9.079 12.820 1.00 91.44 416 SER A N 1
ATOM 3251 C CA . SER A 1 416 ? 12.680 8.209 13.985 1.00 91.44 416 SER A CA 1
ATOM 3252 C C . SER A 1 416 ? 11.280 7.603 14.084 1.00 91.44 416 SER A C 1
ATOM 3254 O O . SER A 1 416 ? 11.135 6.446 14.473 1.00 91.44 416 SER A O 1
ATOM 3256 N N . ASP A 1 417 ? 10.244 8.379 13.764 1.00 93.25 417 ASP A N 1
ATOM 3257 C CA . ASP A 1 417 ? 8.852 7.931 13.864 1.00 93.25 417 ASP A CA 1
ATOM 3258 C C . ASP A 1 417 ? 8.534 6.972 12.722 1.00 93.25 417 ASP A C 1
ATOM 3260 O O . ASP A 1 417 ? 7.915 5.930 12.936 1.00 93.25 417 ASP A O 1
ATOM 3264 N N . ARG A 1 418 ? 9.017 7.297 11.516 1.00 92.75 418 ARG A N 1
ATOM 3265 C CA . ARG A 1 418 ? 8.903 6.440 10.334 1.00 92.75 418 ARG A CA 1
ATOM 3266 C C . ARG A 1 418 ? 9.586 5.095 10.568 1.00 92.75 418 ARG A C 1
ATOM 3268 O O . ARG A 1 418 ? 8.987 4.063 10.293 1.00 92.75 418 ARG A O 1
ATOM 3275 N N . GLU A 1 419 ? 10.815 5.088 11.078 1.00 91.75 419 GLU A N 1
ATOM 3276 C CA . GLU A 1 419 ? 11.566 3.855 11.336 1.00 91.75 419 GLU A CA 1
ATOM 3277 C C . GLU A 1 419 ? 10.888 2.975 12.386 1.00 91.75 419 GLU A C 1
ATOM 3279 O O . GLU A 1 419 ? 10.706 1.784 12.143 1.00 91.75 419 GLU A O 1
ATOM 3284 N N . LYS A 1 420 ? 10.441 3.553 13.509 1.00 92.19 420 LYS A N 1
ATOM 3285 C CA . LYS A 1 420 ? 9.692 2.814 14.539 1.00 92.19 420 LYS A CA 1
ATOM 3286 C C . LYS A 1 420 ? 8.391 2.233 13.994 1.00 92.19 420 LYS A C 1
ATOM 3288 O O . LYS A 1 420 ? 8.090 1.068 14.234 1.00 92.19 420 LYS A O 1
ATOM 3293 N N . PHE A 1 421 ? 7.638 3.030 13.239 1.00 95.06 421 PHE A N 1
ATOM 3294 C CA . PHE A 1 421 ? 6.400 2.585 12.610 1.00 95.06 421 PHE A CA 1
ATOM 3295 C C . PHE A 1 421 ? 6.652 1.428 11.634 1.00 95.06 421 PHE A C 1
ATOM 3297 O O . PHE A 1 421 ? 5.988 0.398 11.719 1.00 95.06 421 PHE A O 1
ATOM 3304 N N . MET A 1 422 ? 7.644 1.556 10.747 1.00 94.38 422 MET A N 1
ATOM 3305 C CA . MET A 1 422 ? 7.971 0.517 9.766 1.00 94.38 422 MET A CA 1
ATOM 3306 C C . MET A 1 422 ? 8.553 -0.749 10.406 1.00 94.38 422 MET A C 1
ATOM 3308 O O . MET A 1 422 ? 8.286 -1.840 9.905 1.00 94.38 422 MET A O 1
ATOM 3312 N N . ALA A 1 423 ? 9.293 -0.629 11.513 1.00 92.06 423 ALA A N 1
ATOM 3313 C CA . ALA A 1 423 ? 9.743 -1.775 12.300 1.00 92.06 423 ALA A CA 1
ATOM 3314 C C . ALA A 1 423 ? 8.551 -2.553 12.876 1.00 92.06 423 ALA A C 1
ATOM 3316 O O . ALA A 1 423 ? 8.463 -3.761 12.679 1.00 92.06 423 ALA A O 1
ATOM 3317 N N . GLY A 1 424 ? 7.570 -1.860 13.463 1.00 92.75 424 GLY A N 1
ATOM 3318 C CA . GLY A 1 424 ? 6.348 -2.513 13.934 1.00 92.75 424 GLY A CA 1
ATOM 3319 C C . GLY A 1 424 ? 5.525 -3.139 12.805 1.00 92.75 424 GLY A C 1
ATOM 3320 O O . GLY A 1 424 ? 4.988 -4.230 12.968 1.00 92.75 424 GLY A O 1
ATOM 3321 N N . MET A 1 425 ? 5.466 -2.509 11.623 1.00 94.56 425 MET A N 1
ATOM 3322 C CA . MET A 1 425 ? 4.828 -3.125 10.449 1.00 94.56 425 MET A CA 1
ATOM 3323 C C . MET A 1 425 ? 5.548 -4.405 10.014 1.00 94.56 425 MET A C 1
ATOM 3325 O O . MET A 1 425 ? 4.894 -5.363 9.607 1.00 94.56 425 MET A O 1
ATOM 3329 N N . LEU A 1 426 ? 6.879 -4.444 10.105 1.00 91.50 426 LEU A N 1
ATOM 3330 C CA . LEU A 1 426 ? 7.658 -5.641 9.806 1.00 91.50 426 LEU A CA 1
ATOM 3331 C C . LEU A 1 426 ? 7.345 -6.767 10.801 1.00 91.50 426 LEU A C 1
ATOM 3333 O O . LEU A 1 426 ? 7.054 -7.877 10.358 1.00 91.50 426 LEU A O 1
ATOM 3337 N N . ASP A 1 427 ? 7.319 -6.481 12.102 1.00 90.00 427 ASP A N 1
ATOM 3338 C CA . ASP A 1 427 ? 6.994 -7.475 13.134 1.00 90.00 427 ASP A CA 1
ATOM 3339 C C . ASP A 1 427 ? 5.565 -8.015 12.973 1.00 90.00 427 ASP A C 1
ATOM 3341 O O . ASP A 1 427 ? 5.355 -9.229 12.954 1.00 90.00 427 ASP A O 1
ATOM 3345 N N . LEU A 1 428 ? 4.584 -7.134 12.741 1.00 90.94 428 LEU A N 1
ATOM 3346 C CA . LEU A 1 428 ? 3.209 -7.539 12.434 1.00 90.94 428 LEU A CA 1
ATOM 3347 C C . LEU A 1 428 ? 3.137 -8.397 11.169 1.00 90.94 428 LEU A C 1
ATOM 3349 O O . LEU A 1 428 ? 2.409 -9.389 11.142 1.00 90.94 428 LEU A O 1
ATOM 3353 N N . SER A 1 429 ? 3.891 -8.041 10.124 1.00 90.19 429 SER A N 1
ATOM 3354 C CA . SER A 1 429 ? 3.881 -8.788 8.866 1.00 90.19 429 SER A CA 1
ATOM 3355 C C . SER A 1 429 ? 4.339 -10.230 9.041 1.00 90.19 429 SER A C 1
ATOM 3357 O O . SER A 1 429 ? 3.816 -11.088 8.346 1.00 90.19 429 SER A O 1
ATOM 3359 N N . MET A 1 430 ? 5.260 -10.500 9.972 1.00 86.62 430 MET A N 1
ATOM 3360 C CA . MET A 1 430 ? 5.790 -11.842 10.217 1.00 86.62 430 MET A CA 1
ATOM 3361 C C . MET A 1 430 ? 4.779 -12.761 10.907 1.00 86.62 430 MET A C 1
ATOM 3363 O O . MET A 1 430 ? 4.884 -13.977 10.768 1.00 86.62 430 MET A O 1
ATOM 3367 N N . VAL A 1 431 ? 3.805 -12.197 11.628 1.00 87.38 431 VAL A N 1
ATOM 3368 C CA . VAL A 1 431 ? 2.821 -12.969 12.401 1.00 87.38 431 VAL A CA 1
ATOM 3369 C C . VAL A 1 431 ? 1.457 -13.018 11.714 1.00 87.38 431 VAL A C 1
ATOM 3371 O O . VAL A 1 431 ? 0.795 -14.054 11.746 1.00 87.38 431 VAL A O 1
ATOM 3374 N N . LEU A 1 432 ? 1.038 -11.927 11.068 1.00 89.75 432 LEU A N 1
ATOM 3375 C CA . LEU A 1 432 ? -0.276 -11.807 10.433 1.00 89.75 432 LEU A CA 1
ATOM 3376 C C . LEU A 1 432 ? -0.307 -12.419 9.033 1.00 89.75 432 LEU A C 1
ATOM 3378 O O . LEU A 1 432 ? 0.449 -12.014 8.138 1.00 89.75 432 LEU A O 1
ATOM 3382 N N . ASP A 1 433 ? -1.238 -13.344 8.821 1.00 90.38 433 ASP A N 1
ATOM 3383 C CA . ASP A 1 433 ? -1.512 -13.918 7.508 1.00 90.38 433 ASP A CA 1
ATOM 3384 C C . ASP A 1 433 ? -2.322 -12.952 6.627 1.00 90.38 433 ASP A C 1
ATOM 3386 O O . ASP A 1 433 ? -2.909 -11.973 7.099 1.00 90.38 433 ASP A O 1
ATOM 3390 N N . MET A 1 434 ? -2.321 -13.197 5.319 1.00 89.44 434 MET A N 1
ATOM 3391 C CA . MET A 1 434 ? -3.124 -12.439 4.368 1.00 89.44 434 MET A CA 1
ATOM 3392 C C . MET A 1 434 ? -4.588 -12.898 4.435 1.00 89.44 434 MET A C 1
ATOM 3394 O O . MET A 1 434 ? -4.883 -14.046 4.104 1.00 89.44 434 MET A O 1
ATOM 3398 N N . PRO A 1 435 ? -5.535 -12.020 4.817 1.00 89.75 435 PRO A N 1
ATOM 3399 C CA . PRO A 1 435 ? -6.945 -12.381 4.830 1.00 89.75 435 PRO A CA 1
ATOM 3400 C C . PRO A 1 435 ? -7.462 -12.628 3.400 1.00 89.75 435 PRO A C 1
ATOM 3402 O O . PRO A 1 435 ? -7.096 -11.887 2.474 1.00 89.75 435 PRO A O 1
ATOM 3405 N N . PRO A 1 436 ? -8.379 -13.596 3.203 1.00 85.81 436 PRO A N 1
ATOM 3406 C CA . PRO A 1 436 ? -9.070 -13.780 1.932 1.00 85.81 436 PRO A CA 1
ATOM 3407 C C . PRO A 1 436 ? -9.746 -12.489 1.454 1.00 85.81 436 PRO A C 1
ATOM 3409 O O . PRO A 1 436 ? -10.138 -11.637 2.253 1.00 85.81 436 PRO A O 1
ATOM 3412 N N . GLN A 1 437 ? -9.951 -12.345 0.139 1.00 82.94 437 GLN A N 1
ATOM 3413 C CA . GLN A 1 437 ? -10.582 -11.140 -0.419 1.00 82.94 437 GLN A CA 1
ATOM 3414 C C . GLN A 1 437 ? -11.963 -10.852 0.194 1.00 82.94 437 GLN A C 1
ATOM 3416 O O . GLN A 1 437 ? -12.259 -9.700 0.485 1.00 82.94 437 GLN A O 1
ATOM 3421 N N . VAL A 1 438 ? -12.761 -11.890 0.465 1.00 86.25 438 VAL A N 1
ATOM 3422 C CA . VAL A 1 438 ? -14.086 -11.753 1.096 1.00 86.25 438 VAL A CA 1
ATOM 3423 C C . VAL A 1 438 ? -13.979 -11.123 2.488 1.00 86.25 438 VAL A C 1
ATOM 3425 O O . VAL A 1 438 ? -14.713 -10.189 2.793 1.00 86.25 438 VAL A O 1
ATOM 3428 N N . THR A 1 439 ? -13.017 -11.569 3.298 1.00 88.81 439 THR A N 1
ATOM 3429 C CA . THR A 1 439 ? -12.737 -11.007 4.627 1.00 88.81 439 THR A CA 1
ATOM 3430 C C . THR A 1 439 ? -12.233 -9.565 4.533 1.00 88.81 439 THR A C 1
ATOM 3432 O O . THR A 1 439 ? -12.642 -8.708 5.311 1.00 88.81 439 THR A O 1
ATOM 3435 N N . ARG A 1 440 ? -11.388 -9.246 3.540 1.00 86.44 440 ARG A N 1
ATOM 3436 C CA . ARG A 1 440 ? -10.964 -7.856 3.292 1.00 86.44 440 ARG A CA 1
ATOM 3437 C C . ARG A 1 440 ? -12.152 -6.956 2.961 1.00 86.44 440 ARG A C 1
ATOM 3439 O O . ARG A 1 440 ? -12.237 -5.852 3.498 1.00 86.44 440 ARG A O 1
ATOM 3446 N N . ASP A 1 441 ? -13.053 -7.417 2.099 1.00 86.31 441 ASP A N 1
ATOM 3447 C CA . ASP A 1 441 ? -14.246 -6.666 1.705 1.00 86.31 441 ASP A CA 1
ATOM 3448 C C . ASP A 1 441 ? -15.197 -6.474 2.901 1.00 86.31 441 ASP A C 1
ATOM 3450 O O . ASP A 1 441 ? -15.683 -5.364 3.123 1.00 86.31 441 ASP A O 1
ATOM 3454 N N . GLU A 1 442 ? -15.387 -7.505 3.733 1.00 89.06 442 GLU A N 1
ATOM 3455 C CA . GLU A 1 442 ? -16.114 -7.430 5.009 1.00 89.06 442 GLU A CA 1
ATOM 3456 C C . GLU A 1 442 ? -15.527 -6.349 5.934 1.00 89.06 442 GLU A C 1
ATOM 3458 O O . GLU A 1 442 ? -16.237 -5.441 6.376 1.00 89.06 442 GLU A O 1
ATOM 3463 N N . TRP A 1 443 ? -14.212 -6.373 6.164 1.00 91.56 443 TRP A N 1
ATOM 3464 C CA . TRP A 1 443 ? -13.531 -5.397 7.019 1.00 91.56 443 TRP A CA 1
ATOM 3465 C C . TRP A 1 443 ? -13.604 -3.970 6.476 1.00 91.56 443 TRP A C 1
ATOM 3467 O O . TRP A 1 443 ? -13.703 -3.005 7.238 1.00 91.56 443 TRP A O 1
ATOM 3477 N N . VAL A 1 444 ? -13.523 -3.803 5.156 1.00 88.81 444 VAL A N 1
ATOM 3478 C CA . VAL A 1 444 ? -13.662 -2.498 4.498 1.00 88.81 444 VAL A CA 1
ATOM 3479 C C . VAL A 1 444 ? -15.084 -1.975 4.661 1.00 88.81 444 VAL A C 1
ATOM 3481 O O . VAL A 1 444 ? -15.257 -0.807 5.015 1.00 88.81 444 VAL A O 1
ATOM 3484 N N . ASN A 1 445 ? -16.090 -2.834 4.490 1.00 90.25 445 ASN A N 1
ATOM 3485 C CA . ASN A 1 445 ? -17.489 -2.483 4.714 1.00 90.25 445 ASN A CA 1
ATOM 3486 C C . ASN A 1 445 ? -17.729 -2.042 6.162 1.00 90.25 445 ASN A C 1
ATOM 3488 O O . ASN A 1 445 ? -18.331 -0.991 6.376 1.00 90.25 445 ASN A O 1
ATOM 3492 N N . ALA A 1 446 ? -17.188 -2.765 7.146 1.00 91.56 446 ALA A N 1
ATOM 3493 C CA . ALA A 1 446 ? -17.295 -2.394 8.555 1.00 91.56 446 ALA A CA 1
ATOM 3494 C C . ALA A 1 446 ? -16.640 -1.039 8.867 1.00 91.56 446 ALA A C 1
ATOM 3496 O O . ALA A 1 446 ? -17.252 -0.185 9.510 1.00 91.56 446 ALA A O 1
ATOM 3497 N N . ARG A 1 447 ? -15.433 -0.783 8.348 1.00 90.06 447 ARG A N 1
ATOM 3498 C CA . ARG A 1 447 ? -14.754 0.517 8.510 1.00 90.06 447 ARG A CA 1
ATOM 3499 C C . ARG A 1 447 ? -15.510 1.664 7.844 1.00 90.06 447 ARG A C 1
ATOM 3501 O O . ARG A 1 447 ? -15.545 2.764 8.391 1.00 90.06 447 ARG A O 1
ATOM 3508 N N . ASN A 1 448 ? -16.089 1.429 6.668 1.00 90.44 448 ASN A N 1
ATOM 3509 C CA . ASN A 1 448 ? -16.863 2.435 5.943 1.00 90.44 448 ASN A CA 1
ATOM 3510 C C . ASN A 1 448 ? -18.196 2.726 6.647 1.00 90.44 448 ASN A C 1
ATOM 3512 O O . ASN A 1 448 ? -18.568 3.893 6.772 1.00 90.44 448 ASN A O 1
ATOM 3516 N N . ALA A 1 449 ? -18.872 1.697 7.165 1.00 91.88 449 ALA A N 1
ATOM 3517 C CA . ALA A 1 449 ? -20.065 1.852 7.991 1.00 91.88 449 ALA A CA 1
ATOM 3518 C C . ALA A 1 449 ? -19.756 2.659 9.260 1.00 91.88 449 ALA A C 1
ATOM 3520 O O . ALA A 1 449 ? -20.491 3.587 9.588 1.00 91.88 449 ALA A O 1
ATOM 3521 N N . TYR A 1 450 ? -18.632 2.370 9.925 1.00 91.56 450 TYR A N 1
ATOM 3522 C CA . TYR A 1 450 ? -18.221 3.095 11.126 1.00 91.56 450 TYR A CA 1
ATOM 3523 C C . TYR A 1 450 ? -17.876 4.554 10.812 1.00 91.56 450 TYR A C 1
ATOM 3525 O O . TYR A 1 450 ? -18.332 5.456 11.503 1.00 91.56 450 TYR A O 1
ATOM 3533 N N . SER A 1 451 ? -17.142 4.811 9.723 1.00 90.19 451 SER A N 1
ATOM 3534 C CA . SER A 1 451 ? -16.861 6.177 9.258 1.00 90.19 451 SER A CA 1
ATOM 3535 C C . SER A 1 451 ? -18.145 6.955 8.960 1.00 90.19 451 SER A C 1
ATOM 3537 O O . SER A 1 451 ? -18.283 8.089 9.400 1.00 90.19 451 SER A O 1
ATOM 3539 N N . SER A 1 452 ? -19.102 6.330 8.267 1.00 91.56 452 SER A N 1
ATOM 3540 C CA . SER A 1 452 ? -20.385 6.962 7.925 1.00 91.56 452 SER A CA 1
ATOM 3541 C C . SER A 1 452 ? -21.213 7.270 9.174 1.00 91.56 452 SER A C 1
ATOM 3543 O O . SER A 1 452 ? -21.833 8.325 9.263 1.00 91.56 452 SER A O 1
ATOM 3545 N N . MET A 1 453 ? -21.189 6.373 10.165 1.00 94.12 453 MET A N 1
ATOM 3546 C CA . MET A 1 453 ? -21.802 6.605 11.473 1.00 94.12 453 MET A CA 1
ATOM 3547 C C . MET A 1 453 ? -21.158 7.802 12.186 1.00 94.12 453 MET A C 1
ATOM 3549 O O . MET A 1 453 ? -21.874 8.624 12.746 1.00 94.12 453 MET A O 1
ATOM 3553 N N . LEU A 1 454 ? -19.829 7.941 12.156 1.00 90.81 454 LEU A N 1
ATOM 3554 C CA . LEU A 1 454 ? -19.153 9.095 12.761 1.00 90.81 454 LEU A CA 1
ATOM 3555 C C . LEU A 1 454 ? -19.491 10.416 12.054 1.00 90.81 454 LEU A C 1
ATOM 3557 O O . LEU A 1 454 ? -19.640 11.442 12.714 1.00 90.81 454 LEU A O 1
ATOM 3561 N N . ASP A 1 455 ? -19.629 10.410 10.728 1.00 90.75 455 ASP A N 1
ATOM 3562 C CA . ASP A 1 455 ? -20.042 11.601 9.977 1.00 90.75 455 ASP A CA 1
ATOM 3563 C C . ASP A 1 455 ? -21.487 12.002 10.310 1.00 90.75 455 ASP A C 1
ATOM 3565 O O . ASP A 1 455 ? -21.793 13.184 10.484 1.00 90.75 455 ASP A O 1
ATOM 3569 N N . GLU A 1 456 ? -22.365 11.015 10.485 1.00 94.00 456 GLU A N 1
ATOM 3570 C CA . GLU A 1 456 ? -23.734 11.229 10.948 1.00 94.00 456 GLU A CA 1
ATOM 3571 C C . GLU A 1 456 ? -23.779 11.744 12.398 1.00 94.00 456 GLU A C 1
ATOM 3573 O O . GLU A 1 456 ? -24.524 12.681 12.686 1.00 94.00 456 GLU A O 1
ATOM 3578 N N . GLN A 1 457 ? -22.922 11.231 13.290 1.00 93.44 457 GLN A N 1
ATOM 3579 C CA . GLN A 1 457 ? -22.769 11.742 14.659 1.00 93.44 457 GLN A CA 1
ATOM 3580 C C . GLN A 1 457 ? -22.424 13.235 14.646 1.00 93.44 457 GLN A C 1
ATOM 3582 O O . GLN A 1 457 ? -23.067 14.032 15.326 1.00 93.44 457 GLN A O 1
ATOM 3587 N N . LYS A 1 458 ? -21.455 13.640 13.816 1.00 92.94 458 LYS A N 1
ATOM 3588 C CA . LYS A 1 458 ? -21.078 15.054 13.659 1.00 92.94 458 LYS A CA 1
ATOM 3589 C C . LYS A 1 458 ? -22.229 15.902 13.125 1.00 92.94 458 LYS A C 1
ATOM 3591 O O . LYS A 1 458 ? -22.392 17.052 13.528 1.00 92.94 458 LYS A O 1
ATOM 3596 N N . ARG A 1 459 ? -23.045 15.354 12.220 1.00 93.81 459 ARG A N 1
ATOM 3597 C CA . ARG A 1 459 ? -24.218 16.051 11.676 1.00 93.81 459 ARG A CA 1
ATOM 3598 C C . ARG A 1 459 ? -25.307 16.262 12.730 1.00 93.81 459 ARG A C 1
ATOM 3600 O O . ARG A 1 459 ? -25.967 17.298 12.700 1.00 93.81 459 ARG A O 1
ATOM 3607 N N . LEU A 1 460 ? -25.512 15.290 13.618 1.00 93.44 460 LEU A N 1
ATOM 3608 C CA . LEU A 1 460 ? -26.552 15.327 14.650 1.00 93.44 460 LEU A CA 1
ATOM 3609 C C . LEU A 1 460 ? -26.146 16.153 15.877 1.00 93.44 460 LEU A C 1
ATOM 3611 O O . LEU A 1 460 ? -26.964 16.918 16.381 1.00 93.44 460 LEU A O 1
ATOM 3615 N N . PHE A 1 461 ? -24.898 16.022 16.333 1.00 93.44 461 PHE A N 1
ATOM 3616 C CA . PHE A 1 461 ? -24.440 16.560 17.621 1.00 93.44 461 PHE A CA 1
ATOM 3617 C C . PHE A 1 461 ? -23.427 17.707 17.503 1.00 93.44 461 PHE A C 1
ATOM 3619 O O . PHE A 1 461 ? -23.090 18.327 18.507 1.00 93.44 461 PHE A O 1
ATOM 3626 N N . GLY A 1 462 ? -22.971 18.026 16.290 1.00 91.44 462 GLY A N 1
ATOM 3627 C CA . GLY A 1 462 ? -22.032 19.114 16.023 1.00 91.44 462 GLY A CA 1
ATOM 3628 C C . GLY A 1 462 ? -20.656 18.628 15.552 1.00 91.44 462 GLY A C 1
ATOM 3629 O O . GLY A 1 462 ? -20.256 17.495 15.823 1.00 91.44 462 GLY A O 1
ATOM 3630 N N . PRO A 1 463 ? -19.907 19.470 14.819 1.00 90.31 463 PRO A N 1
ATOM 3631 C CA . PRO A 1 463 ? -18.647 19.073 14.190 1.00 90.31 463 PRO A CA 1
ATOM 3632 C C . PRO A 1 463 ? -17.530 18.745 15.194 1.00 90.31 463 PRO A C 1
ATOM 3634 O O . PRO A 1 463 ? -16.638 17.969 14.860 1.00 90.31 463 PRO A O 1
ATOM 3637 N N . ASP A 1 464 ? -17.587 19.310 16.400 1.00 90.56 464 ASP A N 1
ATOM 3638 C CA . ASP A 1 464 ? -16.608 19.164 17.480 1.00 90.56 464 ASP A CA 1
ATOM 3639 C C . ASP A 1 464 ? -16.957 18.048 18.477 1.00 90.56 464 ASP A C 1
ATOM 3641 O O . ASP A 1 464 ? -16.159 17.753 19.366 1.00 90.56 464 ASP A O 1
ATOM 3645 N N . VAL A 1 465 ? -18.106 17.375 18.321 1.00 89.12 465 VAL A N 1
ATOM 3646 C CA . VAL A 1 465 ? -18.550 16.324 19.254 1.00 89.12 465 VAL A CA 1
ATOM 3647 C C . VAL A 1 465 ? -17.503 15.221 19.421 1.00 89.12 465 VAL A C 1
ATOM 3649 O O . VAL A 1 465 ? -17.308 14.700 20.514 1.00 89.12 465 VAL A O 1
ATOM 3652 N N . ARG A 1 466 ? -16.763 14.887 18.356 1.00 84.69 466 ARG A N 1
ATOM 3653 C CA . ARG A 1 466 ? -15.728 13.851 18.418 1.00 84.69 466 ARG A CA 1
ATOM 3654 C C . ARG A 1 466 ? -14.533 14.286 19.257 1.00 84.69 466 ARG A C 1
ATOM 3656 O O . ARG A 1 466 ? -14.077 13.500 20.080 1.00 84.69 466 ARG A O 1
ATOM 3663 N N . ASP A 1 467 ? -14.093 15.530 19.100 1.00 85.56 467 ASP A N 1
ATOM 3664 C CA . ASP A 1 467 ? -12.997 16.092 19.890 1.00 85.56 467 ASP A CA 1
ATOM 3665 C C . ASP A 1 467 ? -13.386 16.149 21.374 1.00 85.56 467 ASP A C 1
ATOM 3667 O O . ASP A 1 467 ? -12.565 15.883 22.250 1.00 85.56 467 ASP A O 1
ATOM 3671 N N . GLN A 1 468 ? -14.661 16.429 21.665 1.00 84.75 468 GLN A N 1
ATOM 3672 C CA . GLN A 1 468 ? -15.207 16.400 23.021 1.00 84.75 468 GLN A CA 1
ATOM 3673 C C . GLN A 1 468 ? -15.252 14.976 23.601 1.00 84.75 468 GLN A C 1
ATOM 3675 O O . GLN A 1 468 ? -14.873 14.790 24.757 1.00 84.75 468 GLN A O 1
ATOM 3680 N N . ILE A 1 469 ? -15.655 13.971 22.810 1.00 83.19 469 ILE A N 1
ATOM 3681 C CA . ILE A 1 469 ? -15.619 12.555 23.218 1.00 83.19 469 ILE A CA 1
ATOM 3682 C C . ILE A 1 469 ? -14.176 12.098 23.464 1.00 83.19 469 ILE A C 1
ATOM 3684 O O . ILE A 1 469 ? -13.896 11.454 24.474 1.00 83.19 469 ILE A O 1
ATOM 3688 N N . ASP A 1 470 ? -13.244 12.445 22.577 1.00 79.31 470 ASP A N 1
ATOM 3689 C CA . ASP A 1 470 ? -11.831 12.097 22.735 1.00 79.31 470 ASP A CA 1
ATOM 3690 C C . ASP A 1 470 ? -11.226 12.776 23.972 1.00 79.31 470 ASP A C 1
ATOM 3692 O O . ASP A 1 470 ? -10.510 12.131 24.738 1.00 79.31 470 ASP A O 1
ATOM 3696 N N . ALA A 1 471 ? -11.563 14.045 24.230 1.00 79.19 471 ALA A N 1
ATOM 3697 C CA . ALA A 1 471 ? -11.154 14.756 25.440 1.00 79.19 471 ALA A CA 1
ATOM 3698 C C . ALA A 1 471 ? -11.753 14.139 26.716 1.00 79.19 471 ALA A C 1
ATOM 3700 O O . ALA A 1 471 ? -11.056 14.040 27.727 1.00 79.19 471 ALA A O 1
ATOM 3701 N N . TYR A 1 472 ? -13.008 13.681 26.665 1.00 81.06 472 TYR A N 1
ATOM 3702 C CA . TYR A 1 472 ? -13.654 12.970 27.768 1.00 81.06 472 TYR A CA 1
ATOM 3703 C C . TYR A 1 472 ? -12.903 11.680 28.111 1.00 81.06 472 TYR A C 1
ATOM 3705 O O . TYR A 1 472 ? -12.461 11.523 29.250 1.00 81.06 472 TYR A O 1
ATOM 3713 N N . PHE A 1 473 ? -12.652 10.807 27.132 1.00 73.69 473 PHE A N 1
ATOM 3714 C CA . PHE A 1 473 ? -11.912 9.564 27.377 1.00 73.69 473 PHE A CA 1
ATOM 3715 C C . PHE A 1 473 ? -10.439 9.801 27.729 1.00 73.69 473 PHE A C 1
ATOM 3717 O O . PHE A 1 473 ? -9.877 9.041 28.509 1.00 73.69 473 PHE A O 1
ATOM 3724 N N . ALA A 1 474 ? -9.813 10.870 27.227 1.00 71.62 474 ALA A N 1
ATOM 3725 C CA . ALA A 1 474 ? -8.458 11.252 27.627 1.00 71.62 474 ALA A CA 1
ATOM 3726 C C . ALA A 1 474 ? -8.379 11.779 29.071 1.00 71.62 474 ALA A C 1
ATOM 3728 O O . ALA A 1 474 ? -7.308 11.744 29.674 1.00 71.62 474 ALA A O 1
ATOM 3729 N N . SER A 1 475 ? -9.488 12.291 29.615 1.00 67.75 475 SER A N 1
ATOM 3730 C CA . SER A 1 475 ? -9.581 12.739 31.010 1.00 67.75 475 SER A CA 1
ATOM 3731 C C . SER A 1 475 ? -9.869 11.606 31.998 1.00 67.75 475 SER A C 1
ATOM 3733 O O . SER A 1 475 ? -9.694 11.797 33.200 1.00 67.75 475 SER A O 1
ATOM 3735 N N . PHE A 1 476 ? -10.291 10.444 31.494 1.00 59.88 476 PHE A N 1
ATOM 3736 C CA . PHE A 1 476 ? -10.568 9.255 32.285 1.00 59.88 476 PHE A CA 1
ATOM 3737 C C . PHE A 1 476 ? -9.241 8.568 32.643 1.00 59.88 476 PHE A C 1
ATOM 3739 O O . PHE A 1 476 ? -8.607 7.933 31.802 1.00 59.88 476 PHE A O 1
ATOM 3746 N N . ASP A 1 477 ? -8.800 8.722 33.889 1.00 59.50 477 ASP A N 1
ATOM 3747 C CA . ASP A 1 477 ? -7.700 7.954 34.472 1.00 59.50 477 ASP A CA 1
ATOM 3748 C C . ASP A 1 477 ? -8.181 7.217 35.736 1.00 59.50 477 ASP A C 1
ATOM 3750 O O . ASP A 1 477 ? -9.287 7.450 36.231 1.00 59.50 477 ASP A O 1
ATOM 3754 N N . ASP A 1 478 ? -7.361 6.308 36.271 1.00 54.94 478 ASP A N 1
ATOM 3755 C CA . ASP A 1 478 ? -7.716 5.543 37.476 1.00 54.94 478 ASP A CA 1
ATOM 3756 C C . ASP A 1 478 ? -7.796 6.411 38.748 1.00 54.94 478 ASP A C 1
ATOM 3758 O O . ASP A 1 478 ? -8.178 5.921 39.818 1.00 54.94 478 ASP A O 1
ATOM 3762 N N . THR A 1 479 ? -7.468 7.704 38.668 1.00 65.38 479 THR A N 1
ATOM 3763 C CA . THR A 1 479 ? -7.486 8.617 39.809 1.00 65.38 479 THR A CA 1
ATOM 3764 C C . THR A 1 479 ? -8.882 9.197 40.046 1.00 65.38 479 THR A C 1
ATOM 3766 O O . THR A 1 479 ? -9.730 9.288 39.158 1.00 65.38 479 THR A O 1
ATOM 3769 N N . GLN A 1 480 ? -9.143 9.603 41.288 1.00 59.72 480 GLN A N 1
ATOM 3770 C CA . GLN A 1 480 ? -10.386 10.289 41.652 1.00 59.72 480 GLN A CA 1
ATOM 3771 C C . GLN A 1 480 ? -10.546 11.609 40.867 1.00 59.72 480 GLN A C 1
ATOM 3773 O O . GLN A 1 480 ? -11.647 11.943 40.442 1.00 59.72 480 GLN A O 1
ATOM 3778 N N . GLU A 1 481 ? -9.444 12.330 40.620 1.00 66.12 481 GLU A N 1
ATOM 3779 C CA . GLU A 1 481 ? -9.454 13.617 39.911 1.00 66.12 481 GLU A CA 1
ATOM 3780 C C . GLU A 1 481 ? -9.839 13.478 38.430 1.00 66.12 481 GLU A C 1
ATOM 3782 O O . GLU A 1 481 ? -10.571 14.325 37.910 1.00 66.12 481 GLU A O 1
ATOM 3787 N N . GLY A 1 482 ? -9.390 12.417 37.750 1.00 67.56 482 GLY A N 1
ATOM 3788 C CA . GLY A 1 482 ? -9.792 12.124 36.370 1.00 67.56 482 GLY A CA 1
ATOM 3789 C C . GLY A 1 482 ? -11.281 11.791 36.259 1.00 67.56 482 GLY A C 1
ATOM 3790 O O . GLY A 1 482 ? -11.985 12.315 35.389 1.00 67.56 482 GLY A O 1
ATOM 3791 N N . ARG A 1 483 ? -11.806 11.006 37.209 1.00 64.94 483 ARG A N 1
ATOM 3792 C CA . ARG A 1 483 ? -13.246 10.702 37.315 1.00 64.94 483 ARG A CA 1
ATOM 3793 C C . ARG A 1 483 ? -14.090 11.947 37.598 1.00 64.94 483 ARG A C 1
ATOM 3795 O O . ARG A 1 483 ? -15.130 12.146 36.978 1.00 64.94 483 ARG A O 1
ATOM 3802 N N . ASP A 1 484 ? -13.634 12.830 38.481 1.00 69.56 484 ASP A N 1
ATOM 3803 C CA . ASP A 1 484 ? -14.347 14.076 38.779 1.00 69.56 484 ASP A CA 1
ATOM 3804 C C . ASP A 1 484 ? -14.348 15.037 37.579 1.00 69.56 484 ASP A C 1
ATOM 3806 O O . ASP A 1 484 ? -15.367 15.671 37.291 1.00 69.56 484 ASP A O 1
ATOM 3810 N N . ARG A 1 485 ? -13.234 15.122 36.838 1.00 72.62 485 ARG A N 1
ATOM 3811 C CA . ARG A 1 485 ? -13.122 15.959 35.633 1.00 72.62 485 ARG A CA 1
ATOM 3812 C C . ARG A 1 485 ? -14.009 15.448 34.497 1.00 72.62 485 ARG A C 1
ATOM 3814 O O . ARG A 1 485 ? -14.717 16.245 33.885 1.00 72.62 485 ARG A O 1
ATOM 3821 N N . SER A 1 486 ? -14.015 14.143 34.246 1.00 68.94 486 SER A N 1
ATOM 3822 C CA . SER A 1 486 ? -14.881 13.517 33.237 1.00 68.94 486 SER A CA 1
ATOM 3823 C C . SER A 1 486 ? -16.368 13.672 33.587 1.00 68.94 486 SER A C 1
ATOM 3825 O O . SER A 1 486 ? -17.159 14.075 32.735 1.00 68.94 486 SER A O 1
ATOM 3827 N N . ASN A 1 487 ? -16.744 13.498 34.858 1.00 70.69 487 ASN A N 1
ATOM 3828 C CA . ASN A 1 487 ? -18.104 13.771 35.337 1.00 70.69 487 ASN A CA 1
ATOM 3829 C C . ASN A 1 487 ? -18.504 15.248 35.189 1.00 70.69 487 ASN A C 1
ATOM 3831 O O . ASN A 1 487 ? -19.649 15.554 34.856 1.00 70.69 487 ASN A O 1
ATOM 3835 N N . GLN A 1 488 ? -17.580 16.188 35.414 1.00 75.69 488 GLN A N 1
ATOM 3836 C CA . GLN A 1 488 ? -17.830 17.608 35.145 1.00 75.69 488 GLN A CA 1
ATOM 3837 C C . GLN A 1 488 ? -18.035 17.883 33.652 1.00 75.69 488 GLN A C 1
ATOM 3839 O O . GLN A 1 488 ? -18.898 18.688 33.311 1.00 75.69 488 GLN A O 1
ATOM 3844 N N . MET A 1 489 ? -17.291 17.213 32.765 1.00 78.25 489 MET A N 1
ATOM 3845 C CA . MET A 1 489 ? -17.478 17.354 31.316 1.00 78.25 489 MET A CA 1
ATOM 3846 C C . MET A 1 489 ? -18.867 16.891 30.870 1.00 78.25 489 MET A C 1
ATOM 3848 O O . MET A 1 489 ? -19.498 17.604 30.095 1.00 78.25 489 MET A O 1
ATOM 3852 N N . LEU A 1 490 ? -19.372 15.771 31.400 1.00 77.69 490 LEU A N 1
ATOM 3853 C CA . LEU A 1 490 ? -20.734 15.300 31.113 1.00 77.69 490 LEU A CA 1
ATOM 3854 C C . LEU A 1 490 ? -21.796 16.280 31.631 1.00 77.69 490 LEU A C 1
ATOM 3856 O O . LEU A 1 490 ? -22.677 16.689 30.881 1.00 77.69 490 LEU A O 1
ATOM 3860 N N . LYS A 1 491 ? -21.655 16.766 32.872 1.00 75.31 491 LYS A N 1
ATOM 3861 C CA . LYS A 1 491 ? -22.588 17.750 33.456 1.00 75.31 491 LYS A CA 1
ATOM 3862 C C . LYS A 1 491 ? -22.653 19.064 32.679 1.00 75.31 491 LYS A C 1
ATOM 3864 O O . LYS A 1 491 ? -23.711 19.679 32.594 1.00 75.31 491 LYS A O 1
ATOM 3869 N N . LEU A 1 492 ? -21.517 19.529 32.163 1.00 76.62 492 LEU A N 1
ATOM 3870 C CA . LEU A 1 492 ? -21.435 20.778 31.404 1.00 76.62 492 LEU A CA 1
ATOM 3871 C C . LEU A 1 492 ? -21.862 20.611 29.941 1.00 76.62 492 LEU A C 1
ATOM 3873 O O . LEU A 1 492 ? -22.095 21.614 29.268 1.00 76.62 492 LEU A O 1
ATOM 3877 N N . ASN A 1 493 ? -21.957 19.375 29.448 1.00 80.31 493 ASN A N 1
ATOM 3878 C CA . ASN A 1 493 ? -22.239 19.081 28.052 1.00 80.31 493 ASN A CA 1
ATOM 3879 C C . ASN A 1 493 ? -23.184 17.872 27.907 1.00 80.31 493 ASN A C 1
ATOM 3881 O O . ASN A 1 493 ? -22.738 16.785 27.547 1.00 80.31 493 ASN A O 1
ATOM 3885 N N . PRO A 1 494 ? -24.500 18.055 28.119 1.00 78.38 494 PRO A N 1
ATOM 3886 C CA . PRO A 1 494 ? -25.482 16.973 27.979 1.00 78.38 494 PRO A CA 1
ATOM 3887 C C . PRO A 1 494 ? -25.517 16.360 26.569 1.00 78.38 494 PRO A C 1
ATOM 3889 O O . PRO A 1 494 ? -25.830 15.186 26.389 1.00 78.38 494 PRO A O 1
ATOM 3892 N N . THR A 1 495 ? -25.152 17.138 25.543 1.00 83.75 495 THR A N 1
ATOM 3893 C CA . THR A 1 495 ? -25.041 16.657 24.158 1.00 83.75 495 THR A CA 1
ATOM 3894 C C . THR A 1 495 ? -23.937 15.617 23.963 1.00 83.75 495 THR A C 1
ATOM 3896 O O . THR A 1 495 ? -24.030 14.814 23.038 1.00 83.75 495 THR A O 1
ATOM 3899 N N . LEU A 1 496 ? -22.921 15.595 24.832 1.00 84.56 496 LEU A N 1
ATOM 3900 C CA . LEU A 1 496 ? -21.830 14.624 24.791 1.00 84.56 496 LEU A CA 1
ATOM 3901 C C . LEU A 1 496 ? -22.296 13.215 25.173 1.00 84.56 496 LEU A C 1
ATOM 3903 O O . LEU A 1 496 ? -21.956 12.249 24.492 1.00 84.56 496 LEU A O 1
ATOM 3907 N N . GLU A 1 497 ? -23.081 13.106 26.243 1.00 81.50 497 GLU A N 1
ATOM 3908 C CA . GLU A 1 497 ? -23.653 11.839 26.709 1.00 81.50 497 GLU A CA 1
ATOM 3909 C C . GLU A 1 497 ? -24.607 11.263 25.659 1.00 81.50 497 GLU A C 1
ATOM 3911 O O . GLU A 1 497 ? -24.377 10.163 25.155 1.00 81.50 497 GLU A O 1
ATOM 3916 N N . ALA A 1 498 ? -25.551 12.083 25.182 1.00 85.31 498 ALA A N 1
ATOM 3917 C CA . ALA A 1 498 ? -26.476 11.703 24.115 1.00 85.31 498 ALA A CA 1
ATOM 3918 C C . ALA A 1 498 ? -25.761 11.243 22.827 1.00 85.31 498 ALA A C 1
ATOM 3920 O O . ALA A 1 498 ? -26.224 10.325 22.146 1.00 85.31 498 ALA A O 1
ATOM 3921 N N . ALA A 1 499 ? -24.620 11.852 22.483 1.00 87.75 499 ALA A N 1
ATOM 3922 C CA . ALA A 1 499 ? -23.828 11.450 21.323 1.00 87.75 499 ALA A CA 1
ATOM 3923 C C . ALA A 1 499 ? -23.150 10.084 21.501 1.00 87.75 499 ALA A C 1
ATOM 3925 O O . ALA A 1 499 ? -23.046 9.327 20.528 1.00 87.75 499 ALA A O 1
ATOM 3926 N N . MET A 1 500 ? -22.674 9.770 22.711 1.00 85.75 500 MET A N 1
ATOM 3927 C CA . MET A 1 500 ? -22.087 8.465 23.031 1.00 85.75 500 MET A CA 1
ATOM 3928 C C . MET A 1 500 ? -23.152 7.369 23.064 1.00 85.75 500 MET A C 1
ATOM 3930 O O . MET A 1 500 ? -22.929 6.301 22.498 1.00 85.75 500 MET A O 1
ATOM 3934 N N . ASP A 1 501 ? -24.319 7.644 23.641 1.00 83.94 501 ASP A N 1
ATOM 3935 C CA . ASP A 1 501 ? -25.411 6.670 23.716 1.00 83.94 501 ASP A CA 1
ATOM 3936 C C . ASP A 1 501 ? -25.995 6.375 22.336 1.00 83.94 501 ASP A C 1
ATOM 3938 O O . ASP A 1 501 ? -26.199 5.215 21.974 1.00 83.94 501 ASP A O 1
ATOM 3942 N N . TRP A 1 502 ? -26.160 7.407 21.501 1.00 91.38 502 TRP A N 1
ATOM 3943 C CA . TRP A 1 502 ? -26.523 7.232 20.096 1.00 91.38 502 TRP A CA 1
ATOM 3944 C C . TRP A 1 502 ? -25.501 6.372 19.342 1.00 91.38 502 TRP A C 1
ATOM 3946 O O . TRP A 1 502 ? -25.874 5.531 18.517 1.00 91.38 502 TRP A O 1
ATOM 3956 N N . GLN A 1 503 ? -24.207 6.557 19.619 1.00 88.81 503 GLN A N 1
ATOM 3957 C CA . GLN A 1 503 ? -23.144 5.763 19.007 1.00 88.81 503 GLN A CA 1
ATOM 3958 C C . GLN A 1 503 ? -23.223 4.298 19.448 1.00 88.81 503 GLN A C 1
ATOM 3960 O O . GLN A 1 503 ? -23.183 3.412 18.592 1.00 88.81 503 GLN A O 1
ATOM 3965 N N . ASP A 1 504 ? -23.361 4.033 20.747 1.00 84.56 504 ASP A N 1
ATOM 3966 C CA . ASP A 1 504 ? -23.489 2.676 21.284 1.00 84.56 504 ASP A CA 1
ATOM 3967 C C . ASP A 1 504 ? -24.745 1.987 20.717 1.00 84.56 504 ASP A C 1
ATOM 3969 O O . ASP A 1 504 ? -24.661 0.875 20.188 1.00 84.56 504 ASP A O 1
ATOM 3973 N N . GLN A 1 505 ? -25.881 2.692 20.680 1.00 86.12 505 GLN A N 1
ATOM 3974 C CA . GLN A 1 505 ? -27.124 2.210 20.076 1.00 86.12 505 GLN A CA 1
ATOM 3975 C C . GLN A 1 505 ? -26.961 1.892 18.582 1.00 86.12 505 GLN A C 1
ATOM 3977 O O . GLN A 1 505 ? -27.458 0.869 18.103 1.00 86.12 505 GLN A O 1
ATOM 3982 N N . THR A 1 506 ? -26.280 2.751 17.823 1.00 90.69 506 THR A N 1
ATOM 3983 C CA . THR A 1 506 ? -26.084 2.549 16.379 1.00 90.69 506 THR A CA 1
ATOM 3984 C C . THR A 1 506 ? -25.161 1.366 16.097 1.00 90.69 506 THR A C 1
ATOM 3986 O O . THR A 1 506 ? -25.406 0.597 15.165 1.00 90.69 506 THR A O 1
ATOM 3989 N N . VAL A 1 507 ? -24.126 1.181 16.922 1.00 88.69 507 VAL A N 1
ATOM 3990 C CA . VAL A 1 507 ? -23.216 0.035 16.829 1.00 88.69 507 VAL A CA 1
ATOM 3991 C C . VAL A 1 507 ? -23.950 -1.274 17.118 1.00 88.69 507 VAL A C 1
ATOM 3993 O O . VAL A 1 507 ? -23.813 -2.213 16.340 1.00 88.69 507 VAL A O 1
ATOM 3996 N N . ILE A 1 508 ? -24.757 -1.330 18.181 1.00 84.75 508 ILE A N 1
ATOM 3997 C CA . ILE A 1 508 ? -25.487 -2.545 18.584 1.00 84.75 508 ILE A CA 1
ATOM 3998 C C . ILE A 1 508 ? -26.560 -2.928 17.554 1.00 84.75 508 ILE A C 1
ATOM 4000 O O . ILE A 1 508 ? -26.712 -4.101 17.226 1.00 84.75 508 ILE A O 1
ATOM 4004 N N . ASN A 1 509 ? -27.282 -1.949 17.000 1.00 86.94 509 ASN A N 1
ATOM 4005 C CA . ASN A 1 509 ? -28.388 -2.206 16.067 1.00 86.94 509 ASN A CA 1
ATOM 4006 C C . ASN A 1 509 ? -27.950 -2.458 14.615 1.00 86.94 509 ASN A C 1
ATOM 4008 O O . ASN A 1 509 ? -28.785 -2.765 13.762 1.00 86.94 509 ASN A O 1
ATOM 4012 N N . SER A 1 510 ? -26.660 -2.324 14.307 1.00 90.06 510 SER A N 1
ATOM 4013 C CA . SER A 1 510 ? -26.112 -2.594 12.979 1.00 90.06 510 SER A CA 1
ATOM 4014 C C . SER A 1 510 ? -25.321 -3.900 13.004 1.00 90.06 510 SER A C 1
ATOM 4016 O O . SER A 1 510 ? -24.235 -3.914 13.578 1.00 90.06 510 SER A O 1
ATOM 4018 N N . PRO A 1 511 ? -25.776 -4.981 12.338 1.00 86.69 511 PRO A N 1
ATOM 4019 C CA . PRO A 1 511 ? -25.064 -6.262 12.346 1.00 86.69 511 PRO A CA 1
ATOM 4020 C C . PRO A 1 511 ? -23.588 -6.144 11.934 1.00 86.69 511 PRO A C 1
ATOM 4022 O O . PRO A 1 511 ? -22.714 -6.774 12.525 1.00 86.69 511 PRO A O 1
ATOM 4025 N N . VAL A 1 512 ? -23.292 -5.279 10.959 1.00 87.75 512 VAL A N 1
ATOM 4026 C CA . VAL A 1 512 ? -21.929 -5.046 10.460 1.00 87.75 512 VAL A CA 1
ATOM 4027 C C . VAL A 1 512 ? -21.054 -4.331 11.495 1.00 87.75 512 VAL A C 1
ATOM 4029 O O . VAL A 1 512 ? -19.876 -4.651 11.624 1.00 87.75 512 VAL A O 1
ATOM 4032 N N . LEU A 1 513 ? -21.603 -3.358 12.233 1.00 89.88 513 LEU A N 1
ATOM 4033 C CA . LEU A 1 513 ? -20.846 -2.656 13.274 1.00 89.88 513 LEU A CA 1
ATOM 4034 C C . LEU A 1 513 ? -20.718 -3.506 14.530 1.00 89.88 513 LEU A C 1
ATOM 4036 O O . LEU A 1 513 ? -19.635 -3.564 15.105 1.00 89.88 513 LEU A O 1
ATOM 4040 N N . ALA A 1 514 ? -21.790 -4.191 14.917 1.00 85.56 514 ALA A N 1
ATOM 4041 C CA . ALA A 1 514 ? -21.825 -5.084 16.060 1.00 85.56 514 ALA A CA 1
ATOM 4042 C C . ALA A 1 514 ? -20.729 -6.152 15.975 1.00 85.56 514 ALA A C 1
ATOM 4044 O O . ALA A 1 514 ? -20.039 -6.380 16.961 1.00 85.56 514 ALA A O 1
ATOM 4045 N N . SER A 1 515 ? -20.485 -6.683 14.771 1.00 84.62 515 SER A N 1
ATOM 4046 C CA . SER A 1 515 ? -19.476 -7.723 14.517 1.00 84.62 515 SER A CA 1
ATOM 4047 C C . SER A 1 515 ? -18.046 -7.350 14.928 1.00 84.62 515 SER A C 1
ATOM 4049 O O . SER A 1 515 ? -17.224 -8.232 15.158 1.00 84.62 515 SER A O 1
ATOM 4051 N N . TYR A 1 516 ? -17.728 -6.053 14.997 1.00 86.38 516 TYR A N 1
ATOM 4052 C CA . TYR A 1 516 ? -16.357 -5.579 15.227 1.00 86.38 516 TYR A CA 1
ATOM 4053 C C . TYR A 1 516 ? -16.222 -4.509 16.308 1.00 86.38 516 TYR A C 1
ATOM 4055 O O . TYR A 1 516 ? -15.155 -4.357 16.894 1.00 86.38 516 TYR A O 1
ATOM 4063 N N . TYR A 1 517 ? -17.268 -3.719 16.537 1.00 86.25 517 TYR A N 1
ATOM 4064 C CA . TYR A 1 517 ? -17.238 -2.544 17.404 1.00 86.25 517 TYR A CA 1
ATOM 4065 C C . TYR A 1 517 ? -18.148 -2.678 18.626 1.00 86.25 517 TYR A C 1
ATOM 4067 O O . TYR A 1 517 ? -18.028 -1.837 19.526 1.00 86.25 517 TYR A O 1
ATOM 4075 N N . ALA A 1 518 ? -19.048 -3.670 18.668 1.00 82.94 518 ALA A N 1
ATOM 4076 C CA . ALA A 1 518 ? -19.787 -3.995 19.882 1.00 82.94 518 ALA A CA 1
ATOM 4077 C C . ALA A 1 518 ? -18.950 -4.918 20.766 1.00 82.94 518 ALA A C 1
ATOM 4079 O O . ALA A 1 518 ? -18.206 -5.773 20.298 1.00 82.94 518 ALA A O 1
ATOM 4080 N N . ASN A 1 519 ? -19.088 -4.729 22.068 1.00 78.00 519 ASN A N 1
ATOM 4081 C CA . ASN A 1 519 ? -18.610 -5.655 23.077 1.00 78.00 519 ASN A CA 1
ATOM 4082 C C . ASN A 1 519 ? -19.649 -5.694 24.203 1.00 78.00 519 ASN A C 1
ATOM 4084 O O . ASN A 1 519 ? -20.550 -4.851 24.254 1.00 78.00 519 ASN A O 1
ATOM 4088 N N . LEU A 1 520 ? -19.529 -6.670 25.101 1.00 74.62 520 LEU A N 1
ATOM 4089 C CA . LEU A 1 520 ? -20.502 -6.854 26.174 1.00 74.62 520 LEU A CA 1
ATOM 4090 C C . LEU A 1 520 ? -20.639 -5.607 27.061 1.00 74.62 520 LEU A C 1
ATOM 4092 O O . LEU A 1 520 ? -21.754 -5.250 27.420 1.00 74.62 520 LEU A O 1
ATOM 4096 N N . GLN A 1 521 ? -19.544 -4.886 27.319 1.00 73.19 521 GLN A N 1
ATOM 4097 C CA . GLN A 1 521 ? -19.573 -3.633 28.084 1.00 73.19 521 GLN A CA 1
ATOM 4098 C C . GLN A 1 521 ? -20.442 -2.559 27.417 1.00 73.19 521 GLN A C 1
ATOM 4100 O O . GLN A 1 521 ? -21.230 -1.904 28.091 1.00 73.19 521 GLN A O 1
ATOM 4105 N N . LYS A 1 522 ? -20.357 -2.389 26.092 1.00 75.56 522 LYS A N 1
ATOM 4106 C CA . LYS A 1 522 ? -21.215 -1.448 25.355 1.00 75.56 522 LYS A CA 1
ATOM 4107 C C . LYS A 1 522 ? -22.679 -1.858 25.382 1.00 75.56 522 LYS A C 1
ATOM 4109 O O . LYS A 1 522 ? -23.547 -1.005 25.533 1.00 75.56 522 LYS A O 1
ATOM 4114 N N . VAL A 1 523 ? -22.958 -3.156 25.251 1.00 78.62 523 VAL A N 1
ATOM 4115 C CA . VAL A 1 523 ? -24.329 -3.673 25.356 1.00 78.62 523 VAL A CA 1
ATOM 4116 C C . VAL A 1 523 ? -24.878 -3.439 26.762 1.00 78.62 523 VAL A C 1
ATOM 4118 O O . VAL A 1 523 ? -26.000 -2.965 26.909 1.00 78.62 523 VAL A O 1
ATOM 4121 N N . GLN A 1 524 ? -24.078 -3.704 27.792 1.00 78.81 524 GLN A N 1
ATOM 4122 C CA . GLN A 1 524 ? -24.441 -3.456 29.183 1.00 78.81 524 GLN A CA 1
ATOM 4123 C C . GLN A 1 524 ? -24.703 -1.978 29.440 1.00 78.81 524 GLN A C 1
ATOM 4125 O O . GLN A 1 524 ? -25.757 -1.642 29.966 1.00 78.81 524 GLN A O 1
ATOM 4130 N N . LYS A 1 525 ? -23.819 -1.093 28.974 1.00 79.56 525 LYS A N 1
ATOM 4131 C CA . LYS A 1 525 ? -24.012 0.355 29.071 1.00 79.56 525 LYS A CA 1
ATOM 4132 C C . LYS A 1 525 ? -25.314 0.808 28.398 1.00 79.56 525 LYS A C 1
ATOM 4134 O O . LYS A 1 525 ? -26.036 1.618 28.967 1.00 79.56 525 LYS A O 1
ATOM 4139 N N . TYR A 1 526 ? -25.651 0.255 27.231 1.00 81.62 526 TYR A N 1
ATOM 4140 C CA . TYR A 1 526 ? -26.914 0.548 26.548 1.00 81.62 526 TYR A CA 1
ATOM 4141 C C . TYR A 1 526 ? -28.144 0.139 27.379 1.00 81.62 526 TYR A C 1
ATOM 4143 O O . TYR A 1 526 ? -29.072 0.931 27.536 1.00 81.62 526 TYR A O 1
ATOM 4151 N N . TYR A 1 527 ? -28.155 -1.072 27.943 1.00 83.25 527 TYR A N 1
ATOM 4152 C CA . TYR A 1 527 ? -29.266 -1.537 28.785 1.00 83.25 527 TYR A CA 1
ATOM 4153 C C . TYR A 1 527 ? -29.340 -0.822 30.138 1.00 83.25 527 TYR A C 1
ATOM 4155 O O . TYR A 1 527 ? -30.440 -0.563 30.622 1.00 83.25 527 TYR A O 1
ATOM 4163 N N . ASP A 1 528 ? -28.196 -0.462 30.718 1.00 82.38 528 ASP A N 1
ATOM 4164 C CA . ASP A 1 528 ? -28.125 0.380 31.910 1.00 82.38 528 ASP A CA 1
ATOM 4165 C C . ASP A 1 528 ? -28.726 1.765 31.639 1.00 82.38 528 ASP A C 1
ATOM 4167 O O . ASP A 1 528 ? -29.495 2.262 32.459 1.00 82.38 528 ASP A O 1
ATOM 4171 N N . GLY A 1 529 ? -28.442 2.357 30.473 1.00 81.50 529 GLY A N 1
ATOM 4172 C CA . GLY A 1 529 ? -29.065 3.606 30.029 1.00 81.50 529 GLY A CA 1
ATOM 4173 C C . GLY A 1 529 ? -30.589 3.490 29.948 1.00 81.50 529 GLY A C 1
ATOM 4174 O O . GLY A 1 529 ? -31.298 4.253 30.596 1.00 81.50 529 GLY A O 1
ATOM 4175 N N . LEU A 1 530 ? -31.105 2.457 29.268 1.00 84.00 530 LEU A N 1
ATOM 4176 C CA . LEU A 1 530 ? -32.552 2.202 29.187 1.00 84.00 530 LEU A CA 1
ATOM 4177 C C . LEU A 1 530 ? -33.208 2.014 30.563 1.00 84.00 530 LEU A C 1
ATOM 4179 O O . LEU A 1 530 ? -34.353 2.424 30.767 1.00 84.00 530 LEU A O 1
ATOM 4183 N N . MET A 1 531 ? -32.505 1.368 31.496 1.00 90.31 531 MET A N 1
ATOM 4184 C CA . MET A 1 531 ? -32.964 1.210 32.873 1.00 90.31 531 MET A CA 1
ATOM 4185 C C . MET A 1 531 ? -33.074 2.572 33.562 1.00 90.31 531 MET A C 1
ATOM 4187 O O . MET A 1 531 ? -34.119 2.870 34.139 1.00 90.31 531 MET A O 1
ATOM 4191 N N . TYR A 1 532 ? -32.028 3.400 33.505 1.00 85.88 532 TYR A N 1
ATOM 4192 C CA . TYR A 1 532 ? -32.041 4.720 34.132 1.00 85.88 532 TYR A CA 1
ATOM 4193 C C . TYR A 1 532 ? -33.096 5.649 33.511 1.00 85.88 532 TYR A C 1
ATOM 4195 O O . TYR A 1 532 ? -33.835 6.281 34.266 1.00 85.88 532 TYR A O 1
ATOM 4203 N N . ASP A 1 533 ? -33.273 5.629 32.187 1.00 83.88 533 ASP A N 1
ATOM 4204 C CA . ASP A 1 533 ? -34.336 6.364 31.483 1.00 83.88 533 ASP A CA 1
ATOM 4205 C C . ASP A 1 533 ? -35.737 5.947 31.959 1.00 83.88 533 ASP A C 1
ATOM 4207 O O . ASP A 1 533 ? -36.642 6.769 32.136 1.00 83.88 533 ASP A O 1
ATOM 4211 N N . ALA A 1 534 ? -35.947 4.644 32.169 1.00 87.00 534 ALA A N 1
ATOM 4212 C CA . ALA A 1 534 ? -37.216 4.124 32.662 1.00 87.00 534 ALA A CA 1
ATOM 4213 C C . ALA A 1 534 ? -37.477 4.545 34.118 1.00 87.00 534 ALA A C 1
ATOM 4215 O O . ALA A 1 534 ? -38.618 4.873 34.456 1.00 87.00 534 ALA A O 1
ATOM 4216 N N . ILE A 1 535 ? -36.436 4.574 34.961 1.00 87.44 535 ILE A N 1
ATOM 4217 C CA . ILE A 1 535 ? -36.534 5.019 36.358 1.00 87.44 535 ILE A CA 1
ATOM 4218 C C . ILE A 1 535 ? -36.864 6.512 36.402 1.00 87.44 535 ILE A C 1
ATOM 4220 O O . ILE A 1 535 ? -37.768 6.919 37.132 1.00 87.44 535 ILE A O 1
ATOM 4224 N N . GLU A 1 536 ? -36.183 7.323 35.593 1.00 87.44 536 GLU A N 1
ATOM 4225 C CA . GLU A 1 536 ? -36.449 8.757 35.470 1.00 87.44 536 GLU A CA 1
ATOM 4226 C C . GLU A 1 536 ? -37.889 9.022 35.019 1.00 87.44 536 GLU A C 1
ATOM 4228 O O . GLU A 1 536 ? -38.598 9.833 35.614 1.00 87.44 536 GLU A O 1
ATOM 4233 N N . LYS A 1 537 ? -38.381 8.273 34.029 1.00 90.00 537 LYS A N 1
ATOM 4234 C CA . LYS A 1 537 ? -39.766 8.390 33.560 1.00 90.00 537 LYS A CA 1
ATOM 4235 C C . LYS A 1 537 ? -40.803 8.040 34.634 1.00 90.00 537 LYS A C 1
ATOM 4237 O O . LYS A 1 537 ? -41.914 8.573 34.597 1.00 90.00 537 LYS A O 1
ATOM 4242 N N . GLU A 1 538 ? -40.480 7.136 35.558 1.00 90.69 538 GLU A N 1
ATOM 4243 C CA . GLU A 1 538 ? -41.375 6.738 36.649 1.00 90.69 538 GLU A CA 1
ATOM 4244 C C . GLU A 1 538 ? -41.328 7.703 37.844 1.00 90.69 538 GLU A C 1
ATOM 4246 O O . GLU A 1 538 ? -42.371 7.985 38.442 1.00 90.69 538 GLU A O 1
ATOM 4251 N N . LEU A 1 539 ? -40.142 8.206 38.198 1.00 90.88 539 LEU A N 1
ATOM 4252 C CA . LEU A 1 539 ? -39.921 9.020 39.401 1.00 90.88 539 LEU A CA 1
ATOM 4253 C C . LEU A 1 539 ? -39.927 10.533 39.148 1.00 90.88 539 LEU A C 1
ATOM 4255 O O . LEU A 1 539 ? -40.118 11.292 40.098 1.00 90.88 539 LEU A O 1
ATOM 4259 N N . GLY A 1 540 ? -39.788 10.954 37.890 1.00 87.38 540 GLY A N 1
ATOM 4260 C CA . GLY A 1 540 ? -39.693 12.348 37.463 1.00 87.38 540 GLY A CA 1
ATOM 4261 C C . GLY A 1 540 ? -38.259 12.774 37.135 1.00 87.38 540 GLY A C 1
ATOM 4262 O O . GLY A 1 540 ? -37.304 12.293 37.741 1.00 87.38 540 GLY A O 1
ATOM 4263 N N . GLU A 1 541 ? -38.122 13.726 36.204 1.00 83.44 541 GLU A N 1
ATOM 4264 C CA . GLU A 1 541 ? -36.832 14.287 35.747 1.00 83.44 541 GLU A CA 1
ATOM 4265 C C . GLU A 1 541 ? -36.015 14.921 36.899 1.00 83.44 541 GLU A C 1
ATOM 4267 O O . GLU A 1 541 ? -34.790 14.993 36.846 1.00 83.44 541 GLU A O 1
ATOM 4272 N N . ASP A 1 542 ? -36.672 15.339 37.992 1.00 88.19 542 ASP A N 1
ATOM 4273 C CA . ASP A 1 542 ? -36.030 15.960 39.160 1.00 88.19 542 ASP A CA 1
ATOM 4274 C C . ASP A 1 542 ? -35.324 14.958 40.096 1.00 88.19 542 ASP A C 1
ATOM 4276 O O . ASP A 1 542 ? -34.688 15.361 41.079 1.00 88.19 542 ASP A O 1
ATOM 4280 N N . ILE A 1 543 ? -35.402 13.651 39.815 1.00 88.19 543 ILE A N 1
ATOM 4281 C CA . ILE A 1 543 ? -34.762 12.614 40.635 1.00 88.19 543 ILE A CA 1
ATOM 4282 C C . ILE A 1 543 ? -33.235 12.768 40.674 1.00 88.19 543 ILE A C 1
ATOM 4284 O O . ILE A 1 543 ? -32.614 12.583 41.726 1.00 88.19 543 ILE A O 1
ATOM 4288 N N . TRP A 1 544 ? -32.624 13.177 39.560 1.00 82.31 544 TRP A N 1
ATOM 4289 C CA . TRP A 1 544 ? -31.178 13.370 39.453 1.00 82.31 544 TRP A CA 1
ATOM 4290 C C . TRP A 1 544 ? -30.693 14.588 40.247 1.00 82.31 544 TRP A C 1
ATOM 4292 O O . TRP A 1 544 ? -29.661 14.517 40.923 1.00 82.31 544 TRP A O 1
ATOM 4302 N N . ASP A 1 545 ? -31.478 15.668 40.265 1.00 85.38 545 ASP A N 1
ATOM 4303 C CA . ASP A 1 545 ? -31.207 16.855 41.082 1.00 85.38 545 ASP A CA 1
ATOM 4304 C C . ASP A 1 545 ? -31.251 16.524 42.579 1.00 85.38 545 ASP A C 1
ATOM 4306 O O . ASP A 1 545 ? -30.390 16.952 43.357 1.00 85.38 545 ASP A O 1
ATOM 4310 N N . LYS A 1 546 ? -32.217 15.700 43.001 1.00 89.31 546 LYS A N 1
ATOM 4311 C CA . LYS A 1 546 ? -32.320 15.235 44.394 1.00 89.31 546 LYS A CA 1
ATOM 4312 C C . LYS A 1 546 ? -31.123 14.383 44.793 1.00 89.31 546 LYS A C 1
ATOM 4314 O O . LYS A 1 546 ? -30.584 14.579 45.884 1.00 89.31 546 LYS A O 1
ATOM 4319 N N . TRP A 1 547 ? -30.661 13.491 43.917 1.00 85.69 547 TRP A N 1
ATOM 4320 C CA . TRP A 1 547 ? -29.431 12.731 44.145 1.00 85.69 547 TRP A CA 1
ATOM 4321 C C . TRP A 1 547 ? -28.200 13.636 44.243 1.00 85.69 547 TRP A C 1
ATOM 4323 O O . TRP A 1 547 ? -27.373 13.446 45.140 1.00 85.69 547 TRP A O 1
ATOM 4333 N N . ALA A 1 548 ? -28.092 14.660 43.393 1.00 82.50 548 ALA A N 1
ATOM 4334 C CA . ALA A 1 548 ? -27.005 15.633 43.462 1.00 82.50 548 ALA A CA 1
ATOM 4335 C C . ALA A 1 548 ? -26.989 16.383 44.807 1.00 82.50 548 ALA A C 1
ATOM 4337 O O . ALA A 1 548 ? -25.927 16.529 45.419 1.00 82.50 548 ALA A O 1
ATOM 4338 N N . ILE A 1 549 ? -28.158 16.801 45.308 1.00 86.69 549 ILE A N 1
ATOM 4339 C CA . ILE A 1 549 ? -28.289 17.435 46.628 1.00 86.69 549 ILE A CA 1
ATOM 4340 C C . ILE A 1 549 ? -27.930 16.447 47.745 1.00 86.69 549 ILE A C 1
ATOM 4342 O O . ILE A 1 549 ? -27.173 16.797 48.652 1.00 86.69 549 ILE A O 1
ATOM 4346 N N . TYR A 1 550 ? -28.432 15.211 47.680 1.00 87.81 550 TYR A N 1
ATOM 4347 C CA . TYR A 1 550 ? -28.156 14.177 48.679 1.00 87.81 550 TYR A CA 1
ATOM 4348 C C . TYR A 1 550 ? -26.652 13.919 48.847 1.00 87.81 550 TYR A C 1
ATOM 4350 O O . TYR A 1 550 ? -26.153 13.914 49.976 1.00 87.81 550 TYR A O 1
ATOM 4358 N N . TRP A 1 551 ? -25.920 13.758 47.742 1.00 82.81 551 TRP A N 1
ATOM 4359 C CA . TRP A 1 551 ? -24.472 13.538 47.774 1.00 82.81 551 TRP A CA 1
ATOM 4360 C C . TRP A 1 551 ? -23.695 14.794 48.182 1.00 82.81 551 TRP A C 1
ATOM 4362 O O . TRP A 1 551 ? -22.739 14.701 48.949 1.00 82.81 551 TRP A O 1
ATOM 4372 N N . ALA A 1 552 ? -24.139 15.992 47.785 1.00 82.44 552 ALA A N 1
ATOM 4373 C CA . ALA A 1 552 ? -23.526 17.240 48.246 1.00 82.44 552 ALA A CA 1
ATOM 4374 C C . ALA A 1 552 ? -23.633 17.425 49.776 1.00 82.44 552 ALA A C 1
ATOM 4376 O O . ALA A 1 552 ? -22.736 17.995 50.403 1.00 82.44 552 ALA A O 1
ATOM 4377 N N . LEU A 1 553 ? -24.703 16.917 50.400 1.00 85.81 553 LEU A N 1
ATOM 4378 C CA . LEU A 1 553 ? -24.904 16.977 51.851 1.00 85.81 553 LEU A CA 1
ATOM 4379 C C . LEU A 1 553 ? -23.976 16.042 52.642 1.00 85.81 553 LEU A C 1
ATOM 4381 O O . LEU A 1 553 ? -23.784 16.280 53.840 1.00 85.81 553 LEU A O 1
ATOM 4385 N N . GLU A 1 554 ? -23.368 15.033 52.006 1.00 79.44 554 GLU A N 1
ATOM 4386 C CA . GLU A 1 554 ? -22.397 14.136 52.651 1.00 79.44 554 GLU A CA 1
ATOM 4387 C C . GLU A 1 554 ? -21.188 14.914 53.192 1.00 79.44 554 GLU A C 1
ATOM 4389 O O . GLU A 1 554 ? -20.765 14.701 54.331 1.00 79.44 554 GLU A O 1
ATOM 4394 N N . GLY A 1 555 ? -20.696 15.885 52.414 1.00 76.50 555 GLY A N 1
ATOM 4395 C CA . GLY A 1 555 ? -19.586 16.765 52.792 1.00 76.50 555 GLY A CA 1
ATOM 4396 C C . GLY A 1 555 ? -19.947 17.844 53.821 1.00 76.50 555 GLY A C 1
ATOM 4397 O O . GLY A 1 555 ? -19.055 18.484 54.373 1.00 76.50 555 GLY A O 1
ATOM 4398 N N . VAL A 1 556 ? -21.240 18.050 54.102 1.00 84.25 556 VAL A N 1
ATOM 4399 C CA . VAL A 1 556 ? -21.733 19.098 55.012 1.00 84.25 556 VAL A CA 1
ATOM 4400 C C . VAL A 1 556 ? -22.130 18.517 56.369 1.00 84.25 556 VAL A C 1
ATOM 4402 O O . VAL A 1 556 ? -21.671 18.987 57.410 1.00 84.25 556 VAL A O 1
ATOM 4405 N N . SER A 1 557 ? -23.018 17.517 56.394 1.00 90.06 557 SER A N 1
ATOM 4406 C CA . SER A 1 557 ? -23.480 16.880 57.631 1.00 90.06 557 SER A CA 1
ATOM 4407 C C . SER A 1 557 ? -24.248 15.587 57.365 1.00 90.06 557 SER A C 1
ATOM 4409 O O . SER A 1 557 ? -25.324 15.595 56.765 1.00 90.06 557 SER A O 1
ATOM 4411 N N . LYS A 1 558 ? -23.803 14.490 57.995 1.00 88.31 558 LYS A N 1
ATOM 4412 C CA . LYS A 1 558 ? -24.521 13.198 58.009 1.00 88.31 558 LYS A CA 1
ATOM 4413 C C . LYS A 1 558 ? -25.935 13.267 58.596 1.00 88.31 558 LYS A C 1
ATOM 4415 O O . LYS A 1 558 ? -26.714 12.329 58.423 1.00 88.31 558 LYS A O 1
ATOM 4420 N N . LYS A 1 559 ? -26.263 14.301 59.381 1.00 91.81 559 LYS A N 1
ATOM 4421 C CA . LYS A 1 559 ? -27.633 14.507 59.879 1.00 91.81 559 LYS A CA 1
ATOM 4422 C C . LYS A 1 559 ? -28.499 15.145 58.794 1.00 91.81 559 LYS A C 1
ATOM 4424 O O . LYS A 1 559 ? -29.575 14.631 58.530 1.00 91.81 559 LYS A O 1
ATOM 4429 N N . ALA A 1 560 ? -27.996 16.190 58.135 1.00 88.06 560 ALA A N 1
ATOM 4430 C CA . ALA A 1 560 ? -28.706 16.866 57.051 1.00 88.06 560 ALA A CA 1
ATOM 4431 C C . ALA A 1 560 ? -28.971 15.921 55.870 1.00 88.06 560 ALA A C 1
ATOM 4433 O O . ALA A 1 560 ? -30.082 15.888 55.361 1.00 88.06 560 ALA A O 1
ATOM 4434 N N . GLN A 1 561 ? -27.994 15.084 55.513 1.00 88.19 561 GLN A N 1
ATOM 4435 C CA . GLN A 1 561 ? -28.156 14.043 54.495 1.00 88.19 561 GLN A CA 1
ATOM 4436 C C . GLN A 1 561 ? -29.271 13.039 54.854 1.00 88.19 561 GLN A C 1
ATOM 4438 O O . GLN A 1 561 ? -30.111 12.712 54.021 1.00 88.19 561 GLN A O 1
ATOM 4443 N N . ARG A 1 562 ? -29.328 12.584 56.117 1.00 90.25 562 ARG A N 1
ATOM 4444 C CA . ARG A 1 562 ? -30.387 11.676 56.600 1.00 90.25 562 ARG A CA 1
ATOM 4445 C C . ARG A 1 562 ? -31.762 12.336 56.653 1.00 90.25 562 ARG A C 1
ATOM 4447 O O . ARG A 1 562 ? -32.753 11.685 56.336 1.00 90.25 562 ARG A O 1
ATOM 4454 N N . ASP A 1 563 ? -31.827 13.593 57.078 1.00 92.25 563 ASP A N 1
ATOM 4455 C CA . ASP A 1 563 ? -33.077 14.354 57.116 1.00 92.25 563 ASP A CA 1
ATOM 4456 C C . ASP A 1 563 ? -33.586 14.618 55.685 1.00 92.25 563 ASP A C 1
ATOM 4458 O O . ASP A 1 563 ? -34.783 14.498 55.438 1.00 92.25 563 ASP A O 1
ATOM 4462 N N . PHE A 1 564 ? -32.680 14.865 54.728 1.00 93.50 564 PHE A N 1
ATOM 4463 C CA . PHE A 1 564 ? -33.004 14.996 53.305 1.00 93.50 564 PHE A CA 1
ATOM 4464 C C . PHE A 1 564 ? -33.513 13.682 52.700 1.00 93.50 564 PHE A C 1
ATOM 4466 O O . PHE A 1 564 ? -34.548 13.695 52.044 1.00 93.50 564 PHE A O 1
ATOM 4473 N N . TRP A 1 565 ? -32.869 12.542 52.977 1.00 91.25 565 TRP A N 1
ATOM 4474 C CA . TRP A 1 565 ? -33.364 11.224 52.544 1.00 91.25 565 TRP A CA 1
ATOM 4475 C C . TRP A 1 565 ? -34.799 10.969 53.010 1.00 91.25 565 TRP A C 1
ATOM 4477 O O . TRP A 1 565 ? -35.670 10.628 52.221 1.00 91.25 565 TRP A O 1
ATOM 4487 N N . LYS A 1 566 ? -35.081 11.216 54.297 1.00 93.06 566 LYS A N 1
ATOM 4488 C CA . LYS A 1 566 ? -36.428 11.037 54.868 1.00 93.06 566 LYS A CA 1
ATOM 4489 C C . LYS A 1 566 ? -37.479 11.963 54.258 1.00 93.06 566 LYS A C 1
ATOM 4491 O O . LYS A 1 566 ? -38.659 11.630 54.296 1.00 93.06 566 LYS A O 1
ATOM 4496 N N . ALA A 1 567 ? -37.068 13.134 53.777 1.00 92.88 567 ALA A N 1
ATOM 4497 C CA . ALA A 1 567 ? -37.959 14.112 53.167 1.00 92.88 567 ALA A CA 1
ATOM 4498 C C . ALA A 1 567 ? -38.265 13.815 51.688 1.00 92.88 567 ALA A C 1
ATOM 4500 O O . ALA A 1 567 ? -39.252 14.339 51.183 1.00 92.88 567 ALA A O 1
ATOM 4501 N N . ASN A 1 568 ? -37.456 12.981 51.024 1.00 93.62 568 ASN A N 1
ATOM 4502 C CA . ASN A 1 568 ? -37.571 12.653 49.601 1.00 93.62 568 ASN A CA 1
ATOM 4503 C C . ASN A 1 568 ? -37.697 11.122 49.434 1.00 93.62 568 ASN A C 1
ATOM 4505 O O . ASN A 1 568 ? -36.714 10.464 49.082 1.00 93.62 568 ASN A O 1
ATOM 4509 N N . PRO A 1 569 ? -38.873 10.527 49.729 1.00 92.06 569 PRO A N 1
ATOM 4510 C CA . PRO A 1 569 ? -39.083 9.074 49.666 1.00 92.06 569 PRO A CA 1
ATOM 4511 C C . PRO A 1 569 ? -38.844 8.470 48.271 1.00 92.06 569 PRO A C 1
ATOM 4513 O O . PRO A 1 569 ? -38.576 7.279 48.151 1.00 92.06 569 PRO A O 1
ATOM 4516 N N . GLU A 1 570 ? -38.895 9.280 47.215 1.00 90.38 570 GLU A N 1
ATOM 4517 C CA . GLU A 1 570 ? -38.495 8.913 45.857 1.00 90.38 570 GLU A CA 1
ATOM 4518 C C . GLU A 1 570 ? -37.038 8.433 45.744 1.00 90.38 570 GLU A C 1
ATOM 4520 O O . GLU A 1 570 ? -36.754 7.627 44.864 1.00 90.38 570 GLU A O 1
ATOM 4525 N N . LEU A 1 571 ? -36.130 8.850 46.638 1.00 89.00 571 LEU A N 1
ATOM 4526 C CA . LEU A 1 571 ? -34.749 8.344 46.672 1.00 89.00 571 LEU A CA 1
ATOM 4527 C C . LEU A 1 571 ? -34.679 6.884 47.147 1.00 89.00 571 LEU A C 1
ATOM 4529 O O . LEU A 1 571 ? -33.884 6.106 46.623 1.00 89.00 571 LEU A O 1
ATOM 4533 N N . ASP A 1 572 ? -35.536 6.514 48.102 1.00 90.00 572 ASP A N 1
ATOM 4534 C CA . ASP A 1 572 ? -35.684 5.132 48.581 1.00 90.00 572 ASP A CA 1
ATOM 4535 C C . ASP A 1 572 ? -36.265 4.269 47.453 1.00 90.00 572 ASP A C 1
ATOM 4537 O O . ASP A 1 572 ? -35.695 3.247 47.080 1.00 90.00 572 ASP A O 1
ATOM 4541 N N . ARG A 1 573 ? -37.328 4.768 46.803 1.00 89.94 573 ARG A N 1
ATOM 4542 C CA . ARG A 1 573 ? -37.954 4.097 45.657 1.00 89.94 573 ARG A CA 1
ATOM 4543 C C . ARG A 1 573 ? -37.011 3.960 44.458 1.00 89.94 573 ARG A C 1
ATOM 4545 O O . ARG A 1 573 ? -37.082 2.958 43.757 1.00 89.94 573 ARG A O 1
ATOM 4552 N N . TYR A 1 574 ? -36.133 4.934 44.214 1.00 90.69 574 TYR A N 1
ATOM 4553 C CA . TYR A 1 574 ? -35.070 4.815 43.213 1.00 90.69 574 TYR A CA 1
ATOM 4554 C C . TYR A 1 574 ? -34.142 3.643 43.531 1.00 90.69 574 TYR A C 1
ATOM 4556 O O . TYR A 1 574 ? -33.819 2.876 42.630 1.00 90.69 574 TYR A O 1
ATOM 4564 N N . GLY A 1 575 ? -33.724 3.508 44.796 1.00 83.88 575 GLY A N 1
ATOM 4565 C CA . GLY A 1 575 ? -32.905 2.384 45.250 1.00 83.88 575 GLY A CA 1
ATOM 4566 C C . GLY A 1 575 ? -33.596 1.052 44.974 1.00 83.88 575 GLY A C 1
ATOM 4567 O O . GLY A 1 575 ? -33.021 0.206 44.299 1.00 83.88 575 GLY A O 1
ATOM 4568 N N . ASP A 1 576 ? -34.863 0.928 45.379 1.00 87.56 576 ASP A N 1
ATOM 4569 C CA . ASP A 1 576 ? -35.669 -0.277 45.153 1.00 87.56 576 ASP A CA 1
ATOM 4570 C C . ASP A 1 576 ? -35.809 -0.624 43.659 1.00 87.56 576 ASP A C 1
ATOM 4572 O O . ASP A 1 576 ? -35.646 -1.780 43.268 1.00 87.56 576 ASP A O 1
ATOM 4576 N N . LEU A 1 577 ? -36.104 0.367 42.805 1.00 87.81 577 LEU A N 1
ATOM 4577 C CA . LEU A 1 577 ? -36.238 0.162 41.357 1.00 87.81 577 LEU A CA 1
ATOM 4578 C C . LEU A 1 577 ? -34.904 -0.210 40.712 1.00 87.81 577 LEU A C 1
ATOM 4580 O O . LEU A 1 577 ? -34.856 -1.127 39.896 1.00 87.81 577 LEU A O 1
ATOM 4584 N N . LYS A 1 578 ? -33.818 0.475 41.082 1.00 85.00 578 LYS A N 1
ATOM 4585 C CA . LYS A 1 578 ? -32.476 0.179 40.579 1.00 85.00 578 LYS A CA 1
ATOM 4586 C C . LYS A 1 578 ? -32.056 -1.237 40.968 1.00 85.00 578 LYS A C 1
ATOM 4588 O O . LYS A 1 578 ? -31.611 -1.977 40.098 1.00 85.00 578 LYS A O 1
ATOM 4593 N N . ASP A 1 579 ? -32.221 -1.619 42.230 1.00 81.00 579 ASP A N 1
ATOM 4594 C CA . ASP A 1 579 ? -31.850 -2.949 42.721 1.00 81.00 579 ASP A CA 1
ATOM 4595 C C . ASP A 1 579 ? -32.700 -4.047 42.059 1.00 81.00 579 ASP A C 1
ATOM 4597 O O . ASP A 1 579 ? -32.193 -5.126 41.763 1.00 81.00 579 ASP A O 1
ATOM 4601 N N . ALA A 1 580 ? -33.971 -3.766 41.747 1.00 80.75 580 ALA A N 1
ATOM 4602 C CA . ALA A 1 580 ? -34.840 -4.697 41.030 1.00 80.75 580 ALA A CA 1
ATOM 4603 C C . ALA A 1 580 ? -34.528 -4.796 39.525 1.00 80.75 580 ALA A C 1
ATOM 4605 O O . ALA A 1 580 ? -34.647 -5.872 38.939 1.00 80.75 580 ALA A O 1
ATOM 4606 N N . TRP A 1 581 ? -34.177 -3.690 38.864 1.00 85.75 581 TRP A N 1
ATOM 4607 C CA . TRP A 1 581 ? -34.037 -3.646 37.402 1.00 85.75 581 TRP A CA 1
ATOM 4608 C C . TRP A 1 581 ? -32.608 -3.856 36.916 1.00 85.75 581 TRP A C 1
ATOM 4610 O O . TRP A 1 581 ? -32.424 -4.332 35.797 1.00 85.75 581 TRP A O 1
ATOM 4620 N N . LYS A 1 582 ? -31.594 -3.567 37.736 1.00 82.62 582 LYS A N 1
ATOM 4621 C CA . LYS A 1 582 ? -30.187 -3.778 37.377 1.00 82.62 582 LYS A CA 1
ATOM 4622 C C . LYS A 1 582 ? -29.886 -5.241 37.024 1.00 82.62 582 LYS A C 1
ATOM 4624 O O . LYS A 1 582 ? -29.276 -5.456 35.976 1.00 82.62 582 LYS A O 1
ATOM 4629 N N . PRO A 1 583 ? -30.351 -6.254 37.785 1.00 76.19 583 PRO A N 1
ATOM 4630 C CA . PRO A 1 583 ? -30.166 -7.653 37.403 1.00 76.19 583 PRO A CA 1
ATOM 4631 C C . PRO A 1 583 ? -30.815 -7.980 36.051 1.00 76.19 583 PRO A C 1
ATOM 4633 O O . PRO A 1 583 ? -30.198 -8.641 35.219 1.00 76.19 583 PRO A O 1
ATOM 4636 N N . ILE A 1 584 ? -32.014 -7.442 35.793 1.00 79.06 584 ILE A N 1
ATOM 4637 C CA . ILE A 1 584 ? -32.761 -7.625 34.539 1.00 79.06 584 ILE A CA 1
ATOM 4638 C C . ILE A 1 584 ? -32.008 -6.988 33.357 1.00 79.06 584 ILE A C 1
ATOM 4640 O O . ILE A 1 584 ? -31.853 -7.611 32.304 1.00 79.06 584 ILE A O 1
ATOM 4644 N N . ALA A 1 585 ? -31.498 -5.764 33.524 1.00 79.44 585 ALA A N 1
ATOM 4645 C CA . ALA A 1 585 ? -30.695 -5.068 32.520 1.00 79.44 585 ALA A CA 1
ATOM 4646 C C . ALA A 1 585 ? -29.410 -5.847 32.193 1.00 79.44 585 ALA A C 1
ATOM 4648 O O . ALA A 1 585 ? -29.111 -6.075 31.019 1.00 79.44 585 ALA A O 1
ATOM 4649 N N . THR A 1 586 ? -28.704 -6.338 33.217 1.00 76.88 586 THR A N 1
ATOM 4650 C CA . THR A 1 586 ? -27.513 -7.184 33.062 1.00 76.88 586 THR A CA 1
ATOM 4651 C C . THR A 1 586 ? -27.838 -8.494 32.334 1.00 76.88 586 THR A C 1
ATOM 4653 O O . THR A 1 586 ? -27.132 -8.859 31.393 1.00 76.88 586 THR A O 1
ATOM 4656 N N . GLN A 1 587 ? -28.929 -9.185 32.687 1.00 76.38 587 GLN A N 1
ATOM 4657 C CA . GLN A 1 587 ? -29.369 -10.408 31.997 1.00 76.38 587 GLN A CA 1
ATOM 4658 C C . GLN A 1 587 ? -29.675 -10.156 30.517 1.00 76.38 587 GLN A C 1
ATOM 4660 O O . GLN A 1 587 ? -29.222 -10.907 29.648 1.00 76.38 587 GLN A O 1
ATOM 4665 N N . HIS A 1 588 ? -30.405 -9.082 30.202 1.00 80.31 588 HIS A N 1
ATOM 4666 C CA . HIS A 1 588 ? -30.676 -8.704 28.817 1.00 80.31 588 HIS A CA 1
ATOM 4667 C C . HIS A 1 588 ? -29.400 -8.356 28.056 1.00 80.31 588 HIS A C 1
ATOM 4669 O O . HIS A 1 588 ? -29.230 -8.814 26.922 1.00 80.31 588 HIS A O 1
ATOM 4675 N N . ALA A 1 589 ? -28.490 -7.611 28.682 1.00 78.81 589 ALA A N 1
ATOM 4676 C CA . ALA A 1 589 ? -27.224 -7.247 28.074 1.00 78.81 589 ALA A CA 1
ATOM 4677 C C . ALA A 1 589 ? -26.377 -8.470 27.731 1.00 78.81 589 ALA A C 1
ATOM 4679 O O . ALA A 1 589 ? -25.831 -8.558 26.635 1.00 78.81 589 ALA A O 1
ATOM 4680 N N . ILE A 1 590 ? -26.329 -9.451 28.628 1.00 75.12 590 ILE A N 1
ATOM 4681 C CA . ILE A 1 590 ? -25.628 -10.713 28.401 1.00 75.12 590 ILE A CA 1
ATOM 4682 C C . ILE A 1 590 ? -26.308 -11.530 27.305 1.00 75.12 590 ILE A C 1
ATOM 4684 O O . ILE A 1 590 ? -25.634 -12.041 26.411 1.00 75.12 590 ILE A O 1
ATOM 4688 N N . ARG A 1 591 ? -27.641 -11.639 27.329 1.00 77.19 591 ARG A N 1
ATOM 4689 C CA . ARG A 1 591 ? -28.403 -12.371 26.309 1.00 77.19 591 ARG A CA 1
ATOM 4690 C C . ARG A 1 591 ? -28.158 -11.799 24.916 1.00 77.19 591 ARG A C 1
ATOM 4692 O O . ARG A 1 591 ? -27.884 -12.558 23.994 1.00 77.19 591 ARG A O 1
ATOM 4699 N N . VAL A 1 592 ? -28.222 -10.477 24.770 1.00 76.25 592 VAL A N 1
ATOM 4700 C CA . VAL A 1 592 ? -27.916 -9.803 23.501 1.00 76.25 592 VAL A CA 1
ATOM 4701 C C . VAL A 1 592 ? -26.434 -9.905 23.166 1.00 76.25 592 VAL A C 1
ATOM 4703 O O . VAL A 1 592 ? -26.105 -10.198 22.024 1.00 76.25 592 VAL A O 1
ATOM 4706 N N . GLY A 1 593 ? -25.551 -9.749 24.152 1.00 74.81 593 GLY A N 1
ATOM 4707 C CA . GLY A 1 593 ? -24.106 -9.908 24.010 1.00 74.81 593 GLY A CA 1
ATOM 4708 C C . GLY A 1 593 ? -23.710 -11.257 23.406 1.00 74.81 593 GLY A C 1
ATOM 4709 O O . GLY A 1 593 ? -22.882 -11.300 22.505 1.00 74.81 593 GLY A O 1
ATOM 4710 N N . ARG A 1 594 ? -24.358 -12.347 23.837 1.00 73.38 594 ARG A N 1
ATOM 4711 C CA . ARG A 1 594 ? -24.153 -13.710 23.305 1.00 73.38 594 ARG A CA 1
ATOM 4712 C C . ARG A 1 594 ? -24.726 -13.925 21.902 1.00 73.38 594 ARG A C 1
ATOM 4714 O O . ARG A 1 594 ? -24.353 -14.886 21.240 1.00 73.38 594 ARG A O 1
ATOM 4721 N N . LEU A 1 595 ? -25.654 -13.071 21.476 1.00 77.12 595 LEU A N 1
ATOM 4722 C CA . LEU A 1 595 ? -26.239 -13.079 20.134 1.00 77.12 595 LEU A CA 1
ATOM 4723 C C . LEU A 1 595 ? -25.554 -12.081 19.194 1.00 77.12 595 LEU A C 1
ATOM 4725 O O . LEU A 1 595 ? -25.953 -11.981 18.031 1.00 77.12 595 LEU A O 1
ATOM 4729 N N . LEU A 1 596 ? -24.556 -11.329 19.677 1.00 76.44 596 LEU A N 1
ATOM 4730 C CA . LEU A 1 596 ? -23.787 -10.451 18.811 1.00 76.44 596 LEU A CA 1
ATOM 4731 C C . LEU A 1 596 ? -23.106 -11.299 17.732 1.00 76.44 596 LEU A C 1
ATOM 4733 O O . LEU A 1 596 ? -22.535 -12.346 18.043 1.00 76.44 596 LEU A O 1
ATOM 4737 N N . PRO A 1 597 ? -23.162 -10.869 16.463 1.00 76.62 597 PRO A N 1
ATOM 4738 C CA . PRO A 1 597 ? -22.410 -11.541 15.420 1.00 76.62 597 PRO A CA 1
ATOM 4739 C C . PRO A 1 597 ? -20.915 -11.469 15.751 1.00 76.62 597 PRO A C 1
ATOM 4741 O O . PRO A 1 597 ? -20.428 -10.435 16.203 1.00 76.62 597 PRO A O 1
ATOM 4744 N N . GLU A 1 598 ? -20.185 -12.556 15.519 1.00 75.81 598 GLU A N 1
ATOM 4745 C CA . GLU A 1 598 ? -18.727 -12.561 15.625 1.00 75.81 598 GLU A CA 1
ATOM 4746 C C . GLU A 1 598 ? -18.129 -12.204 14.263 1.00 75.81 598 GLU A C 1
ATOM 4748 O O . GLU A 1 598 ? -18.364 -12.892 13.266 1.00 75.81 598 GLU A O 1
ATOM 4753 N N . GLY A 1 599 ? -17.372 -11.109 14.203 1.00 77.69 599 GLY A N 1
ATOM 4754 C CA . GLY A 1 599 ? -16.650 -10.728 12.995 1.00 77.69 599 GLY A CA 1
ATOM 4755 C C . GLY A 1 599 ? -15.458 -11.643 12.723 1.00 77.69 599 GLY A C 1
ATOM 4756 O O . GLY A 1 599 ? -14.814 -12.152 13.641 1.00 77.69 599 GLY A O 1
ATOM 4757 N N . THR A 1 600 ? -15.101 -11.802 11.446 1.00 83.88 600 THR A N 1
ATOM 4758 C CA . THR A 1 600 ? -13.900 -12.562 11.070 1.00 83.88 600 THR A CA 1
ATOM 4759 C C . THR A 1 600 ? -12.638 -11.924 11.672 1.00 83.88 600 THR A C 1
ATOM 4761 O O . THR A 1 600 ? -12.317 -10.775 11.350 1.00 83.88 600 THR A O 1
ATOM 4764 N N . GLY A 1 601 ? -11.928 -12.662 12.533 1.00 83.12 601 GLY A N 1
ATOM 4765 C CA . GLY A 1 601 ? -10.707 -12.222 13.215 1.00 83.12 601 GLY A CA 1
ATOM 4766 C C . GLY A 1 601 ? -9.435 -12.266 12.361 1.00 83.12 601 GLY A C 1
ATOM 4767 O O . GLY A 1 601 ? -9.432 -12.730 11.219 1.00 83.12 601 GLY A O 1
ATOM 4768 N N . ALA A 1 602 ? -8.328 -11.780 12.932 1.00 86.25 602 ALA A N 1
ATOM 4769 C CA . ALA A 1 602 ? -7.008 -11.890 12.319 1.00 86.25 602 ALA A CA 1
ATOM 4770 C C . ALA A 1 602 ? -6.557 -13.356 12.289 1.00 86.25 602 ALA A C 1
ATOM 4772 O O . ALA A 1 602 ? -6.733 -14.081 13.266 1.00 86.25 602 ALA A O 1
ATOM 4773 N N . SER A 1 603 ? -5.934 -13.784 11.193 1.00 85.12 603 SER A N 1
ATOM 4774 C CA . SER A 1 603 ? -5.322 -15.113 11.107 1.00 85.12 603 SER A CA 1
ATOM 4775 C C . SER A 1 603 ? -3.827 -15.023 11.392 1.00 85.12 603 SER A C 1
ATOM 4777 O O . SER A 1 603 ? -3.133 -14.164 10.841 1.00 85.12 603 SER A O 1
ATOM 4779 N N . GLN A 1 604 ? -3.334 -15.906 12.258 1.00 84.06 604 GLN A N 1
ATOM 4780 C CA . GLN A 1 604 ? -1.905 -16.073 12.497 1.00 84.06 604 GLN A CA 1
ATOM 4781 C C . GLN A 1 604 ? -1.316 -17.007 11.436 1.00 84.06 604 GLN A C 1
ATOM 4783 O O . GLN A 1 604 ? -1.919 -18.025 11.092 1.00 84.06 604 GLN A O 1
ATOM 4788 N N . ARG A 1 605 ? -0.131 -16.675 10.925 1.00 82.12 605 ARG A N 1
ATOM 4789 C CA . ARG A 1 605 ? 0.586 -17.522 9.965 1.00 82.12 605 ARG A CA 1
ATOM 4790 C C . ARG A 1 605 ? 0.989 -18.857 10.589 1.00 82.12 605 ARG A C 1
ATOM 4792 O O . ARG A 1 605 ? 1.352 -18.921 11.764 1.00 82.12 605 ARG A O 1
ATOM 4799 N N . GLN A 1 606 ? 1.010 -19.910 9.773 1.00 70.38 606 GLN A N 1
ATOM 4800 C CA . GLN A 1 606 ? 1.702 -21.149 10.129 1.00 70.38 606 GLN A CA 1
ATOM 4801 C C . GLN A 1 606 ? 3.208 -20.904 10.001 1.00 70.38 606 GLN A C 1
ATOM 4803 O O . GLN A 1 606 ? 3.720 -20.668 8.913 1.00 70.38 606 GLN A O 1
ATOM 4808 N N . MET A 1 607 ? 3.897 -20.852 11.138 1.00 65.12 607 MET A N 1
ATOM 4809 C CA . MET A 1 607 ? 5.294 -20.423 11.211 1.00 65.12 607 MET A CA 1
ATOM 4810 C C . MET A 1 607 ? 6.235 -21.587 10.877 1.00 65.12 607 MET A C 1
ATOM 4812 O O . MET A 1 607 ? 6.314 -22.541 11.648 1.00 65.12 607 MET A O 1
ATOM 4816 N N . GLU A 1 608 ? 6.952 -21.504 9.753 1.00 55.00 608 GLU A N 1
ATOM 4817 C CA . GLU A 1 608 ? 8.014 -22.464 9.391 1.00 55.00 608 GLU A CA 1
ATOM 4818 C C . GLU A 1 608 ? 9.424 -21.985 9.799 1.00 55.00 608 GLU A C 1
ATOM 4820 O O . GLU A 1 608 ? 10.298 -22.814 10.053 1.00 55.00 608 GLU A O 1
ATOM 4825 N N . ASP A 1 609 ? 9.631 -20.668 9.937 1.00 56.75 609 ASP A N 1
ATOM 4826 C CA . ASP A 1 609 ? 10.931 -20.039 10.223 1.00 56.75 609 ASP A CA 1
ATOM 4827 C C . ASP A 1 609 ? 11.050 -19.493 11.664 1.00 56.75 609 ASP A C 1
ATOM 4829 O O . ASP A 1 609 ? 10.058 -19.144 12.310 1.00 56.75 609 ASP A O 1
ATOM 4833 N N . GLU A 1 610 ? 12.289 -19.341 12.155 1.00 58.53 610 GLU A N 1
ATOM 4834 C CA . GLU A 1 610 ? 12.581 -18.653 13.422 1.00 58.53 610 GLU A CA 1
ATOM 4835 C C . GLU A 1 610 ? 12.208 -17.161 13.341 1.00 58.53 610 GLU A C 1
ATOM 4837 O O . GLU A 1 610 ? 12.770 -16.387 12.562 1.00 58.53 610 GLU A O 1
ATOM 4842 N N . LEU A 1 611 ? 11.261 -16.739 14.182 1.00 66.12 611 LEU A N 1
ATOM 4843 C CA . LEU A 1 611 ? 10.854 -15.342 14.311 1.00 66.12 611 LEU A CA 1
ATOM 4844 C C . LEU A 1 611 ? 11.951 -14.486 14.961 1.00 66.12 611 LEU A C 1
ATOM 4846 O O . LEU A 1 611 ? 12.621 -14.917 15.902 1.00 66.12 611 LEU A O 1
ATOM 4850 N N . GLY A 1 612 ? 12.068 -13.228 14.525 1.00 65.19 612 GLY A N 1
ATOM 4851 C CA . GLY A 1 612 ? 12.827 -12.213 15.259 1.00 65.19 612 GLY A CA 1
ATOM 4852 C C . GLY A 1 612 ? 12.222 -11.944 16.644 1.00 65.19 612 GLY A C 1
ATOM 4853 O O . GLY A 1 612 ? 11.039 -12.193 16.863 1.00 65.19 612 GLY A O 1
ATOM 4854 N N . LEU A 1 613 ? 13.020 -11.412 17.579 1.00 66.19 613 LEU A N 1
ATOM 4855 C CA . LEU A 1 613 ? 12.601 -11.187 18.976 1.00 66.19 613 LEU A CA 1
ATOM 4856 C C . LEU A 1 613 ? 11.290 -10.386 19.106 1.00 66.19 613 LEU A C 1
ATOM 4858 O O . LEU A 1 613 ? 10.466 -10.730 19.945 1.00 66.19 613 LEU A O 1
ATOM 4862 N N . GLY A 1 614 ? 11.080 -9.361 18.267 1.00 68.81 614 GLY A N 1
ATOM 4863 C CA . GLY A 1 614 ? 9.831 -8.585 18.243 1.00 68.81 614 GLY A CA 1
ATOM 4864 C C . GLY A 1 614 ? 8.632 -9.430 17.809 1.00 68.81 614 GLY A C 1
ATOM 4865 O O . GLY A 1 614 ? 7.633 -9.513 18.515 1.00 68.81 614 GLY A O 1
ATOM 4866 N N . ALA A 1 615 ? 8.760 -10.156 16.699 1.00 74.56 615 ALA A N 1
ATOM 4867 C CA . ALA A 1 615 ? 7.700 -11.027 16.200 1.00 74.56 615 ALA A CA 1
ATOM 4868 C C . ALA A 1 615 ? 7.378 -12.216 17.134 1.00 74.56 615 ALA A C 1
ATOM 4870 O O . ALA A 1 615 ? 6.235 -12.668 17.159 1.00 74.56 615 ALA A O 1
ATOM 4871 N N . GLN A 1 616 ? 8.338 -12.711 17.929 1.00 77.06 616 GLN A N 1
ATOM 4872 C CA . GLN A 1 616 ? 8.080 -13.749 18.941 1.00 77.06 616 GLN A CA 1
ATOM 4873 C C . GLN A 1 616 ? 7.094 -13.274 20.013 1.00 77.06 616 GLN A C 1
ATOM 4875 O O . GLN A 1 616 ? 6.186 -14.021 20.376 1.00 77.06 616 GLN A O 1
ATOM 4880 N N . ASP A 1 617 ? 7.245 -12.037 20.488 1.00 73.62 617 ASP A N 1
ATOM 4881 C CA . ASP A 1 617 ? 6.350 -11.452 21.492 1.00 73.62 617 ASP A CA 1
ATOM 4882 C C . ASP A 1 617 ? 4.937 -11.245 20.925 1.00 73.62 617 ASP A C 1
ATOM 4884 O O . ASP A 1 617 ? 3.938 -11.587 21.560 1.00 73.62 617 ASP A O 1
ATOM 4888 N N . VAL A 1 618 ? 4.858 -10.804 19.664 1.00 75.88 618 VAL A N 1
ATOM 4889 C CA . VAL A 1 618 ? 3.600 -10.684 18.909 1.00 75.88 618 VAL A CA 1
ATOM 4890 C C . VAL A 1 618 ? 2.913 -12.039 18.749 1.00 75.88 618 VAL A C 1
ATOM 4892 O O . VAL A 1 618 ? 1.702 -12.138 18.916 1.00 75.88 618 VAL A O 1
ATOM 4895 N N . ALA A 1 619 ? 3.662 -13.093 18.423 1.00 77.69 619 ALA A N 1
ATOM 4896 C CA . ALA A 1 619 ? 3.116 -14.435 18.260 1.00 77.69 619 ALA A CA 1
ATOM 4897 C C . ALA A 1 619 ? 2.661 -15.051 19.593 1.00 77.69 619 ALA A C 1
ATOM 4899 O O . ALA A 1 619 ? 1.656 -15.763 19.624 1.00 77.69 619 ALA A O 1
ATOM 4900 N N . ALA A 1 620 ? 3.383 -14.784 20.685 1.00 75.94 620 ALA A N 1
ATOM 4901 C CA . ALA A 1 620 ? 3.047 -15.272 22.020 1.00 75.94 620 ALA A CA 1
ATOM 4902 C C . ALA A 1 620 ? 1.792 -14.590 22.585 1.00 75.94 620 ALA A C 1
ATOM 4904 O O . ALA A 1 620 ? 0.930 -15.260 23.155 1.00 75.94 620 ALA A O 1
ATOM 4905 N N . ASN A 1 621 ? 1.669 -13.279 22.370 1.00 73.94 621 ASN A N 1
ATOM 4906 C CA . ASN A 1 621 ? 0.560 -12.458 22.851 1.00 73.94 621 ASN A CA 1
ATOM 4907 C C . ASN A 1 621 ? -0.421 -12.093 21.726 1.00 73.94 621 ASN A C 1
ATOM 4909 O O . ASN A 1 621 ? -1.070 -11.047 21.785 1.00 73.94 621 ASN A O 1
ATOM 4913 N N . PHE A 1 622 ? -0.511 -12.933 20.687 1.00 76.62 622 PHE A N 1
ATOM 4914 C CA . PHE A 1 622 ? -1.401 -12.685 19.557 1.00 76.62 622 PHE A CA 1
ATOM 4915 C C . PHE A 1 622 ? -2.830 -12.486 20.082 1.00 76.62 622 PHE A C 1
ATOM 4917 O O . PHE A 1 622 ? -3.280 -13.331 20.868 1.00 76.62 622 PHE A O 1
ATOM 4924 N N . PRO A 1 623 ? -3.537 -11.407 19.685 1.00 65.81 623 PRO A N 1
ATOM 4925 C CA . PRO A 1 623 ? -4.903 -11.156 20.111 1.00 65.81 623 PRO A CA 1
ATOM 4926 C C . PRO A 1 623 ? -5.786 -12.210 19.455 1.00 65.81 623 PRO A C 1
ATOM 4928 O O . PRO A 1 623 ? -6.284 -12.062 18.342 1.00 65.81 623 PRO A O 1
ATOM 4931 N N . ASP A 1 624 ? -5.909 -13.345 20.119 1.00 55.03 624 ASP A N 1
ATOM 4932 C CA . ASP A 1 624 ? -6.904 -14.331 19.778 1.00 55.03 624 ASP A CA 1
ATOM 4933 C C . ASP A 1 624 ? -8.242 -13.698 20.159 1.00 55.03 624 ASP A C 1
ATOM 4935 O O . ASP A 1 624 ? -8.411 -13.240 21.293 1.00 55.03 624 ASP A O 1
ATOM 4939 N N . VAL A 1 625 ? -9.194 -13.673 19.225 1.00 48.88 625 VAL A N 1
ATOM 4940 C CA . VAL A 1 625 ? -10.571 -13.215 19.487 1.00 48.88 625 VAL A CA 1
ATOM 4941 C C . VAL A 1 625 ? -11.170 -13.975 20.690 1.00 48.88 625 VAL A C 1
ATOM 4943 O O . VAL A 1 625 ? -12.097 -13.489 21.328 1.00 48.88 625 VAL A O 1
ATOM 4946 N N . SER A 1 626 ? -10.571 -15.117 21.063 1.00 38.72 626 SER A N 1
ATOM 4947 C CA . SER A 1 626 ? -10.918 -15.941 22.220 1.00 38.72 626 SER A CA 1
ATOM 4948 C C . SER A 1 626 ? -9.954 -15.893 23.434 1.00 38.72 626 SER A C 1
ATOM 4950 O O . SER A 1 626 ? -10.338 -16.334 24.523 1.00 38.72 626 SER A O 1
ATOM 4952 N N . ARG A 1 627 ? -8.723 -15.344 23.347 1.00 33.16 627 ARG A N 1
ATOM 4953 C CA . ARG A 1 627 ? -7.750 -15.346 24.478 1.00 33.16 627 ARG A CA 1
ATOM 4954 C C . ARG A 1 627 ? -7.942 -14.159 25.408 1.00 33.16 627 ARG A C 1
ATOM 4956 O O . ARG A 1 627 ? -7.119 -13.260 25.530 1.00 33.16 627 ARG A O 1
ATOM 4963 N N . GLY A 1 628 ? -9.032 -14.249 26.139 1.00 41.22 628 GLY A N 1
ATOM 4964 C CA . GLY A 1 628 ? -9.217 -13.615 27.439 1.00 41.22 628 GLY A CA 1
ATOM 4965 C C . GLY A 1 628 ? -10.183 -14.399 28.322 1.00 41.22 628 GLY A C 1
ATOM 4966 O O . GLY A 1 628 ? -10.365 -14.063 29.489 1.00 41.22 628 GLY A O 1
ATOM 4967 N N . GLN A 1 629 ? -10.804 -15.455 27.791 1.00 53.75 629 GLN A N 1
ATOM 4968 C CA . GLN A 1 629 ? -11.813 -16.206 28.510 1.00 53.75 629 GLN A CA 1
ATOM 4969 C C . GLN A 1 629 ? -11.142 -17.281 29.352 1.00 53.75 629 GLN A C 1
ATOM 4971 O O . GLN A 1 629 ? -10.715 -18.327 28.864 1.00 53.75 629 GLN A O 1
ATOM 4976 N N . ILE A 1 630 ? -11.069 -17.015 30.654 1.00 60.59 630 ILE A N 1
ATOM 4977 C CA . ILE A 1 630 ? -10.986 -18.068 31.664 1.00 60.59 630 ILE A CA 1
ATOM 4978 C C . ILE A 1 630 ? -12.037 -19.120 31.277 1.00 60.59 630 ILE A C 1
ATOM 4980 O O . ILE A 1 630 ? -13.208 -18.791 31.088 1.00 60.59 630 ILE A O 1
ATOM 4984 N N . SER A 1 631 ? -11.621 -20.368 31.068 1.00 71.06 631 SER A N 1
ATOM 4985 C CA . SER A 1 631 ? -12.550 -21.441 30.687 1.00 71.06 631 SER A CA 1
ATOM 4986 C C . SER A 1 631 ? -13.636 -21.611 31.752 1.00 71.06 631 SER A C 1
ATOM 4988 O O . SER A 1 631 ? -13.416 -21.317 32.928 1.00 71.06 631 SER A O 1
ATOM 4990 N N . ILE A 1 632 ? -14.800 -22.140 31.369 1.00 75.56 632 ILE A N 1
ATOM 4991 C CA . ILE A 1 632 ? -15.878 -22.479 32.316 1.00 75.56 632 ILE A CA 1
ATOM 4992 C C . ILE A 1 632 ? -15.351 -23.298 33.501 1.00 75.56 632 ILE A C 1
ATOM 4994 O O . ILE A 1 632 ? -15.717 -23.051 34.647 1.00 75.56 632 ILE A O 1
ATOM 4998 N N . GLU A 1 633 ? -14.456 -24.246 33.236 1.00 79.88 633 GLU A N 1
ATOM 4999 C CA . GLU A 1 633 ? -13.862 -25.116 34.252 1.00 79.88 633 GLU A CA 1
ATOM 5000 C C . GLU A 1 633 ? -12.969 -24.331 35.221 1.00 79.88 633 GLU A C 1
ATOM 5002 O O . GLU A 1 633 ? -13.011 -24.552 36.434 1.00 79.88 633 GLU A O 1
ATOM 5007 N N . GLN A 1 634 ? -12.201 -23.366 34.710 1.00 80.12 634 GLN A N 1
ATOM 5008 C CA . GLN A 1 634 ? -11.401 -22.466 35.539 1.00 80.12 634 GLN A CA 1
ATOM 5009 C C . GLN A 1 634 ? -12.284 -21.502 36.346 1.00 80.12 634 GLN A C 1
ATOM 5011 O O . GLN A 1 634 ? -11.996 -21.264 37.518 1.00 80.12 634 GLN A O 1
ATOM 5016 N N . TRP A 1 635 ? -13.389 -21.008 35.779 1.00 83.88 635 TRP A N 1
ATOM 5017 C CA . TRP A 1 635 ? -14.377 -20.208 36.510 1.00 83.88 635 TRP A CA 1
ATOM 5018 C C . TRP A 1 635 ? -15.034 -21.003 37.637 1.00 83.88 635 TRP A C 1
ATOM 5020 O O . TRP A 1 635 ? -15.154 -20.517 38.765 1.00 83.88 635 TRP A O 1
ATOM 5030 N N . GLN A 1 636 ? -15.401 -22.254 37.362 1.00 86.12 636 GLN A N 1
ATOM 5031 C CA . GLN A 1 636 ? -15.972 -23.162 38.348 1.00 86.12 636 GLN A CA 1
ATOM 5032 C C . GLN A 1 636 ? -14.983 -23.464 39.481 1.00 86.12 636 GLN A C 1
ATOM 5034 O O . GLN A 1 636 ? -15.376 -23.479 40.651 1.00 86.12 636 GLN A O 1
ATOM 5039 N N . GLN A 1 637 ? -13.698 -23.657 39.162 1.00 84.50 637 GLN A N 1
ATOM 5040 C CA . GLN A 1 637 ? -12.645 -23.823 40.168 1.00 84.50 637 GLN A CA 1
ATOM 5041 C C . GLN A 1 637 ? -12.423 -22.557 41.000 1.00 84.50 637 GLN A C 1
ATOM 5043 O O . GLN A 1 637 ? -12.275 -22.655 42.217 1.00 84.50 637 GLN A O 1
ATOM 5048 N N . ALA A 1 638 ? -12.420 -21.381 40.371 1.00 82.38 638 ALA A N 1
ATOM 5049 C CA . ALA A 1 638 ? -12.141 -20.119 41.048 1.00 82.38 638 ALA A CA 1
ATOM 5050 C C . ALA A 1 638 ? -13.277 -19.689 41.998 1.00 82.38 638 ALA A C 1
ATOM 5052 O O . ALA A 1 638 ? -13.010 -19.212 43.101 1.00 82.38 638 ALA A O 1
ATOM 5053 N N . MET A 1 639 ? -14.541 -19.897 41.612 1.00 82.56 639 MET A N 1
ATOM 5054 C CA . MET A 1 639 ? -15.712 -19.495 42.410 1.00 82.56 639 MET A CA 1
ATOM 5055 C C . MET A 1 639 ? -16.191 -20.572 43.398 1.00 82.56 639 MET A C 1
ATOM 5057 O O . MET A 1 639 ? -16.822 -20.262 44.422 1.00 82.56 639 MET A O 1
ATOM 5061 N N . GLY A 1 640 ? -15.882 -21.838 43.100 1.00 83.00 640 GLY A N 1
ATOM 5062 C CA . GLY A 1 640 ? -16.439 -23.017 43.754 1.00 83.00 640 GLY A CA 1
ATOM 5063 C C . GLY A 1 640 ? -17.813 -23.400 43.189 1.00 83.00 640 GLY A C 1
ATOM 5064 O O . GLY A 1 640 ? -18.630 -22.541 42.857 1.00 83.00 640 GLY A O 1
ATOM 5065 N N . GLY A 1 641 ? -18.092 -24.708 43.126 1.00 83.56 641 GLY A N 1
ATOM 5066 C CA . GLY A 1 641 ? -19.279 -25.275 42.465 1.00 83.56 641 GLY A CA 1
ATOM 5067 C C . GLY A 1 641 ? -20.633 -24.642 42.836 1.00 83.56 641 GLY A C 1
ATOM 5068 O O . GLY A 1 641 ? -21.384 -24.313 41.926 1.00 83.56 641 GLY A O 1
ATOM 5069 N N . PRO A 1 642 ? -20.960 -24.406 44.123 1.00 84.44 642 PRO A N 1
ATOM 5070 C CA . PRO A 1 642 ? -22.248 -23.814 44.498 1.00 84.44 642 PRO A CA 1
ATOM 5071 C C . PRO A 1 642 ? -22.438 -22.371 44.012 1.00 84.44 642 PRO A C 1
ATOM 5073 O O . PRO A 1 642 ? -23.515 -22.024 43.544 1.00 84.44 642 PRO A O 1
ATOM 5076 N N . SER A 1 643 ? -21.398 -21.532 44.102 1.00 83.62 643 SER A N 1
ATOM 5077 C CA . SER A 1 643 ? -21.456 -20.148 43.608 1.00 83.62 643 SER A CA 1
ATOM 5078 C C . SER A 1 643 ? -21.483 -20.114 42.081 1.00 83.62 643 SER A C 1
ATOM 5080 O O . SER A 1 643 ? -22.241 -19.339 41.515 1.00 83.62 643 SER A O 1
ATOM 5082 N N . PHE A 1 644 ? -20.718 -20.992 41.425 1.00 87.25 644 PHE A N 1
ATOM 5083 C CA . PHE A 1 644 ? -20.746 -21.137 39.972 1.00 87.25 644 PHE A CA 1
ATOM 5084 C C . PHE A 1 644 ? -22.136 -21.547 39.466 1.00 87.25 644 PHE A C 1
ATOM 5086 O O . PHE A 1 644 ? -22.634 -20.939 38.530 1.00 87.25 644 PHE A O 1
ATOM 5093 N N . ASN A 1 645 ? -22.794 -22.518 40.107 1.00 86.25 645 ASN A N 1
ATOM 5094 C CA . ASN A 1 645 ? -24.135 -22.949 39.704 1.00 86.25 645 ASN A CA 1
ATOM 5095 C C . ASN A 1 645 ? -25.162 -21.817 39.817 1.00 86.25 645 ASN A C 1
ATOM 5097 O O . ASN A 1 645 ? -25.913 -21.611 38.881 1.00 86.25 645 ASN A O 1
ATOM 5101 N N . LEU A 1 646 ? -25.130 -21.032 40.897 1.00 86.88 646 LEU A N 1
ATOM 5102 C CA . LEU A 1 646 ? -26.040 -19.891 41.063 1.00 86.88 646 LEU A CA 1
ATOM 5103 C C . LEU A 1 646 ? -25.776 -18.776 40.041 1.00 86.88 646 LEU A C 1
ATOM 5105 O O . LEU A 1 646 ? -26.713 -18.143 39.567 1.00 86.88 646 LEU A O 1
ATOM 5109 N N . VAL A 1 647 ? -24.513 -18.561 39.657 1.00 85.19 647 VAL A N 1
ATOM 5110 C CA . VAL A 1 647 ? -24.182 -17.689 38.519 1.00 85.19 647 VAL A CA 1
ATOM 5111 C C . VAL A 1 647 ? -24.731 -18.273 37.220 1.00 85.19 647 VAL A C 1
ATOM 5113 O O . VAL A 1 647 ? -25.259 -17.535 36.397 1.00 85.19 647 VAL A O 1
ATOM 5116 N N . MET A 1 648 ? -24.655 -19.590 37.031 1.00 85.12 648 MET A N 1
ATOM 5117 C CA . MET A 1 648 ? -25.201 -20.230 35.841 1.00 85.12 648 MET A CA 1
ATOM 5118 C C . MET A 1 648 ? -26.724 -20.183 35.768 1.00 85.12 648 MET A C 1
ATOM 5120 O O . MET A 1 648 ? -27.255 -19.958 34.685 1.00 85.12 648 MET A O 1
ATOM 5124 N N . ASP A 1 649 ? -27.413 -20.347 36.894 1.00 84.56 649 ASP A N 1
ATOM 5125 C CA . ASP A 1 649 ? -28.866 -20.218 36.987 1.00 84.56 649 ASP A CA 1
ATOM 5126 C C . ASP A 1 649 ? -29.299 -18.774 36.697 1.00 84.56 649 ASP A C 1
ATOM 5128 O O . ASP A 1 649 ? -30.220 -18.551 35.912 1.00 84.56 649 ASP A O 1
ATOM 5132 N N . PHE A 1 650 ? -28.548 -17.788 37.196 1.00 83.25 650 PHE A N 1
ATOM 5133 C CA . PHE A 1 650 ? -28.740 -16.382 36.835 1.00 83.25 650 PHE A CA 1
ATOM 5134 C C . PHE A 1 650 ? -28.522 -16.110 35.336 1.00 83.25 650 PHE A C 1
ATOM 5136 O O . PHE A 1 650 ? -29.264 -15.344 34.726 1.00 83.25 650 PHE A O 1
ATOM 5143 N N . LEU A 1 651 ? -27.506 -16.733 34.729 1.00 78.38 651 LEU A N 1
ATOM 5144 C CA . LEU A 1 651 ? -27.123 -16.516 33.330 1.00 78.38 651 LEU A CA 1
ATOM 5145 C C . LEU A 1 651 ? -27.995 -17.265 32.310 1.00 78.38 651 LEU A C 1
ATOM 5147 O O . LEU A 1 651 ? -28.113 -16.814 31.169 1.00 78.38 651 LEU A O 1
ATOM 5151 N N . LEU A 1 652 ? -28.527 -18.438 32.669 1.00 79.12 652 LEU A N 1
ATOM 5152 C CA . LEU A 1 652 ? -29.225 -19.338 31.741 1.00 79.12 652 LEU A CA 1
ATOM 5153 C C . LEU A 1 652 ? -30.709 -19.522 32.047 1.00 79.12 652 LEU A C 1
ATOM 5155 O O . LEU A 1 652 ? -31.463 -19.811 31.119 1.00 79.12 652 LEU A O 1
ATOM 5159 N N . ASN A 1 653 ? -31.119 -19.391 33.309 1.00 78.00 653 ASN A N 1
ATOM 5160 C CA . ASN A 1 653 ? -32.452 -19.780 33.772 1.00 78.00 653 ASN A CA 1
ATOM 5161 C C . ASN A 1 653 ? -33.303 -18.586 34.249 1.00 78.00 653 ASN A C 1
ATOM 5163 O O . ASN A 1 653 ? -34.414 -18.805 34.726 1.00 78.00 653 ASN A O 1
ATOM 5167 N N . ASP A 1 654 ? -32.815 -17.347 34.092 1.00 68.62 654 ASP A N 1
ATOM 5168 C CA . ASP A 1 654 ? -33.449 -16.111 34.585 1.00 68.62 654 ASP A CA 1
ATOM 5169 C C . ASP A 1 654 ? -33.785 -16.176 36.097 1.00 68.62 654 ASP A C 1
ATOM 5171 O O . ASP A 1 654 ? -34.772 -15.601 36.556 1.00 68.62 654 ASP A O 1
ATOM 5175 N N . GLU A 1 655 ? -32.976 -16.893 36.891 1.00 77.88 655 GLU A N 1
ATOM 5176 C CA . GLU A 1 655 ? -33.156 -16.968 38.346 1.00 77.88 655 GLU A CA 1
ATOM 5177 C C . GLU A 1 655 ? -32.459 -15.807 39.066 1.00 77.88 655 GLU A C 1
ATOM 5179 O O . GLU A 1 655 ? -31.356 -15.400 38.698 1.00 77.88 655 GLU A O 1
ATOM 5184 N N . ASP A 1 656 ? -33.079 -15.291 40.130 1.00 73.88 656 ASP A N 1
ATOM 5185 C CA . ASP A 1 656 ? -32.488 -14.225 40.940 1.00 73.88 656 ASP A CA 1
ATOM 5186 C C . ASP A 1 656 ? -31.239 -14.710 41.678 1.00 73.88 656 ASP A C 1
ATOM 5188 O O . ASP A 1 656 ? -31.230 -15.746 42.354 1.00 73.88 656 ASP A O 1
ATOM 5192 N N . MET A 1 657 ? -30.181 -13.902 41.623 1.00 80.81 657 MET A N 1
ATOM 5193 C CA . MET A 1 657 ? -28.966 -14.188 42.368 1.00 80.81 657 MET A CA 1
ATOM 5194 C C . MET A 1 657 ? -29.137 -13.794 43.843 1.00 80.81 657 MET A C 1
ATOM 5196 O O . MET A 1 657 ? -29.489 -12.653 44.144 1.00 80.81 657 MET A O 1
ATOM 5200 N N . PRO A 1 658 ? -28.839 -14.683 44.811 1.00 82.62 658 PRO A N 1
ATOM 5201 C CA . PRO A 1 658 ? -28.876 -14.296 46.214 1.00 82.62 658 PRO A CA 1
ATOM 5202 C C . PRO A 1 658 ? -27.842 -13.200 46.513 1.00 82.62 658 PRO A C 1
ATOM 5204 O O . PRO A 1 658 ? -26.663 -13.377 46.210 1.00 82.62 658 PRO A O 1
ATOM 5207 N N . LEU A 1 659 ? -28.233 -12.152 47.249 1.00 74.56 659 LEU A N 1
ATOM 5208 C CA . LEU A 1 659 ? -27.357 -11.051 47.714 1.00 74.56 659 LEU A CA 1
ATOM 5209 C C . LEU A 1 659 ? -26.024 -11.512 48.343 1.00 74.56 659 LEU A C 1
ATOM 5211 O O . LEU A 1 659 ? -25.012 -10.816 48.302 1.00 74.56 659 LEU A O 1
ATOM 5215 N N . SER A 1 660 ? -26.013 -12.688 48.977 1.00 78.25 660 SER A N 1
ATOM 5216 C CA . SER A 1 660 ? -24.797 -13.273 49.565 1.00 78.25 660 SER A CA 1
ATOM 5217 C C . SER A 1 660 ? -23.781 -13.758 48.525 1.00 78.25 660 SER A C 1
ATOM 5219 O O . SER A 1 660 ? -22.579 -13.734 48.787 1.00 78.25 660 SER A O 1
ATOM 5221 N N . VAL A 1 661 ? -24.254 -14.192 47.357 1.00 83.56 661 VAL A N 1
ATOM 5222 C CA . VAL A 1 661 ? -23.427 -14.595 46.218 1.00 83.56 661 VAL A CA 1
ATOM 5223 C C . VAL A 1 661 ? -22.944 -13.360 45.479 1.00 83.56 661 VAL A C 1
ATOM 5225 O O . VAL A 1 661 ? -21.754 -13.268 45.214 1.00 83.56 661 VAL A O 1
ATOM 5228 N N . GLU A 1 662 ? -23.821 -12.385 45.254 1.00 79.25 662 GLU A N 1
ATOM 5229 C CA . GLU A 1 662 ? -23.482 -11.115 44.606 1.00 79.25 662 GLU A CA 1
ATOM 5230 C C . GLU A 1 662 ? -22.331 -10.392 45.325 1.00 79.25 662 GLU A C 1
ATOM 5232 O O . GLU A 1 662 ? -21.308 -10.105 44.712 1.00 79.25 662 GLU A O 1
ATOM 5237 N N . LYS A 1 663 ? -22.394 -10.250 46.658 1.00 82.62 663 LYS A N 1
ATOM 5238 C CA . LYS A 1 663 ? -21.281 -9.681 47.450 1.00 82.62 663 LYS A CA 1
ATOM 5239 C C . LYS A 1 663 ? -19.971 -10.453 47.307 1.00 82.62 663 LYS A C 1
ATOM 5241 O O . LYS A 1 663 ? -18.891 -9.871 47.322 1.00 82.62 663 LYS A O 1
ATOM 5246 N N . LYS A 1 664 ? -20.054 -11.779 47.203 1.00 84.56 664 LYS A N 1
ATOM 5247 C CA . LYS A 1 664 ? -18.876 -12.634 47.032 1.00 84.56 664 LYS A CA 1
ATOM 5248 C C . LYS A 1 664 ? -18.275 -12.470 45.631 1.00 84.56 664 LYS A C 1
ATOM 5250 O O . LYS A 1 664 ? -17.056 -12.546 45.487 1.00 84.56 664 LYS A O 1
ATOM 5255 N N . LEU A 1 665 ? -19.115 -12.247 44.622 1.00 84.44 665 LEU A N 1
ATOM 5256 C CA . LEU A 1 665 ? -18.687 -11.930 43.262 1.00 84.44 665 LEU A CA 1
ATOM 5257 C C . LEU A 1 665 ? -18.075 -10.532 43.185 1.00 84.44 665 LEU A C 1
ATOM 5259 O O . LEU A 1 665 ? -17.034 -10.402 42.561 1.00 84.44 665 LEU A O 1
ATOM 5263 N N . ASP A 1 666 ? -18.621 -9.539 43.887 1.00 82.25 666 ASP A N 1
ATOM 5264 C CA . ASP A 1 666 ? -18.030 -8.197 44.015 1.00 82.25 666 ASP A CA 1
ATOM 5265 C C . ASP A 1 666 ? -16.607 -8.260 44.587 1.00 82.25 666 ASP A C 1
ATOM 5267 O O . ASP A 1 666 ? -15.658 -7.717 44.022 1.00 82.25 666 ASP A O 1
ATOM 5271 N N . GLU A 1 667 ? -16.426 -8.976 45.701 1.00 82.75 667 GLU A N 1
ATOM 5272 C CA . GLU A 1 667 ? -15.103 -9.158 46.308 1.00 82.75 667 GLU A CA 1
ATOM 5273 C C . GLU A 1 667 ? -14.125 -9.861 45.357 1.00 82.75 667 GLU A C 1
ATOM 5275 O O . GLU A 1 667 ? -12.923 -9.576 45.356 1.00 82.75 667 GLU A O 1
ATOM 5280 N N . MET A 1 668 ? -14.624 -10.809 44.565 1.00 82.75 668 MET A N 1
ATOM 5281 C CA . MET A 1 668 ? -13.826 -11.529 43.583 1.00 82.75 668 MET A CA 1
ATOM 5282 C C . MET A 1 668 ? -13.480 -10.650 42.379 1.00 82.75 668 MET A C 1
ATOM 5284 O O . MET A 1 668 ? -12.325 -10.653 41.958 1.00 82.75 668 MET A O 1
ATOM 5288 N N . ALA A 1 669 ? -14.429 -9.854 41.890 1.00 77.38 669 ALA A N 1
ATOM 5289 C CA . ALA A 1 669 ? -14.245 -8.881 40.825 1.00 77.38 669 ALA A CA 1
ATOM 5290 C C . ALA A 1 669 ? -13.120 -7.907 41.183 1.00 77.38 669 ALA A C 1
ATOM 5292 O O . ALA A 1 669 ? -12.130 -7.814 40.458 1.00 77.38 669 ALA A O 1
ATOM 5293 N N . GLN A 1 670 ? -13.183 -7.311 42.377 1.00 77.44 670 GLN A N 1
ATOM 5294 C CA . GLN A 1 670 ? -12.158 -6.388 42.871 1.00 77.44 670 GLN A CA 1
ATOM 5295 C C . GLN A 1 670 ? -10.770 -7.035 42.962 1.00 77.44 670 GLN A C 1
ATOM 5297 O O . GLN A 1 670 ? -9.767 -6.412 42.613 1.00 77.44 670 GLN A O 1
ATOM 5302 N N . ARG A 1 671 ? -10.678 -8.304 43.391 1.00 75.75 671 ARG A N 1
ATOM 5303 C CA . ARG A 1 671 ? -9.399 -9.044 43.419 1.00 75.75 671 ARG A CA 1
ATOM 5304 C C . ARG A 1 671 ? -8.836 -9.309 42.027 1.00 75.75 671 ARG A C 1
ATOM 5306 O O . ARG A 1 671 ? -7.624 -9.443 41.886 1.00 75.75 671 ARG A O 1
ATOM 5313 N N . MET A 1 672 ? -9.706 -9.414 41.030 1.00 69.38 672 MET A N 1
ATOM 5314 C CA . MET A 1 672 ? -9.348 -9.631 39.630 1.00 69.38 672 MET A CA 1
ATOM 5315 C C . MET A 1 672 ? -9.136 -8.319 38.863 1.00 69.38 672 MET A C 1
ATOM 5317 O O . MET A 1 672 ? -8.837 -8.362 37.674 1.00 69.38 672 MET A O 1
ATOM 5321 N N . GLY A 1 673 ? -9.250 -7.166 39.533 1.00 64.25 673 GLY A N 1
ATOM 5322 C CA . GLY A 1 673 ? -9.140 -5.850 38.903 1.00 64.25 673 GLY A CA 1
ATOM 5323 C C . GLY A 1 673 ? -10.357 -5.464 38.054 1.00 64.25 673 GLY A C 1
ATOM 5324 O O . GLY A 1 673 ? -10.249 -4.561 37.232 1.00 64.25 673 GLY A O 1
ATOM 5325 N N . LEU A 1 674 ? -11.490 -6.145 38.236 1.00 68.75 674 LEU A N 1
ATOM 5326 C CA . LEU A 1 674 ? -12.787 -5.792 37.656 1.00 68.75 674 LEU A CA 1
ATOM 5327 C C . LEU A 1 674 ? -13.540 -4.841 38.603 1.00 68.75 674 LEU A C 1
ATOM 5329 O O . LEU A 1 674 ? -13.233 -4.788 39.798 1.00 68.75 674 LEU A O 1
ATOM 5333 N N . GLY A 1 675 ? -14.502 -4.077 38.076 1.00 66.81 675 GLY A N 1
ATOM 5334 C CA . GLY A 1 675 ? -15.226 -3.063 38.842 1.00 66.81 675 GLY A CA 1
ATOM 5335 C C . GLY A 1 675 ? -16.165 -3.670 39.882 1.00 66.81 675 GLY A C 1
ATOM 5336 O O . GLY A 1 675 ? -16.050 -3.350 41.068 1.00 66.81 675 GLY A O 1
ATOM 5337 N N . ASP A 1 676 ? -17.065 -4.552 39.445 1.00 76.44 676 ASP A N 1
ATOM 5338 C CA . ASP A 1 676 ? -18.113 -5.140 40.286 1.00 76.44 676 ASP A CA 1
ATOM 5339 C C . ASP A 1 676 ? -18.511 -6.577 39.872 1.00 76.44 676 ASP A C 1
ATOM 5341 O O . ASP A 1 676 ? -17.965 -7.185 38.946 1.00 76.44 676 ASP A O 1
ATOM 5345 N N . ALA A 1 677 ? -19.471 -7.153 40.595 1.00 75.94 677 ALA A N 1
ATOM 5346 C CA . ALA A 1 677 ? -20.040 -8.468 40.343 1.00 75.94 677 ALA A CA 1
ATOM 5347 C C . ALA A 1 677 ? -20.636 -8.579 38.936 1.00 75.94 677 ALA A C 1
ATOM 5349 O O . ALA A 1 677 ? -20.554 -9.650 38.336 1.00 75.94 677 ALA A O 1
ATOM 5350 N N . SER A 1 678 ? -21.198 -7.496 38.391 1.00 69.19 678 SER A N 1
ATOM 5351 C CA . SER A 1 678 ? -21.752 -7.490 37.036 1.00 69.19 678 SER A CA 1
ATOM 5352 C C . SER A 1 678 ? -20.641 -7.643 36.000 1.00 69.19 678 SER A C 1
ATOM 5354 O O . SER A 1 678 ? -20.790 -8.457 35.092 1.00 69.19 678 SER A O 1
ATOM 5356 N N . ASP A 1 679 ? -19.504 -6.961 36.171 1.00 65.12 679 ASP A N 1
ATOM 5357 C CA . ASP A 1 679 ? -18.323 -7.123 35.308 1.00 65.12 679 ASP A CA 1
ATOM 5358 C C . ASP A 1 679 ? -17.777 -8.559 35.346 1.00 65.12 679 ASP A C 1
ATOM 5360 O O . ASP A 1 679 ? -17.379 -9.122 34.321 1.00 65.12 679 ASP A O 1
ATOM 5364 N N . LEU A 1 680 ? -17.773 -9.182 36.528 1.00 78.94 680 LEU A N 1
ATOM 5365 C CA . LEU A 1 680 ? -17.340 -10.569 36.689 1.00 78.94 680 LEU A CA 1
ATOM 5366 C C . LEU A 1 680 ? -18.312 -11.550 36.021 1.00 78.94 680 LEU A C 1
ATOM 5368 O O . LEU A 1 680 ? -17.882 -12.452 35.303 1.00 78.94 680 LEU A O 1
ATOM 5372 N N . ILE A 1 681 ? -19.619 -11.366 36.221 1.00 79.38 681 ILE A N 1
ATOM 5373 C CA . ILE A 1 681 ? -20.667 -12.167 35.574 1.00 79.38 681 ILE A CA 1
ATOM 5374 C C . ILE A 1 681 ? -20.601 -11.999 34.053 1.00 79.38 681 ILE A C 1
ATOM 5376 O O . ILE A 1 681 ? -20.706 -12.985 33.323 1.00 79.38 681 ILE A O 1
ATOM 5380 N N . ALA A 1 682 ? -20.362 -10.781 33.571 1.00 68.88 682 ALA A N 1
ATOM 5381 C CA . ALA A 1 682 ? -20.144 -10.488 32.166 1.00 68.88 682 ALA A CA 1
ATOM 5382 C C . ALA A 1 682 ? -18.944 -11.286 31.626 1.00 68.88 682 ALA A C 1
ATOM 5384 O O . ALA A 1 682 ? -19.090 -12.012 30.642 1.00 68.88 682 ALA A O 1
ATOM 5385 N N . ALA A 1 683 ? -17.799 -11.264 32.314 1.00 71.38 683 ALA A N 1
ATOM 5386 C CA . ALA A 1 683 ? -16.624 -12.055 31.943 1.00 71.38 683 ALA A CA 1
ATOM 5387 C C . ALA A 1 683 ? -16.912 -13.570 31.915 1.00 71.38 683 ALA A C 1
ATOM 5389 O O . ALA A 1 683 ? -16.548 -14.248 30.954 1.00 71.38 683 ALA A O 1
ATOM 5390 N N . ILE A 1 684 ? -17.632 -14.101 32.908 1.00 78.38 684 ILE A N 1
ATOM 5391 C CA . ILE A 1 684 ? -18.048 -15.514 32.952 1.00 78.38 684 ILE A CA 1
ATOM 5392 C C . ILE A 1 684 ? -18.976 -15.855 31.785 1.00 78.38 684 ILE A C 1
ATOM 5394 O O . ILE A 1 684 ? -18.832 -16.906 31.162 1.00 78.38 684 ILE A O 1
ATOM 5398 N N . SER A 1 685 ? -19.909 -14.959 31.464 1.00 72.56 685 SER A N 1
ATOM 5399 C CA . SER A 1 685 ? -20.875 -15.164 30.387 1.00 72.56 685 SER A CA 1
ATOM 5400 C C . SER A 1 685 ? -20.215 -15.262 29.016 1.00 72.56 685 SER A C 1
ATOM 5402 O O . SER A 1 685 ? -20.674 -16.033 28.176 1.00 72.56 685 SER A O 1
ATOM 5404 N N . THR A 1 686 ? -19.114 -14.534 28.806 1.00 68.44 686 THR A N 1
ATOM 5405 C CA . THR A 1 686 ? -18.367 -14.601 27.548 1.00 68.44 686 THR A CA 1
ATOM 5406 C C . THR A 1 686 ? -17.738 -15.980 27.353 1.00 68.44 686 THR A C 1
ATOM 5408 O O . THR A 1 686 ? -17.719 -16.475 26.233 1.00 68.44 686 THR A O 1
ATOM 5411 N N . SER A 1 687 ? -17.343 -16.658 28.436 1.00 71.44 687 SER A N 1
ATOM 5412 C CA . SER A 1 687 ? -16.807 -18.024 28.408 1.00 71.44 687 SER A CA 1
ATOM 5413 C C . SER A 1 687 ? -17.853 -19.109 28.113 1.00 71.44 687 SER A C 1
ATOM 5415 O O . SER A 1 687 ? -17.492 -20.283 27.998 1.00 71.44 687 SER A O 1
ATOM 5417 N N . LEU A 1 688 ? -19.147 -18.765 28.040 1.00 68.56 688 LEU A N 1
ATOM 5418 C CA . LEU A 1 688 ? -20.203 -19.726 27.733 1.00 68.56 688 LEU A CA 1
ATOM 5419 C C . LEU A 1 688 ? -20.281 -19.993 26.230 1.00 68.56 688 LEU A C 1
ATOM 5421 O O . LEU A 1 688 ? -20.353 -19.041 25.455 1.00 68.56 688 LEU A O 1
ATOM 5425 N N . PRO A 1 689 ? -20.373 -21.264 25.794 1.00 60.75 689 PRO A N 1
ATOM 5426 C CA . PRO A 1 689 ? -20.601 -21.559 24.388 1.00 60.75 689 PRO A CA 1
ATOM 5427 C C . PRO A 1 689 ? -21.891 -20.877 23.925 1.00 60.75 689 PRO A C 1
ATOM 5429 O O . PRO A 1 689 ? -22.888 -20.856 24.659 1.00 60.75 689 PRO A O 1
ATOM 5432 N N . ALA A 1 690 ? -21.890 -20.322 22.711 1.00 54.16 690 ALA A N 1
ATOM 5433 C CA . ALA A 1 690 ? -23.105 -19.851 22.058 1.00 54.16 690 ALA A CA 1
ATOM 5434 C C . ALA A 1 690 ? -24.055 -21.050 21.911 1.00 54.16 690 ALA A C 1
ATOM 5436 O O . ALA A 1 690 ? -23.887 -21.917 21.054 1.00 54.16 690 ALA A O 1
ATOM 5437 N N . THR A 1 691 ? -25.011 -21.175 22.826 1.00 43.19 691 THR A N 1
ATOM 5438 C CA . THR A 1 691 ? -25.988 -22.257 22.800 1.00 43.19 691 THR A CA 1
ATOM 5439 C C . THR A 1 691 ? -26.965 -21.950 21.680 1.00 43.19 691 THR A C 1
ATOM 5441 O O . THR A 1 691 ? -27.795 -21.059 21.826 1.00 43.19 691 THR A O 1
ATOM 5444 N N . GLY A 1 692 ? -26.846 -22.670 20.563 1.00 34.81 692 GLY A N 1
ATOM 5445 C CA . GLY A 1 692 ? -27.858 -22.666 19.516 1.00 34.81 692 GLY A CA 1
ATOM 5446 C C . GLY A 1 692 ? -29.179 -23.197 20.070 1.00 34.81 692 GLY A C 1
ATOM 5447 O O . GLY A 1 692 ? -29.288 -24.388 20.367 1.00 34.81 692 GLY A O 1
ATOM 5448 N N . GLN A 1 693 ? -30.157 -22.307 20.216 1.00 27.23 693 GLN A N 1
ATOM 5449 C CA . GLN A 1 693 ? -31.580 -22.634 20.250 1.00 27.23 693 GLN A CA 1
ATOM 5450 C C . GLN A 1 693 ? -32.292 -21.846 19.162 1.00 27.23 693 GLN A C 1
ATOM 5452 O O . GLN A 1 693 ? -32.005 -20.634 19.040 1.00 27.23 693 GLN A O 1
#